Protein 3KPB (pdb70)

Foldseek 3Di:
DFQLVLFDDFAAEEEFFDFLVVVVVSCVVVVHFKHFYAHPVQATFFIGGVVQSVVCVVVVHTTNNVRGHGPADAAERGHDPVVVVVVCVVVVHFKHFYAYPVRHGGHMDGVVSVVVVVD/DFQLVLDDDFAAEEAFADWLVVVVCSCVVVVHQKHFHADPVQAGQFIGGVVQSVVCVVVVPTTNNVRTHRPAAAAERGDDVVVVVVSCVVVVHFKHFYAYPRRHGGYMAGVVNVVVVPD/DFQLVLFDDWAAAEEFFDFLVVVVCSCVVVVHFKHFYAHPVQATQFIGGVVQSVVCVVVVNTTNNVRTHRPAAAAERGHHPVVVVVVCVVVVHFKHFYAYPRNHGGHMAGNVSCVVVPD/DFQLVLDDDFDAEEAFFDWLVVVVCVCVVVVHFKHFHADPVQAGQFIGGVVQSVVCVVVVNTTNNVRGHRPAAAAERGHHNVVVVVSCVVPVAFKHFYAYPRRHGGGMDGVVSCVVPPD

InterPro domains:
  IPR000644 CBS domain [PF00571] (390-445)
  IPR000644 CBS domain [PF00571] (451-504)
  IPR000644 CBS domain [PS51371] (394-450)
  IPR000644 CBS domain [PS51371] (455-509)
  IPR000644 CBS domain [SM00116] (397-445)
  IPR000644 CBS domain [SM00116] (458-506)
  IPR002708 Homocysteine biosynthesis enzyme, sulfur-incorporation [PF01837] (18-368)
  IPR016426 L-aspartate semialdehyde sulfurtransferase MA1821-like [PIRSF004698] (1-508)
  IPR046342 CBS domain superfamily [G3DSA:3.10.580.10] (388-509)
  IPR046342 CBS domain superfamily [SSF54631] (389-503)
  IPR051257 Diverse Function CBS-Domain-Containing Protein [PTHR43080] (381-448)

Radius of gyration: 25.92 Å; Cα contacts (8 Å, |Δi|>4): 894; chains: 4; bounding box: 70×57×66 Å

Solvent-accessible surface area: 25234 Å² total; per-residue (Å²): 117,68,0,97,101,42,48,102,122,107,57,52,50,9,83,24,112,22,50,8,62,86,0,0,103,34,0,47,164,75,122,31,58,21,0,2,0,8,43,138,121,25,51,9,49,0,20,0,28,4,64,8,0,0,54,0,29,22,93,100,73,162,40,0,73,86,13,14,55,151,130,16,43,22,1,54,37,77,28,50,4,84,107,0,18,112,57,10,88,155,111,124,54,48,4,0,0,0,11,27,121,170,103,116,16,46,1,29,1,28,44,116,26,10,71,153,78,128,97,109,71,0,94,105,41,42,103,154,114,33,62,51,11,88,20,109,36,51,12,66,71,0,0,88,26,0,45,163,76,121,41,55,20,0,1,0,8,34,147,135,27,49,14,48,0,18,0,27,2,63,7,0,0,54,0,34,16,74,100,51,143,44,0,57,76,14,14,53,84,94,32,49,38,0,52,44,71,45,43,4,69,104,0,17,121,49,10,96,152,103,111,55,45,4,0,0,0,18,20,105,143,113,106,17,49,1,43,0,28,44,91,32,25,76,156,64,110,101,106,62,0,107,94,36,52,96,96,36,59,40,49,9,86,23,116,42,44,12,72,82,0,0,76,38,0,42,114,47,98,32,64,23,0,2,0,8,31,136,142,20,98,9,38,0,18,0,30,5,64,10,0,0,57,0,30,13,98,90,59,137,30,0,79,85,20,16,46,146,130,26,51,19,3,61,45,71,31,47,2,85,92,0,28,107,52,14,96,149,102,140,58,52,8,0,0,0,11,20,126,164,100,110,14,44,3,30,1,30,42,108,18,26,57,166,88,116,98,130,57,0,97,93,43,47,115,108,113,22,54,51,10,88,18,118,27,39,15,68,86,0,0,103,40,0,38,158,73,119,43,58,23,0,0,0,8,37,145,125,24,54,16,48,0,19,0,29,3,60,7,0,0,56,0,22,14,88,105,75,159,31,0,66,84,12,12,54,136,136,34,50,34,1,46,46,67,40,62,2,90,70,0,36,108,51,16,96,149,104,106,52,47,4,0,0,0,19,28,110,162,111,133,14,31,0,21,1,30,43,88,31,20,62,175,85,116,92

B-factor: mean 23.01, std 9.62, range [9.34, 69.99]

Organism: Methanocaldococcus jannaschii (strain ATCC 43067 / DSM 2661 / JAL-1 / JCM 10045 / NBRC 100440) (NCBI:txid243232)

Nearest PDB structures (foldseek):
  3kpc-assembly1_A  TM=9.414E-01  e=7.100E-23  Methanocaldococcus jannaschii
  3kpd-assembly2_C  TM=9.381E-01  e=5.891E-21  Methanocaldococcus jannaschii
  7pmz-assembly2_D-3  TM=8.890E-01  e=2.503E-09  Streptomyces coelicolor A3(2)
  7pmz-assembly2_C-2  TM=8.891E-01  e=9.999E-09  Streptomyces coelicolor A3(2)
  8qqq-assembly1_D  TM=8.798E-01  e=4.532E-09  Mycolicibacterium smegmatis MC2 155

CATH classification: 3.10.580.10

Structure (mmCIF, N/CA/C/O backbone):
data_3KPB
#
_entry.id   3KPB
#
_cell.length_a   46.987
_cell.length_b   49.704
_cell.length_c   59.120
_cell.angle_alpha   80.11
_cell.angle_beta   75.85
_cell.angle_gamma   64.04
#
_symmetry.space_group_name_H-M   'P 1'
#
loop_
_entity.id
_entity.type
_entity.pdbx_description
1 polymer 'Uncharacterized protein MJ0100'
2 non-polymer S-ADENOSYLMETHIONINE
3 non-polymer GLYCEROL
4 water water
#
loop_
_atom_site.group_PDB
_atom_site.id
_atom_site.type_symbol
_atom_site.label_atom_id
_atom_site.label_alt_id
_atom_site.label_comp_id
_atom_site.label_asym_id
_atom_site.label_entity_id
_atom_site.label_seq_id
_atom_site.pdbx_PDB_ins_code
_atom_site.Cartn_x
_atom_site.Cartn_y
_atom_site.Cartn_z
_atom_site.occupancy
_atom_site.B_iso_or_equiv
_atom_site.auth_seq_id
_atom_site.auth_comp_id
_atom_site.auth_asym_id
_atom_site.auth_atom_id
_atom_site.pdbx_PDB_model_num
ATOM 1 N N . THR A 1 1 ? 0.254 34.455 -19.611 1.00 44.81 388 THR A N 1
ATOM 2 C CA . THR A 1 1 ? -0.650 33.270 -19.562 1.00 44.73 388 THR A CA 1
ATOM 3 C C . THR A 1 1 ? -1.758 33.507 -18.543 1.00 44.15 388 THR A C 1
ATOM 4 O O . THR A 1 1 ? -1.546 33.324 -17.342 1.00 44.19 388 THR A O 1
ATOM 8 N N . LEU A 1 2 ? -2.933 33.928 -19.003 1.00 43.26 389 LEU A N 1
ATOM 9 C CA . LEU A 1 2 ? -4.080 34.029 -18.104 1.00 42.32 389 LEU A CA 1
ATOM 10 C C . LEU A 1 2 ? -4.779 32.670 -17.989 1.00 41.57 389 LEU A C 1
ATOM 11 O O . LEU A 1 2 ? -4.425 31.721 -18.695 1.00 41.46 389 LEU A O 1
ATOM 16 N N . VAL A 1 3 ? -5.761 32.581 -17.094 1.00 40.62 390 VAL A N 1
ATOM 17 C CA . VAL A 1 3 ? -6.525 31.347 -16.889 1.00 39.67 390 VAL A CA 1
ATOM 18 C C . VAL A 1 3 ? -7.605 31.143 -17.960 1.00 39.90 390 VAL A C 1
ATOM 19 O O . VAL A 1 3 ? -7.665 30.075 -18.576 1.00 39.78 390 VAL A O 1
ATOM 23 N N . LYS A 1 4 ? -8.443 32.164 -18.177 1.00 40.22 391 LYS A N 1
ATOM 24 C CA . LYS A 1 4 ? -9.587 32.088 -19.115 1.00 40.70 391 LYS A CA 1
ATOM 25 C C . LYS A 1 4 ? -9.137 31.631 -20.505 1.00 40.70 391 LYS A C 1
ATOM 26 O O . LYS A 1 4 ? -9.927 31.134 -21.316 1.00 40.76 391 LYS A O 1
ATOM 32 N N . ASP A 1 5 ? -7.836 31.812 -20.727 1.00 40.61 392 ASP A N 1
ATOM 33 C CA . ASP A 1 5 ? -7.096 31.435 -21.926 1.00 40.40 392 ASP A CA 1
ATOM 34 C C . ASP A 1 5 ? -6.892 29.934 -22.081 1.00 39.68 392 ASP A C 1
ATOM 35 O O . ASP A 1 5 ? -7.014 29.385 -23.205 1.00 39.79 392 ASP A O 1
ATOM 40 N N . ILE A 1 6 ? -6.539 29.274 -20.979 1.00 38.46 393 ILE A N 1
ATOM 41 C CA . ILE A 1 6 ? -6.081 27.883 -21.020 1.00 37.04 393 ILE A CA 1
ATOM 42 C C . ILE A 1 6 ? -7.202 26.880 -20.769 1.00 35.88 393 ILE A C 1
ATOM 43 O O . ILE A 1 6 ? -6.985 25.664 -20.810 1.00 35.83 393 ILE A O 1
ATOM 48 N N . LEU A 1 7 ? -8.397 27.401 -20.505 1.00 34.31 394 LEU A N 1
ATOM 49 C CA . LEU A 1 7 ? -9.584 26.575 -20.350 1.00 32.69 394 LEU A CA 1
ATOM 50 C C . LEU A 1 7 ? -9.947 25.937 -21.683 1.00 31.49 394 LEU A C 1
ATOM 51 O O . LEU A 1 7 ? -10.053 26.625 -22.701 1.00 31.38 394 LEU A O 1
ATOM 56 N N . SER A 1 8 ? -10.141 24.622 -21.671 1.00 29.81 395 SER A N 1
ATOM 57 C CA . SER A 1 8 ? -10.275 23.858 -22.905 1.00 28.26 395 SER A CA 1
ATOM 58 C C . SER A 1 8 ? -11.615 23.138 -23.048 1.00 27.28 395 SER A C 1
ATOM 59 O O . SER A 1 8 ? -11.954 22.656 -24.131 1.00 26.78 395 SER A O 1
ATOM 62 N N . LYS A 1 9 ? -12.379 23.075 -21.964 1.00 26.26 396 LYS A N 1
ATOM 63 C CA . LYS A 1 9 ? -13.571 22.236 -21.920 1.00 25.37 396 LYS A CA 1
ATOM 64 C C . LYS A 1 9 ? -14.604 22.838 -20.977 1.00 24.98 396 LYS A C 1
ATOM 65 O O . LYS A 1 9 ? -14.251 23.692 -20.155 1.00 24.80 396 LYS A O 1
ATOM 71 N N . PRO A 1 10 ? -15.879 22.397 -21.081 1.00 24.58 397 PRO A N 1
ATOM 72 C CA . PRO A 1 10 ? -16.926 22.935 -20.213 1.00 23.96 397 PRO A CA 1
ATOM 73 C C . PRO A 1 10 ? -16.702 22.592 -18.742 1.00 22.96 397 PRO A C 1
ATOM 74 O O . PRO A 1 10 ? -16.035 21.599 -18.439 1.00 22.91 397 PRO A O 1
ATOM 78 N N . PRO A 1 11 ? -17.250 23.413 -17.828 1.00 21.91 398 PRO A N 1
ATOM 79 C CA . PRO A 1 11 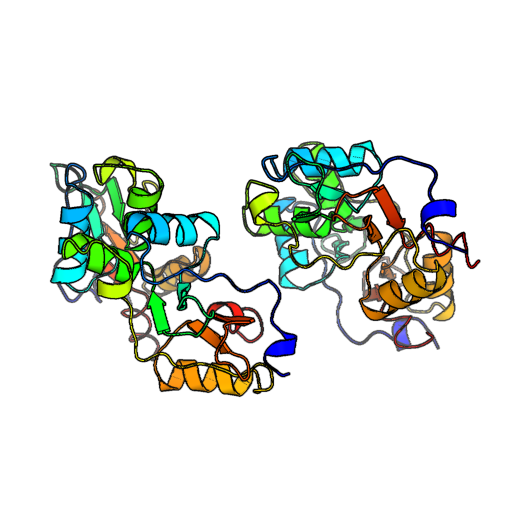? -17.198 23.064 -16.416 1.00 20.80 398 PRO A CA 1
ATOM 80 C C . PRO A 1 11 ? -18.117 21.876 -16.123 1.00 19.54 398 PRO A C 1
ATOM 81 O O . PRO A 1 11 ? -19.131 21.698 -16.800 1.00 19.65 398 PRO A O 1
ATOM 85 N N . ILE A 1 12 ? -17.741 21.052 -15.151 1.00 17.77 399 ILE A N 1
ATOM 86 C CA . ILE A 1 12 ? -18.617 19.992 -14.663 1.00 17.21 399 ILE A CA 1
ATOM 87 C C . ILE A 1 12 ? -18.870 20.290 -13.192 1.00 16.67 399 ILE A C 1
ATOM 88 O O . ILE A 1 12 ? -17.934 20.321 -12.386 1.00 16.85 399 ILE A O 1
ATOM 93 N N . THR A 1 13 ? -20.138 20.526 -12.855 1.00 16.16 400 THR A N 1
ATOM 94 C CA . THR A 1 13 ? -20.536 20.889 -11.495 1.00 15.49 400 THR A CA 1
ATOM 95 C C . THR A 1 13 ? -21.695 20.004 -11.041 1.00 15.87 400 THR A C 1
ATOM 96 O O . THR A 1 13 ? -22.273 19.263 -11.842 1.00 16.43 400 THR A O 1
ATOM 100 N N . ALA A 1 14 ? -22.048 20.110 -9.761 1.00 15.58 401 ALA A N 1
ATOM 101 C CA . ALA A 1 14 ? -23.183 19.385 -9.193 1.00 15.92 401 ALA A CA 1
ATOM 102 C C . ALA A 1 14 ? -23.872 20.248 -8.152 1.00 16.29 401 ALA A C 1
ATOM 103 O O . ALA A 1 14 ? -23.278 21.193 -7.628 1.00 16.01 401 ALA A O 1
ATOM 105 N N . HIS A 1 15 ? -25.125 19.921 -7.855 1.00 17.10 402 HIS A N 1
ATOM 106 C CA . HIS A 1 15 ? -25.847 20.580 -6.773 1.00 17.92 402 HIS A CA 1
ATOM 107 C C . HIS A 1 15 ? -25.562 19.910 -5.425 1.00 17.48 402 HIS A C 1
ATOM 108 O O . HIS A 1 15 ? -25.113 18.762 -5.383 1.00 17.44 402 HIS A O 1
ATOM 115 N N . SER A 1 16 ? -25.810 20.627 -4.329 1.00 17.32 403 SER A N 1
ATOM 116 C CA . SER A 1 16 ? -25.436 20.139 -2.999 1.00 17.35 403 SER A CA 1
ATOM 117 C C . SER A 1 16 ? -26.409 19.123 -2.398 1.00 17.55 403 SER A C 1
ATOM 118 O O . SER A 1 16 ? -26.057 18.409 -1.456 1.00 17.45 403 SER A O 1
ATOM 121 N N . ASN A 1 17 ? -27.622 19.065 -2.942 1.00 18.04 404 ASN A N 1
ATOM 122 C CA . ASN A 1 17 ? -28.671 18.190 -2.412 1.00 18.68 404 ASN A CA 1
ATOM 123 C C . ASN A 1 17 ? -28.508 16.714 -2.783 1.00 18.63 404 ASN A C 1
ATOM 124 O O . ASN A 1 17 ? -29.262 15.866 -2.299 1.00 19.44 404 ASN A O 1
ATOM 129 N N . ILE A 1 18 ? -27.526 16.403 -3.624 1.00 17.66 405 ILE A N 1
ATOM 130 C CA . ILE A 1 18 ? -27.382 15.035 -4.130 1.00 16.87 405 ILE A CA 1
ATOM 131 C C . ILE A 1 18 ? -26.729 14.078 -3.119 1.00 16.02 405 ILE A C 1
ATOM 132 O O . ILE A 1 18 ? -26.015 14.504 -2.210 1.00 16.10 405 ILE A O 1
ATOM 137 N N . SER A 1 19 ? -26.987 12.786 -3.287 1.00 15.00 406 SER A N 1
ATOM 138 C CA . SER A 1 19 ? -26.396 11.758 -2.435 1.00 14.71 406 SER A CA 1
ATOM 139 C C . SER A 1 19 ? -24.894 11.616 -2.663 1.00 14.15 406 SER A C 1
ATOM 140 O O . SER A 1 19 ? -24.359 12.016 -3.710 1.00 14.16 406 SER A O 1
ATOM 143 N N . ILE A 1 20 ? -24.226 11.007 -1.684 1.00 13.72 407 ILE A N 1
ATOM 144 C CA . ILE A 1 20 ? -22.795 10.699 -1.810 1.00 13.82 407 ILE A CA 1
ATOM 145 C C . ILE A 1 20 ? -22.540 9.760 -2.999 1.00 13.64 407 ILE A C 1
ATOM 146 O O . ILE A 1 20 ? -21.609 9.976 -3.781 1.00 13.93 407 ILE A O 1
ATOM 151 N N . MET A 1 21 ? -23.393 8.749 -3.153 1.00 13.45 408 MET A N 1
ATOM 152 C CA . MET A 1 21 ? -23.312 7.835 -4.289 1.00 13.88 408 MET A CA 1
ATOM 153 C C . MET A 1 21 ? -23.455 8.544 -5.647 1.00 13.89 408 MET A C 1
ATOM 154 O O . MET A 1 21 ? -22.702 8.244 -6.577 1.00 14.03 408 MET A O 1
ATOM 159 N N . GLU A 1 22 ? -24.409 9.472 -5.763 1.00 13.97 409 GLU A N 1
ATOM 160 C CA . GLU A 1 22 ? -24.588 10.216 -7.010 1.00 14.55 409 GLU A CA 1
ATOM 161 C C . GLU A 1 22 ? -23.322 11.011 -7.335 1.00 14.06 409 GLU A C 1
ATOM 162 O O . GLU A 1 22 ? -22.850 10.987 -8.471 1.00 14.08 409 GLU A O 1
ATOM 168 N N . ALA A 1 23 ? -22.748 11.672 -6.328 1.00 13.53 410 ALA A N 1
ATOM 169 C CA . ALA A 1 23 ? -21.501 12.425 -6.519 1.00 13.38 410 ALA A CA 1
ATOM 170 C C . ALA A 1 23 ? -20.353 11.530 -6.990 1.00 13.01 410 ALA A C 1
ATOM 171 O O . ALA A 1 23 ? -19.605 11.899 -7.901 1.00 13.07 410 ALA A O 1
ATOM 173 N N . ALA A 1 24 ? -20.225 10.354 -6.376 1.00 12.92 411 ALA A N 1
ATOM 174 C CA . ALA A 1 24 ? -19.192 9.395 -6.755 1.00 12.78 411 ALA A CA 1
ATOM 175 C C . ALA A 1 24 ? -19.369 8.950 -8.203 1.00 12.75 411 ALA A C 1
ATOM 176 O O . ALA A 1 24 ? -18.391 8.835 -8.948 1.00 12.79 411 ALA A O 1
ATOM 178 N N . LYS A 1 25 ? -20.619 8.709 -8.599 1.00 12.94 412 LYS A N 1
ATOM 179 C CA . LYS A 1 25 ? -20.915 8.350 -9.982 1.00 13.13 412 LYS A CA 1
ATOM 180 C C . LYS A 1 25 ? -20.461 9.435 -10.958 1.00 13.05 412 LYS A C 1
ATOM 181 O O . LYS A 1 25 ? -19.958 9.117 -12.038 1.00 13.14 412 LYS A O 1
ATOM 187 N N . ILE A 1 26 ? -20.629 10.702 -10.573 1.00 12.60 413 ILE A N 1
ATOM 188 C CA . ILE A 1 26 ? -20.210 11.833 -11.409 1.00 13.36 413 ILE A CA 1
ATOM 189 C C . ILE A 1 26 ? -18.682 11.846 -11.578 1.00 13.48 413 ILE A C 1
ATOM 190 O O . ILE A 1 26 ? -18.175 12.008 -12.691 1.00 13.71 413 ILE A O 1
ATOM 195 N N . LEU A 1 27 ? -17.951 11.666 -10.478 1.00 13.37 414 LEU A N 1
ATOM 196 C CA . LEU A 1 27 ? -16.490 11.588 -10.551 1.00 13.23 414 LEU A CA 1
ATOM 197 C C . LEU A 1 27 ? -16.020 10.493 -11.512 1.00 13.66 414 LEU A C 1
ATOM 198 O O . LEU A 1 27 ? -15.150 10.731 -12.356 1.00 13.48 414 LEU A O 1
ATOM 203 N N . ILE A 1 28 ? -16.592 9.298 -11.367 1.00 14.28 415 ILE A N 1
ATOM 204 C CA . ILE A 1 28 ? -16.191 8.138 -12.158 1.00 15.15 415 ILE A CA 1
ATOM 205 C C . ILE A 1 28 ? -16.560 8.352 -13.631 1.00 15.29 415 ILE A C 1
ATOM 206 O O . ILE A 1 28 ? -15.743 8.106 -14.519 1.00 15.40 415 ILE A O 1
ATOM 211 N N . LYS A 1 29 ? -17.785 8.819 -13.882 1.00 15.35 416 LYS A N 1
ATOM 212 C CA . LYS A 1 29 ? -18.272 9.042 -15.252 1.00 15.97 416 LYS A CA 1
ATOM 213 C C . LYS A 1 29 ? -17.357 9.966 -16.049 1.00 15.68 416 LYS A C 1
ATOM 214 O O . LYS A 1 29 ? -17.009 9.677 -17.199 1.00 16.21 416 LYS A O 1
ATOM 220 N N . HIS A 1 30 ? -16.973 11.079 -15.440 1.00 15.52 417 HIS A N 1
ATOM 221 C CA . HIS A 1 30 ? -16.181 12.068 -16.148 1.00 15.53 417 HIS A CA 1
ATOM 222 C C . HIS A 1 30 ? -14.680 11.877 -15.972 1.00 15.30 417 HIS A C 1
ATOM 223 O O . HIS A 1 30 ? -13.889 12.603 -16.578 1.00 15.27 417 HIS A O 1
ATOM 230 N N . ASN A 1 31 ? -14.302 10.890 -15.157 1.00 15.15 418 ASN A N 1
ATOM 231 C CA . ASN A 1 31 ? -12.915 10.657 -14.755 1.00 15.35 418 ASN A CA 1
ATOM 232 C C . ASN A 1 31 ? -12.252 11.911 -14.187 1.00 15.20 418 ASN A C 1
ATOM 233 O O . ASN A 1 31 ? -11.171 12.327 -14.618 1.00 15.05 418 ASN A O 1
ATOM 238 N N . ILE A 1 32 ? -12.932 12.523 -13.224 1.00 14.68 419 ILE A N 1
ATOM 239 C CA . ILE A 1 32 ? -12.422 13.735 -12.581 1.00 14.89 419 ILE A CA 1
ATOM 240 C C . ILE A 1 32 ? -12.297 13.540 -11.080 1.00 15.07 419 ILE A C 1
ATOM 241 O O . ILE A 1 32 ? -13.020 12.732 -10.491 1.00 14.64 419 ILE A O 1
ATOM 246 N N . ASN A 1 33 ? -11.384 14.277 -10.456 1.00 15.59 420 ASN A N 1
ATOM 247 C CA . ASN A 1 33 ? -11.294 14.229 -9.003 1.00 16.56 420 ASN A CA 1
ATOM 248 C C . ASN A 1 33 ? -11.669 15.537 -8.319 1.00 16.50 420 ASN A C 1
ATOM 249 O O . ASN A 1 33 ? -11.462 15.689 -7.124 1.00 16.94 420 ASN A O 1
ATOM 254 N N . HIS A 1 34 ? -12.211 16.488 -9.076 1.00 16.40 421 HIS A N 1
ATOM 255 C CA . HIS A 1 34 ? -12.639 17.765 -8.519 1.00 16.31 421 HIS A CA 1
ATOM 256 C C . HIS A 1 34 ? -14.005 18.094 -9.059 1.00 15.60 421 HIS A C 1
ATOM 257 O O . HIS A 1 34 ? -14.202 18.156 -10.274 1.00 16.29 421 HIS A O 1
ATOM 264 N N . LEU A 1 35 ? -14.950 18.297 -8.151 1.00 14.35 422 LEU A N 1
ATOM 265 C CA . LEU A 1 35 ? -16.320 18.586 -8.517 1.00 13.63 422 LEU A CA 1
ATOM 266 C C . LEU A 1 35 ? -16.800 19.817 -7.747 1.00 12.98 422 LEU A C 1
ATOM 267 O O . LEU A 1 35 ? -17.159 19.717 -6.572 1.00 12.45 422 LEU A O 1
ATOM 272 N N . PRO A 1 36 ? -16.765 20.997 -8.392 1.00 12.59 423 PRO A N 1
ATOM 273 C CA . PRO A 1 36 ? -17.328 22.203 -7.779 1.00 12.40 423 PRO A CA 1
ATOM 274 C C . PRO A 1 36 ? -18.823 22.020 -7.544 1.00 12.69 423 PRO A C 1
ATOM 275 O O . PRO A 1 36 ? -19.522 21.460 -8.398 1.00 12.32 423 PRO A O 1
ATOM 279 N N . ILE A 1 37 ? -19.290 22.466 -6.381 1.00 13.18 424 ILE A N 1
ATOM 280 C CA . ILE A 1 37 ? -20.700 22.367 -6.030 1.00 13.87 424 ILE A CA 1
ATOM 281 C C . ILE A 1 37 ? -21.321 23.752 -6.151 1.00 14.56 424 ILE A C 1
ATOM 282 O O . ILE A 1 37 ? -20.771 24.734 -5.644 1.00 14.50 424 ILE A O 1
ATOM 287 N N . VAL A 1 38 ? -22.444 23.830 -6.854 1.00 15.69 425 VAL A N 1
ATOM 288 C CA . VAL A 1 38 ? -23.110 25.106 -7.081 1.00 17.07 425 VAL A CA 1
ATOM 289 C C . VAL A 1 38 ? -24.516 25.066 -6.504 1.00 18.19 425 VAL A C 1
ATOM 290 O O . VAL A 1 38 ? -25.102 23.983 -6.346 1.00 18.16 425 VAL A O 1
ATOM 294 N N . ASP A 1 39 ? -25.046 26.242 -6.171 1.00 19.84 426 ASP A N 1
ATOM 295 C CA . ASP A 1 39 ? -26.424 26.322 -5.713 1.00 21.51 426 ASP A CA 1
ATOM 296 C C . ASP A 1 39 ? -27.389 26.319 -6.896 1.00 22.35 426 ASP A C 1
ATOM 297 O O . ASP A 1 39 ? -26.971 26.199 -8.055 1.00 22.43 426 ASP A O 1
ATOM 302 N N . GLU A 1 40 ? -28.678 26.431 -6.591 1.00 23.68 427 GLU A N 1
ATOM 303 C CA . GLU A 1 40 ? -29.728 26.334 -7.602 1.00 24.69 427 GLU A CA 1
ATOM 304 C C . GLU A 1 40 ? -29.651 27.476 -8.619 1.00 24.90 427 GLU A C 1
ATOM 305 O O . GLU A 1 40 ? -30.327 27.450 -9.653 1.00 25.29 427 GLU A O 1
ATOM 311 N N . HIS A 1 41 ? -28.813 28.471 -8.319 1.00 24.86 428 HIS A N 1
ATOM 312 C CA . HIS A 1 41 ? -28.577 29.574 -9.249 1.00 24.70 428 HIS A CA 1
ATOM 313 C C . HIS A 1 41 ? -27.232 29.500 -9.999 1.00 24.22 428 HIS A C 1
ATOM 314 O O . HIS A 1 41 ? -26.879 30.440 -10.713 1.00 24.38 428 HIS A O 1
ATOM 321 N N . GLY A 1 42 ? -26.498 28.394 -9.857 1.00 23.30 429 GLY A N 1
ATOM 322 C CA . GLY A 1 42 ? -25.233 28.206 -10.589 1.00 22.38 429 GLY A CA 1
ATOM 323 C C . GLY A 1 42 ? -24.027 28.837 -9.912 1.00 21.61 429 GLY A C 1
ATOM 324 O O . GLY A 1 42 ? -22.936 28.900 -10.486 1.00 21.89 429 GLY A O 1
ATOM 325 N N . LYS A 1 43 ? -24.218 29.290 -8.677 1.00 20.64 430 LYS A N 1
ATOM 326 C CA . LYS A 1 43 ? -23.153 29.959 -7.934 1.00 19.70 430 LYS A CA 1
ATOM 327 C C . LYS A 1 43 ? -22.405 29.003 -7.024 1.00 18.45 430 LYS A C 1
ATOM 328 O O . LYS A 1 43 ? -23.017 28.184 -6.333 1.00 18.24 430 LYS A O 1
ATOM 334 N N . LEU A 1 44 ? -21.081 29.146 -6.991 1.00 17.26 431 LEU A N 1
ATOM 335 C CA . LEU A 1 44 ? -20.220 28.252 -6.216 1.00 16.34 431 LEU A CA 1
ATOM 336 C C . LEU A 1 44 ? -20.514 28.283 -4.715 1.00 16.22 431 LEU A C 1
ATOM 337 O O . LEU A 1 44 ? -20.571 29.353 -4.106 1.00 16.62 431 LEU A O 1
ATOM 342 N N . VAL A 1 45 ? -20.692 27.099 -4.129 1.00 15.84 432 VAL A N 1
ATOM 343 C CA . VAL A 1 45 ? -20.897 26.957 -2.682 1.00 15.50 432 VAL A CA 1
ATOM 344 C C . VAL A 1 45 ? -19.949 25.948 -2.020 1.00 15.18 432 VAL A C 1
ATOM 345 O O . VAL A 1 45 ? -19.876 25.877 -0.790 1.00 15.78 432 VAL A O 1
ATOM 349 N N . GLY A 1 46 ? -19.229 25.163 -2.815 1.00 14.41 433 GLY A N 1
ATOM 350 C CA . GLY A 1 46 ? -18.335 24.173 -2.225 1.00 13.94 433 GLY A CA 1
ATOM 351 C C . GLY A 1 46 ? -17.550 23.383 -3.239 1.00 13.62 433 GLY A C 1
ATOM 352 O O . GLY A 1 46 ? -17.662 23.628 -4.436 1.00 13.92 433 GLY A O 1
ATOM 353 N N . ILE A 1 47 ? -16.734 22.451 -2.753 1.00 13.42 434 ILE A N 1
ATOM 354 C CA . ILE A 1 47 ? -16.010 21.528 -3.627 1.00 13.32 434 ILE A CA 1
ATOM 355 C C . ILE A 1 47 ? -15.954 20.113 -3.027 1.00 13.71 434 ILE A C 1
ATOM 356 O O . ILE A 1 47 ? -15.931 19.945 -1.804 1.00 13.59 434 ILE A O 1
ATOM 361 N N . ILE A 1 48 ? -15.975 19.110 -3.905 1.00 13.73 435 ILE A N 1
ATOM 362 C CA . ILE A 1 48 ? -15.879 17.701 -3.527 1.00 14.13 435 ILE A CA 1
ATOM 363 C C . ILE A 1 48 ? -14.721 17.057 -4.287 1.00 13.76 435 ILE A C 1
ATOM 364 O O . ILE A 1 48 ? -14.540 17.326 -5.474 1.00 13.77 435 ILE A O 1
ATOM 369 N N . THR A 1 49 ? -13.940 16.215 -3.613 1.00 13.37 436 THR A N 1
ATOM 370 C CA . THR A 1 49 ? -12.984 15.315 -4.281 1.00 13.24 436 THR A CA 1
ATOM 371 C C . THR A 1 49 ? -13.261 13.892 -3.791 1.00 13.18 436 THR A C 1
ATOM 372 O O . THR A 1 49 ? -14.101 13.701 -2.908 1.00 12.95 436 THR A O 1
ATOM 376 N N . SER A 1 50 ? -12.560 12.891 -4.323 1.00 13.11 437 SER A N 1
ATOM 377 C CA . SER A 1 50 ? -12.751 11.532 -3.796 1.00 13.24 437 SER A CA 1
ATOM 378 C C . SER A 1 50 ? -12.436 11.420 -2.303 1.00 12.86 437 SER A C 1
ATOM 379 O O . SER A 1 50 ? -12.989 10.551 -1.622 1.00 12.63 437 SER A O 1
ATOM 382 N N . TRP A 1 51 ? -11.558 12.286 -1.796 1.00 12.62 438 TRP A N 1
ATOM 383 C CA . TRP A 1 51 ? -11.295 12.312 -0.362 1.00 12.81 438 TRP A CA 1
ATOM 384 C C . TRP A 1 51 ? -12.574 12.592 0.427 1.00 12.86 438 TRP A C 1
ATOM 385 O O . TRP A 1 51 ? -12.837 11.951 1.446 1.00 13.04 438 TRP A O 1
ATOM 396 N N . ASP A 1 52 ? -13.373 13.539 -0.052 1.00 12.81 439 ASP A N 1
ATOM 397 C CA . ASP A 1 52 ? -14.631 13.867 0.614 1.00 13.11 439 ASP A CA 1
ATOM 398 C C . ASP A 1 52 ? -15.674 12.759 0.519 1.00 13.25 439 ASP A C 1
ATOM 399 O O . ASP A 1 52 ? -16.513 12.639 1.405 1.00 13.25 439 ASP A O 1
ATOM 404 N N . ILE A 1 53 ? -15.633 11.959 -0.544 1.00 13.42 440 ILE A N 1
ATOM 405 C CA . ILE A 1 53 ? -16.488 10.766 -0.623 1.00 13.69 440 ILE A CA 1
ATOM 406 C C . ILE A 1 53 ? -16.138 9.809 0.519 1.00 13.89 440 ILE A C 1
ATOM 407 O O . ILE A 1 53 ? -17.019 9.357 1.251 1.00 13.83 440 ILE A O 1
ATOM 412 N N . ALA A 1 54 ? -14.847 9.515 0.677 1.00 14.18 441 ALA A N 1
ATOM 413 C CA . ALA A 1 54 ? -14.375 8.714 1.809 1.00 14.31 441 ALA A CA 1
ATOM 414 C C . ALA A 1 54 ? -14.772 9.328 3.155 1.00 14.56 441 ALA A C 1
ATOM 415 O O . ALA A 1 54 ? -15.228 8.617 4.054 1.00 14.59 441 ALA A O 1
ATOM 417 N N . LYS A 1 55 ? -14.613 10.644 3.288 1.00 14.73 442 LYS A N 1
ATOM 418 C CA . LYS A 1 55 ? -14.934 11.333 4.538 1.00 15.39 442 LYS A CA 1
ATOM 419 C C . LYS A 1 55 ? -16.434 11.217 4.850 1.00 14.97 442 LYS A C 1
ATOM 420 O O . LYS A 1 55 ? -16.816 10.967 5.999 1.00 15.26 442 LYS A O 1
ATOM 426 N N . ALA A 1 56 ? -17.273 11.365 3.819 1.00 14.50 443 ALA A N 1
ATOM 427 C CA . ALA A 1 56 ? -18.732 11.228 3.969 1.00 14.66 443 ALA A CA 1
ATOM 428 C C . ALA A 1 56 ? -19.128 9.847 4.480 1.00 15.13 443 ALA A C 1
ATOM 429 O O . ALA A 1 56 ? -19.949 9.728 5.391 1.00 15.50 443 ALA A O 1
ATOM 431 N N . LEU A 1 57 ? -18.533 8.811 3.895 1.00 15.40 444 LEU A N 1
ATOM 432 C CA . LEU A 1 57 ? -18.725 7.441 4.364 1.00 16.06 444 LEU A CA 1
ATOM 433 C C . LEU A 1 57 ? -18.281 7.263 5.814 1.00 16.76 444 LEU A C 1
ATOM 434 O O . LEU A 1 57 ? -18.988 6.630 6.605 1.00 17.13 444 LEU A O 1
ATOM 439 N N . ALA A 1 58 ? -17.133 7.842 6.169 1.00 17.62 445 ALA A N 1
ATOM 440 C CA . ALA A 1 58 ? -16.588 7.706 7.525 1.00 18.62 445 ALA A CA 1
ATOM 441 C C . ALA A 1 58 ? -17.427 8.429 8.592 1.00 19.39 445 ALA A C 1
ATOM 442 O O . ALA A 1 58 ? -17.516 7.969 9.737 1.00 19.98 445 ALA A O 1
ATOM 444 N N . GLN A 1 59 ? -18.047 9.545 8.197 1.00 19.93 446 GLN A N 1
ATOM 445 C CA . GLN A 1 59 ? -18.864 10.386 9.086 1.00 20.59 446 GLN A CA 1
ATOM 446 C C . GLN A 1 59 ? -20.373 10.106 8.974 1.00 20.82 446 GLN A C 1
ATOM 447 O O . GLN A 1 59 ? -21.186 10.784 9.615 1.00 21.10 446 GLN A O 1
ATOM 453 N N . ASN A 1 60 ? -20.730 9.117 8.155 1.00 21.01 447 ASN A N 1
ATOM 454 C CA . ASN A 1 60 ? -22.125 8.722 7.921 1.00 21.46 447 ASN A CA 1
ATOM 455 C C . ASN A 1 60 ? -23.047 9.835 7.407 1.00 20.94 447 ASN A C 1
ATOM 456 O O . ASN A 1 60 ? -24.214 9.934 7.804 1.00 21.17 447 ASN A O 1
ATOM 461 N N . LYS A 1 61 ? -22.511 10.653 6.501 1.00 19.95 448 LYS A N 1
ATOM 462 C CA . LYS A 1 61 ? -23.275 11.736 5.881 1.00 19.18 448 LYS A CA 1
ATOM 463 C C . LYS A 1 61 ? -24.027 11.229 4.665 1.00 18.67 448 LYS A C 1
ATOM 464 O O . LYS A 1 61 ? -23.503 10.407 3.906 1.00 18.69 448 LYS A O 1
ATOM 470 N N . LYS A 1 62 ? -25.239 11.742 4.462 1.00 17.86 449 LYS A N 1
ATOM 471 C CA . LYS A 1 62 ? -26.077 11.303 3.343 1.00 17.71 449 LYS A CA 1
ATOM 472 C C . LYS A 1 62 ? -26.006 12.175 2.088 1.00 17.13 449 LYS A C 1
ATOM 473 O O . LYS A 1 62 ? -26.168 11.664 0.981 1.00 17.35 449 LYS A O 1
ATOM 479 N N . THR A 1 63 ? -25.794 13.480 2.254 1.00 16.66 450 THR A N 1
ATOM 480 C CA . THR A 1 63 ? -25.779 14.404 1.110 1.00 16.35 450 THR A CA 1
ATOM 481 C C . THR A 1 63 ? -24.462 15.161 1.019 1.00 16.04 450 THR A C 1
ATOM 482 O O . THR A 1 63 ? -23.755 15.338 2.018 1.00 16.30 450 THR A O 1
ATOM 486 N N . ILE A 1 64 ? -24.164 15.624 -0.190 1.00 16.17 451 ILE A N 1
ATOM 487 C CA . ILE A 1 64 ? -22.955 16.381 -0.480 1.00 16.60 451 ILE A CA 1
ATOM 488 C C . ILE A 1 64 ? -22.870 17.637 0.370 1.00 16.80 451 ILE A C 1
ATOM 489 O O . ILE A 1 64 ? -21.792 18.008 0.836 1.00 16.74 451 ILE A O 1
ATOM 494 N N . GLU A 1 65 ? -23.995 18.279 0.621 1.00 17.01 452 GLU A N 1
ATOM 495 C CA . GLU A 1 65 ? -23.876 19.518 1.333 1.00 18.24 452 GLU A CA 1
ATOM 496 C C . GLU A 1 65 ? -23.395 19.358 2.779 1.00 17.88 452 GLU A C 1
ATOM 497 O O . GLU A 1 65 ? -22.841 20.293 3.350 1.00 18.04 452 GLU A O 1
ATOM 503 N N . GLU A 1 66 ? -23.543 18.158 3.333 1.00 17.20 453 GLU A N 1
ATOM 504 C CA . GLU A 1 66 ? -23.057 17.871 4.683 1.00 17.08 453 GLU A CA 1
ATOM 505 C C . GLU A 1 66 ? -21.554 17.631 4.766 1.00 16.59 453 GLU A C 1
ATOM 506 O O . GLU A 1 66 ? -20.993 17.610 5.865 1.00 16.99 453 GLU A O 1
ATOM 512 N N . ILE A 1 67 ? -20.903 17.446 3.621 1.00 15.76 454 ILE A N 1
ATOM 513 C CA . ILE A 1 67 ? -19.487 17.085 3.613 1.00 15.27 454 ILE A CA 1
ATOM 514 C C . ILE A 1 67 ? -18.615 17.997 2.752 1.00 14.89 454 ILE A C 1
ATOM 515 O O . ILE A 1 67 ? -17.394 18.013 2.921 1.00 15.49 454 ILE A O 1
ATOM 520 N N . MET A 1 68 ? -19.221 18.751 1.839 1.00 14.62 455 MET A N 1
ATOM 521 C CA . MET A 1 68 ? -18.419 19.538 0.903 1.00 14.33 455 MET A CA 1
ATOM 522 C C . MET A 1 68 ? -17.524 20.534 1.630 1.00 14.48 455 MET A C 1
ATOM 523 O O . MET A 1 68 ? -17.871 21.031 2.704 1.00 14.88 455 MET A O 1
ATOM 528 N N . THR A 1 69 ? -16.365 20.813 1.045 1.00 14.70 456 THR A N 1
ATOM 529 C CA . THR A 1 69 ? -15.474 21.820 1.598 1.00 15.09 456 THR A CA 1
ATOM 530 C C . THR A 1 69 ? -16.030 23.184 1.203 1.00 15.63 456 THR A C 1
ATOM 531 O O . THR A 1 69 ? -16.206 23.471 0.018 1.00 15.79 456 THR A O 1
ATOM 535 N N . ARG A 1 70 ? -16.308 24.019 2.199 1.00 16.52 457 ARG A N 1
ATOM 536 C CA . ARG A 1 70 ? -17.005 25.279 1.956 1.00 17.41 457 ARG A CA 1
ATOM 537 C C . ARG A 1 70 ? -16.089 26.480 1.724 1.00 17.70 457 ARG A C 1
ATOM 538 O O . ARG A 1 70 ? -16.500 27.447 1.075 1.00 18.43 457 ARG A O 1
ATOM 546 N N . ASN A 1 71 ? -14.860 26.418 2.238 1.00 18.26 458 ASN A N 1
ATOM 547 C CA . ASN A 1 71 ? -13.858 27.443 1.945 1.00 18.82 458 ASN A CA 1
ATOM 548 C C . ASN A 1 71 ? -13.071 27.025 0.714 1.00 18.48 458 ASN A C 1
ATOM 549 O O . ASN A 1 71 ? -12.031 26.364 0.812 1.00 18.74 458 ASN A O 1
ATOM 554 N N . VAL A 1 72 ? -13.589 27.397 -0.450 1.00 18.07 459 VAL A N 1
ATOM 555 C CA . VAL A 1 72 ? -13.004 26.957 -1.703 1.00 17.44 459 VAL A CA 1
ATOM 556 C C . VAL A 1 72 ? -11.913 27.910 -2.156 1.00 17.36 459 VAL A C 1
ATOM 557 O O . VAL A 1 72 ? -12.119 29.126 -2.232 1.00 17.64 459 VAL A O 1
ATOM 561 N N . ILE A 1 73 ? -10.751 27.337 -2.448 1.00 17.11 460 ILE A N 1
ATOM 562 C CA . ILE A 1 73 ? -9.659 28.066 -3.082 1.00 17.16 460 ILE A CA 1
ATOM 563 C C . ILE A 1 73 ? -9.920 28.089 -4.582 1.00 17.30 460 ILE A C 1
ATOM 564 O O . ILE A 1 73 ? -10.006 27.037 -5.223 1.00 17.14 460 ILE A O 1
ATOM 569 N N . THR A 1 74 ? -10.049 29.297 -5.128 1.00 17.57 461 THR A N 1
ATOM 570 C CA . THR A 1 74 ? -10.494 29.492 -6.498 1.00 18.05 461 THR A CA 1
ATOM 571 C C . THR A 1 74 ? -9.499 30.332 -7.273 1.00 18.56 461 THR A C 1
ATOM 572 O O . THR A 1 74 ? -8.588 30.941 -6.696 1.00 18.80 461 THR A O 1
ATOM 576 N N . ALA A 1 75 ? -9.674 30.329 -8.590 1.00 19.48 462 ALA A N 1
ATOM 577 C CA . ALA A 1 75 ? -8.955 31.221 -9.477 1.00 20.52 462 ALA A CA 1
ATOM 578 C C . ALA A 1 75 ? -9.951 32.074 -10.235 1.00 21.41 462 ALA A C 1
ATOM 579 O O . ALA A 1 75 ? -11.099 31.679 -10.451 1.00 20.44 462 ALA A O 1
ATOM 581 N N . HIS A 1 76 ? -9.515 33.261 -10.626 1.00 23.58 463 HIS A N 1
ATOM 582 C CA . HIS A 1 76 ? -10.388 34.136 -11.375 1.00 25.96 463 HIS A CA 1
ATOM 583 C C . HIS A 1 76 ? -10.081 33.940 -12.838 1.00 27.48 463 HIS A C 1
ATOM 584 O O . HIS A 1 76 ? -8.942 33.641 -13.215 1.00 27.57 463 HIS A O 1
ATOM 591 N N . GLU A 1 77 ? -11.111 34.085 -13.663 1.00 29.66 464 GLU A N 1
ATOM 592 C CA . GLU A 1 77 ? -10.932 33.955 -15.096 1.00 31.69 464 GLU A CA 1
ATOM 593 C C . GLU A 1 77 ? -9.811 34.866 -15.611 1.00 32.86 464 GLU A C 1
ATOM 594 O O . GLU A 1 77 ? -9.033 34.456 -16.474 1.00 33.03 464 GLU A O 1
ATOM 600 N N . ASP A 1 78 ? -9.691 36.070 -15.048 1.00 34.24 465 ASP A N 1
ATOM 601 C CA . ASP A 1 78 ? -8.638 37.016 -15.457 1.00 35.47 465 ASP A CA 1
ATOM 602 C C . ASP A 1 78 ? -7.297 36.873 -14.696 1.00 35.79 465 ASP A C 1
ATOM 603 O O . ASP A 1 78 ? -6.382 37.677 -14.896 1.00 36.05 465 ASP A O 1
ATOM 608 N N . GLU A 1 79 ? -7.180 35.855 -13.843 1.00 35.94 466 GLU A N 1
ATOM 609 C CA . GLU A 1 79 ? -5.958 35.618 -13.057 1.00 35.92 466 GLU A CA 1
ATOM 610 C C . GLU A 1 79 ? -4.838 34.971 -13.893 1.00 36.28 466 GLU A C 1
ATOM 611 O O . GLU A 1 79 ? -5.117 34.126 -14.747 1.00 36.34 466 GLU A O 1
ATOM 617 N N . PRO A 1 80 ? -3.573 35.393 -13.672 1.00 36.52 467 PRO A N 1
ATOM 618 C CA . PRO A 1 80 ? -2.402 34.717 -14.271 1.00 36.63 467 PRO A CA 1
ATOM 619 C C . PRO A 1 80 ? -2.138 33.285 -13.757 1.00 36.69 467 PRO A C 1
ATOM 620 O O . PRO A 1 80 ? -2.256 33.021 -12.552 1.00 36.64 467 PRO A O 1
ATOM 624 N N . VAL A 1 81 ? -1.770 32.390 -14.688 1.00 36.72 468 VAL A N 1
ATOM 625 C CA . VAL A 1 81 ? -1.521 30.961 -14.404 1.00 36.72 468 VAL A CA 1
ATOM 626 C C . VAL A 1 81 ? -0.467 30.686 -13.317 1.00 36.74 468 VAL A C 1
ATOM 627 O O . VAL A 1 81 ? -0.642 29.784 -12.492 1.00 36.56 468 VAL A O 1
ATOM 631 N N . ASP A 1 82 ? 0.617 31.460 -13.321 1.00 36.82 469 ASP A N 1
ATOM 632 C CA . ASP A 1 82 ? 1.683 31.298 -12.329 1.00 36.96 469 ASP A CA 1
ATOM 633 C C . ASP A 1 82 ? 1.172 31.460 -10.895 1.00 36.57 469 ASP A C 1
ATOM 634 O O . ASP A 1 82 ? 1.606 30.738 -9.992 1.00 36.58 469 ASP A O 1
ATOM 639 N N . HIS A 1 83 ? 0.261 32.416 -10.700 1.00 36.08 470 HIS A N 1
ATOM 640 C CA . HIS A 1 83 ? -0.332 32.692 -9.389 1.00 35.54 470 HIS A CA 1
ATOM 641 C C . HIS A 1 83 ? -1.147 31.472 -8.922 1.00 34.39 470 HIS A C 1
ATOM 642 O O . HIS A 1 83 ? -1.151 31.133 -7.734 1.00 34.44 470 HIS A O 1
ATOM 649 N N . VAL A 1 84 ? -1.817 30.820 -9.875 1.00 32.94 471 VAL A N 1
ATOM 650 C CA . VAL A 1 84 ? -2.613 29.615 -9.622 1.00 31.42 471 VAL A CA 1
ATOM 651 C C . VAL A 1 84 ? -1.717 28.446 -9.229 1.00 31.05 471 VAL A C 1
ATOM 652 O O . VAL A 1 84 ? -2.003 27.748 -8.254 1.00 30.62 471 VAL A O 1
ATOM 656 N N . ALA A 1 85 ? -0.635 28.245 -9.980 1.00 30.84 472 ALA A N 1
ATOM 657 C CA . ALA A 1 85 ? 0.384 27.259 -9.614 1.00 30.99 472 ALA A CA 1
ATOM 658 C C . ALA A 1 85 ? 0.892 27.466 -8.184 1.00 31.10 472 ALA A C 1
ATOM 659 O O . ALA A 1 85 ? 0.992 26.505 -7.415 1.00 31.03 472 ALA A O 1
ATOM 661 N N . ILE A 1 86 ? 1.196 28.713 -7.826 1.00 31.60 473 ILE A N 1
ATOM 662 C CA . ILE A 1 86 ? 1.673 29.008 -6.471 1.00 32.11 473 ILE A CA 1
ATOM 663 C C . ILE A 1 86 ? 0.607 28.713 -5.407 1.00 32.22 473 ILE A C 1
ATOM 664 O O . ILE A 1 86 ? 0.919 28.133 -4.363 1.00 32.31 473 ILE A O 1
ATOM 669 N N . LYS A 1 87 ? -0.641 29.094 -5.689 1.00 32.48 474 LYS A N 1
ATOM 670 C CA . LYS A 1 87 ? -1.788 28.778 -4.826 1.00 32.65 474 LYS A CA 1
ATOM 671 C C . LYS A 1 87 ? -1.867 27.290 -4.548 1.00 32.76 474 LYS A C 1
ATOM 672 O O . LYS A 1 87 ? -2.117 26.867 -3.416 1.00 32.80 474 LYS A O 1
ATOM 678 N N . MET A 1 88 ? -1.666 26.498 -5.594 1.00 32.95 475 MET A N 1
ATOM 679 C CA . MET A 1 88 ? -1.800 25.062 -5.465 1.00 33.17 475 MET A CA 1
ATOM 680 C C . MET A 1 88 ? -0.657 24.435 -4.660 1.00 33.01 475 MET A C 1
ATOM 681 O O . MET A 1 88 ? -0.903 23.518 -3.877 1.00 32.64 475 MET A O 1
ATOM 686 N N . SER A 1 89 ? 0.570 24.939 -4.816 1.00 33.16 476 SER A N 1
ATOM 687 C CA . SER A 1 89 ? 1.672 24.496 -3.946 1.00 33.47 476 SER A CA 1
ATOM 688 C C . SER A 1 89 ? 1.485 24.947 -2.489 1.00 33.53 476 SER A C 1
ATOM 689 O O . SER A 1 89 ? 1.766 24.184 -1.558 1.00 33.60 476 SER A O 1
ATOM 692 N N . LYS A 1 90 ? 0.997 26.174 -2.304 1.00 33.65 477 LYS A N 1
ATOM 693 C CA . LYS A 1 90 ? 0.816 26.747 -0.968 1.00 33.81 477 LYS A CA 1
ATOM 694 C C . LYS A 1 90 ? -0.216 25.991 -0.131 1.00 33.64 477 LYS A C 1
ATOM 695 O O . LYS A 1 90 ? 0.014 25.729 1.050 1.00 33.72 477 LYS A O 1
ATOM 701 N N . TYR A 1 91 ? -1.344 25.645 -0.745 1.00 33.37 478 TYR A N 1
ATOM 702 C CA . TYR A 1 91 ? -2.423 24.954 -0.043 1.00 33.06 478 TYR A CA 1
ATOM 703 C C . TYR A 1 91 ? -2.380 23.445 -0.229 1.00 32.63 478 TYR A C 1
ATOM 704 O O . TYR A 1 91 ? -3.214 22.721 0.326 1.00 32.69 478 TYR A O 1
ATOM 713 N N . ASN A 1 92 ? -1.397 22.983 -1.002 1.00 31.95 479 ASN A N 1
ATOM 714 C CA . ASN A 1 92 ? -1.229 21.563 -1.320 1.00 31.01 479 ASN A CA 1
ATOM 715 C C . ASN A 1 92 ? -2.524 20.972 -1.891 1.00 29.73 479 ASN A C 1
ATOM 716 O O . ASN A 1 92 ? -3.036 19.950 -1.422 1.00 29.78 479 ASN A O 1
ATOM 721 N N . ILE A 1 93 ? -3.053 21.658 -2.898 1.00 27.76 480 ILE A N 1
ATOM 722 C CA . ILE A 1 93 ? -4.223 21.201 -3.640 1.00 25.75 480 ILE A CA 1
ATOM 723 C C . ILE A 1 93 ? -3.837 20.980 -5.100 1.00 24.68 480 ILE A C 1
ATOM 724 O O . ILE A 1 93 ? -2.792 21.455 -5.553 1.00 24.75 480 ILE A O 1
ATOM 729 N N . SER A 1 94 ? -4.683 20.263 -5.832 1.00 23.48 481 SER A N 1
ATOM 730 C CA . SER A 1 94 ? -4.366 19.873 -7.202 1.00 22.17 481 SER A CA 1
ATOM 731 C C . SER A 1 94 ? -5.427 20.310 -8.212 1.00 21.48 481 SER A C 1
ATOM 732 O O . SER A 1 94 ? -5.326 19.985 -9.394 1.00 21.65 481 SER A O 1
ATOM 735 N N . GLY A 1 95 ? -6.449 21.026 -7.747 1.00 20.24 482 GLY A N 1
ATOM 736 C CA . GLY A 1 95 ? -7.488 21.557 -8.633 1.00 19.20 482 GLY A CA 1
ATOM 737 C C . GLY A 1 95 ? -8.152 22.777 -8.028 1.00 18.86 482 GLY A C 1
ATOM 738 O O . GLY A 1 95 ? -8.454 22.791 -6.835 1.00 18.34 482 GLY A O 1
ATOM 739 N N . VAL A 1 96 ? -8.360 23.812 -8.836 1.00 18.98 483 VAL A N 1
ATOM 740 C CA . VAL A 1 96 ? -9.077 24.999 -8.373 1.00 19.59 483 VAL A CA 1
ATOM 741 C C . VAL A 1 96 ? -10.190 25.340 -9.356 1.00 19.13 483 VAL A C 1
ATOM 742 O O . VAL A 1 96 ? -9.955 25.395 -10.566 1.00 19.75 483 VAL A O 1
ATOM 746 N N . PRO A 1 97 ? -11.415 25.543 -8.845 1.00 18.44 484 PRO A N 1
ATOM 747 C CA . PRO A 1 97 ? -12.486 26.052 -9.691 1.00 17.81 484 PRO A CA 1
ATOM 748 C C . PRO A 1 97 ? -12.147 27.461 -10.160 1.00 17.25 484 PRO A C 1
ATOM 749 O O . PRO A 1 97 ? -11.533 28.238 -9.420 1.00 16.70 484 PRO A O 1
ATOM 753 N N . VAL A 1 98 ? -12.540 27.769 -11.390 1.00 16.60 485 VAL A N 1
ATOM 754 C CA . VAL A 1 98 ? -12.366 29.093 -11.963 1.00 16.39 485 VAL A CA 1
ATOM 755 C C . VAL A 1 98 ? -13.733 29.776 -11.897 1.00 16.28 485 VAL A C 1
ATOM 756 O O . VAL A 1 98 ? -14.736 29.217 -12.362 1.00 16.41 485 VAL A O 1
ATOM 760 N N . VAL A 1 99 ? -13.766 30.959 -11.280 1.00 16.11 486 VAL A N 1
ATOM 761 C CA . VAL A 1 99 ? -15.009 31.704 -11.066 1.00 16.50 486 VAL A CA 1
ATOM 762 C C . VAL A 1 99 ? -14.951 33.072 -11.737 1.00 16.62 486 VAL A C 1
ATOM 763 O O . VAL A 1 99 ? -13.864 33.600 -12.005 1.00 16.79 486 VAL A O 1
ATOM 767 N N . ASP A 1 100 ? -16.123 33.631 -12.025 1.00 16.54 487 ASP A N 1
ATOM 768 C CA . ASP A 1 100 ? -16.205 35.014 -12.481 1.00 16.66 487 ASP A CA 1
ATOM 769 C C . ASP A 1 100 ? -16.616 35.940 -11.324 1.00 16.58 487 ASP A C 1
ATOM 770 O O . ASP A 1 100 ? -16.729 35.500 -10.169 1.00 16.03 487 ASP A O 1
ATOM 775 N N . ASP A 1 101 ? -16.842 37.214 -11.638 1.00 16.69 488 ASP A N 1
ATOM 776 C CA . ASP A 1 101 ? -17.206 38.215 -10.630 1.00 17.07 488 ASP A CA 1
ATOM 777 C C . ASP A 1 101 ? -18.578 37.980 -9.976 1.00 16.74 488 ASP A C 1
ATOM 778 O O . ASP A 1 101 ? -18.874 38.579 -8.942 1.00 16.98 488 ASP A O 1
ATOM 783 N N . TYR A 1 102 ? -19.412 37.127 -10.574 1.00 16.19 489 TYR A N 1
ATOM 784 C CA . TYR A 1 102 ? -20.732 36.811 -10.009 1.00 16.43 489 TYR A CA 1
ATOM 785 C C . TYR A 1 102 ? -20.754 35.453 -9.312 1.00 16.90 489 TYR A C 1
ATOM 786 O O . TYR A 1 102 ? -21.812 34.975 -8.897 1.00 17.14 489 TYR A O 1
ATOM 795 N N . ARG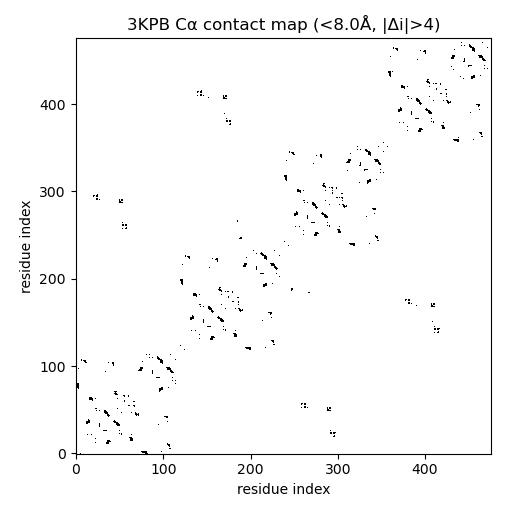 A 1 103 ? -19.570 34.850 -9.183 1.00 17.22 490 ARG A N 1
ATOM 796 C CA . ARG A 1 103 ? -19.381 33.545 -8.524 1.00 18.14 490 ARG A CA 1
ATOM 797 C C . ARG A 1 103 ? -19.899 32.339 -9.323 1.00 17.75 490 ARG A C 1
ATOM 798 O O . ARG A 1 103 ? -20.098 31.252 -8.768 1.00 17.62 490 ARG A O 1
ATOM 806 N N . ARG A 1 104 ? -20.106 32.528 -10.624 1.00 17.50 491 ARG A N 1
ATOM 807 C CA . ARG A 1 104 ? -20.406 31.406 -11.517 1.00 17.67 491 ARG A CA 1
ATOM 808 C C . ARG A 1 104 ? -19.138 30.602 -11.789 1.00 17.55 491 ARG A C 1
ATOM 809 O O . ARG A 1 104 ? -18.046 31.164 -11.873 1.00 17.73 491 ARG A O 1
ATOM 817 N N . VAL A 1 105 ? -19.283 29.291 -11.947 1.00 17.16 492 VAL A N 1
ATOM 818 C CA . VAL A 1 105 ? -18.126 28.443 -12.223 1.00 17.06 492 VAL A CA 1
ATOM 819 C C . VAL A 1 105 ? -17.903 28.367 -13.732 1.00 17.43 492 VAL A C 1
ATOM 820 O O . VAL A 1 105 ? -18.749 27.848 -14.462 1.00 17.99 492 VAL A O 1
ATOM 824 N N . VAL A 1 106 ? -16.771 28.884 -14.204 1.00 17.74 493 VAL A N 1
ATOM 825 C CA . VAL A 1 106 ? -16.525 28.920 -15.648 1.00 18.58 493 VAL A CA 1
ATOM 826 C C . VAL A 1 106 ? -15.646 27.758 -16.119 1.00 18.67 493 VAL A C 1
ATOM 827 O O . VAL A 1 106 ? -15.587 27.456 -17.316 1.00 19.08 493 VAL A O 1
ATOM 831 N N . GLY A 1 107 ? -14.962 27.118 -15.173 1.00 18.61 494 GLY A N 1
ATOM 832 C CA . GLY A 1 107 ? -14.137 25.955 -15.471 1.00 18.73 494 GLY A CA 1
ATOM 833 C C . GLY A 1 107 ? -13.371 25.484 -14.255 1.00 18.66 494 GLY A C 1
ATOM 834 O O . GLY A 1 107 ? -13.667 25.888 -13.126 1.00 18.23 494 GLY A O 1
ATOM 835 N N . ILE A 1 108 ? -12.389 24.621 -14.490 1.00 19.04 495 ILE A N 1
ATOM 836 C CA . ILE A 1 108 ? -11.491 24.166 -13.439 1.00 20.22 495 ILE A CA 1
ATOM 837 C C . ILE A 1 108 ? -10.089 23.975 -14.007 1.00 20.41 495 ILE A C 1
ATOM 838 O O . ILE A 1 108 ? -9.921 23.561 -15.159 1.00 20.41 495 ILE A O 1
ATOM 843 N N . VAL A 1 109 ? -9.095 24.313 -13.191 1.00 20.95 496 VAL A N 1
ATOM 844 C CA . VAL A 1 109 ? -7.689 24.145 -13.535 1.00 21.69 496 VAL A CA 1
ATOM 845 C C . VAL A 1 109 ? -7.040 23.131 -12.592 1.00 21.84 496 VAL A C 1
ATOM 846 O O . VAL A 1 109 ? -7.143 23.253 -11.372 1.00 21.32 496 VAL A O 1
ATOM 850 N N . THR A 1 110 ? -6.372 22.135 -13.165 1.00 22.48 497 THR A N 1
ATOM 851 C CA . THR A 1 110 ? -5.675 21.133 -12.370 1.00 23.58 497 THR A CA 1
ATOM 852 C C . THR A 1 110 ? -4.155 21.292 -12.452 1.00 25.03 497 THR A C 1
ATOM 853 O O . THR A 1 110 ? -3.638 22.009 -13.316 1.00 25.05 497 THR A O 1
ATOM 857 N N . SER A 1 111 ? -3.462 20.611 -11.540 1.00 26.98 498 SER A N 1
ATOM 858 C CA . SER A 1 111 ? -2.000 20.581 -11.482 1.00 29.06 498 SER A CA 1
ATOM 859 C C . SER A 1 111 ? -1.405 19.750 -12.616 1.00 30.31 498 SER A C 1
ATOM 860 O O . SER A 1 111 ? -0.189 19.761 -12.821 1.00 30.69 498 SER A O 1
ATOM 863 N N . GLU A 1 112 ? -2.260 19.016 -13.328 1.00 31.71 499 GLU A N 1
ATOM 864 C CA . GLU A 1 112 ? -1.848 18.321 -14.544 1.00 32.99 499 GLU A CA 1
ATOM 865 C C . GLU A 1 112 ? -1.996 19.271 -15.723 1.00 33.41 499 GLU A C 1
ATOM 866 O O . GLU A 1 112 ? -1.156 19.280 -16.625 1.00 33.48 499 GLU A O 1
ATOM 872 N N . ASP A 1 113 ? -3.064 20.073 -15.703 1.00 34.12 500 ASP A N 1
ATOM 873 C CA . ASP A 1 113 ? -3.269 21.125 -16.700 1.00 35.19 500 ASP A CA 1
ATOM 874 C C . ASP A 1 113 ? -2.062 22.071 -16.688 1.00 36.93 500 ASP A C 1
ATOM 875 O O . ASP A 1 113 ? -1.568 22.476 -17.746 1.00 36.83 500 ASP A O 1
ATOM 880 N N . ILE A 1 114 ? -1.587 22.388 -15.480 1.00 39.64 501 ILE A N 1
ATOM 881 C CA . ILE A 1 114 ? -0.397 23.225 -15.251 1.00 42.63 501 ILE A CA 1
ATOM 882 C C . ILE A 1 114 ? 0.916 22.510 -15.621 1.00 45.36 501 ILE A C 1
ATOM 883 O O . ILE A 1 114 ? 1.777 23.099 -16.285 1.00 45.31 501 ILE A O 1
ATOM 888 N N . SER A 1 115 ? 1.058 21.255 -15.179 1.00 48.12 502 SER A N 1
ATOM 889 C CA A SER A 1 115 ? 2.214 20.413 -15.511 0.50 49.97 502 SER A CA 1
ATOM 890 C CA B SER A 1 115 ? 2.237 20.447 -15.505 0.50 49.96 502 SER A CA 1
ATOM 891 C C . SER A 1 115 ? 2.559 20.486 -16.996 1.00 51.34 502 SER A C 1
ATOM 892 O O . SER A 1 115 ? 3.729 20.419 -17.380 1.00 51.39 502 SER A O 1
ATOM 897 N N . ARG A 1 116 ? 1.524 20.606 -17.826 1.00 53.91 503 ARG A N 1
ATOM 898 C CA . ARG A 1 116 ? 1.700 20.727 -19.267 1.00 57.21 503 ARG A CA 1
ATOM 899 C C . ARG A 1 116 ? 2.332 22.056 -19.641 1.00 58.90 503 ARG A C 1
ATOM 900 O O . ARG A 1 116 ? 3.289 22.099 -20.417 1.00 59.20 503 ARG A O 1
ATOM 908 N N . LEU A 1 117 ? 1.791 23.134 -19.076 1.00 61.05 504 LEU A N 1
ATOM 909 C CA . LEU A 1 117 ? 2.228 24.495 -19.398 1.00 62.97 504 LEU A CA 1
ATOM 910 C C . LEU A 1 117 ? 3.650 24.837 -18.926 1.00 64.17 504 LEU A C 1
ATOM 911 O O . LEU A 1 117 ? 4.215 25.849 -19.349 1.00 64.35 504 LEU A O 1
ATOM 916 N N . PHE A 1 118 ? 4.223 23.998 -18.063 1.00 65.53 505 PHE A N 1
ATOM 917 C CA . PHE A 1 118 ? 5.616 24.167 -17.632 1.00 66.70 505 PHE A CA 1
ATOM 918 C C . PHE A 1 118 ? 6.577 23.167 -18.304 1.00 67.06 505 PHE A C 1
ATOM 919 O O . PHE A 1 118 ? 7.789 23.400 -18.348 1.00 67.18 505 PHE A O 1
ATOM 927 N N . GLY A 1 119 ? 6.028 22.072 -18.830 1.00 67.34 506 GLY A N 1
ATOM 928 C CA . GLY A 1 119 ? 6.818 21.049 -19.519 1.00 67.50 506 GLY A CA 1
ATOM 929 C C . GLY A 1 119 ? 6.085 20.426 -20.693 1.00 67.59 506 GLY A C 1
ATOM 930 O O . GLY A 1 119 ? 5.955 19.204 -20.779 1.00 67.61 506 GLY A O 1
ATOM 931 N N . THR B 1 1 ? 21.830 -3.946 39.044 1.00 26.14 388 THR C N 1
ATOM 932 C CA . THR B 1 1 ? 20.539 -3.571 39.701 1.00 26.05 388 THR C CA 1
ATOM 933 C C . THR B 1 1 ? 19.371 -3.556 38.702 1.00 25.29 388 THR C C 1
ATOM 934 O O . THR B 1 1 ? 19.537 -3.166 37.541 1.00 25.28 388 THR C O 1
ATOM 938 N N . LEU B 1 2 ? 18.207 -4.015 39.158 1.00 24.18 389 LEU C N 1
ATOM 939 C CA . LEU B 1 2 ? 17.021 -4.147 38.311 1.00 23.32 389 LEU C CA 1
ATOM 940 C C . LEU B 1 2 ? 16.288 -2.821 38.188 1.00 22.65 389 LEU C C 1
ATOM 941 O O . LEU B 1 2 ? 16.223 -2.050 39.152 1.00 21.72 3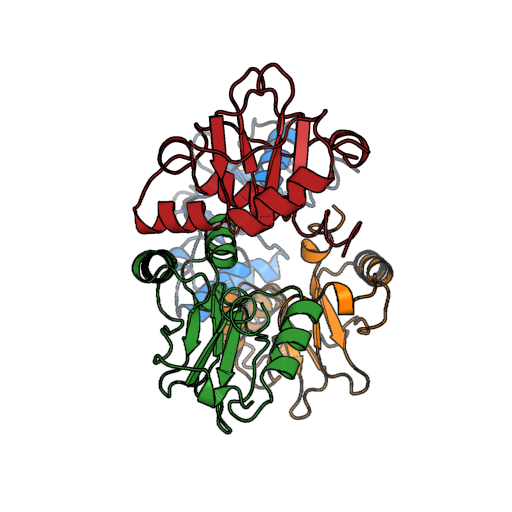89 LEU C O 1
ATOM 946 N N . VAL B 1 3 ? 15.726 -2.564 37.008 1.00 22.49 390 VAL C N 1
ATOM 947 C CA . VAL B 1 3 ? 15.001 -1.312 36.748 1.00 22.76 390 VAL C CA 1
ATOM 948 C C . VAL B 1 3 ? 13.935 -0.997 37.803 1.00 22.68 390 VAL C C 1
ATOM 949 O O . VAL B 1 3 ? 13.823 0.148 38.255 1.00 22.69 390 VAL C O 1
ATOM 953 N N . LYS B 1 4 ? 13.155 -2.002 38.190 1.00 22.76 391 LYS C N 1
ATOM 954 C CA . LYS B 1 4 ? 12.038 -1.771 39.108 1.00 22.79 391 LYS C CA 1
ATOM 955 C C . LYS B 1 4 ? 12.490 -1.210 40.461 1.00 22.48 391 LYS C C 1
ATOM 956 O O . LYS B 1 4 ? 11.747 -0.466 41.108 1.00 22.52 391 LYS C O 1
ATOM 962 N N . ASP B 1 5 ? 13.709 -1.548 40.873 1.00 21.81 392 ASP C N 1
ATOM 963 C CA . ASP B 1 5 ? 14.216 -1.107 42.172 1.00 21.61 392 ASP C CA 1
ATOM 964 C C . ASP B 1 5 ? 14.628 0.360 42.200 1.00 21.78 392 ASP C C 1
ATOM 965 O O . ASP B 1 5 ? 14.677 0.966 43.270 1.00 21.34 392 ASP C O 1
ATOM 970 N N . ILE B 1 6 ? 14.934 0.934 41.040 1.00 22.42 393 ILE C N 1
ATOM 971 C CA . ILE B 1 6 ? 15.365 2.334 41.006 1.00 23.53 393 ILE C CA 1
ATOM 972 C C . ILE B 1 6 ? 14.225 3.310 40.701 1.00 25.06 393 ILE C C 1
ATOM 973 O O . ILE B 1 6 ? 14.430 4.523 40.651 1.00 25.27 393 ILE C O 1
ATOM 978 N N . LEU B 1 7 ? 13.029 2.763 40.504 1.00 27.10 394 LEU C N 1
ATOM 979 C CA . LEU B 1 7 ? 11.806 3.549 40.361 1.00 29.34 394 LEU C CA 1
ATOM 980 C C . LEU B 1 7 ? 11.283 3.962 41.737 1.00 30.95 394 LEU C C 1
ATOM 981 O O . LEU B 1 7 ? 11.376 3.170 42.692 1.00 31.42 394 LEU C O 1
ATOM 986 N N . SER B 1 8 ? 10.718 5.164 41.856 1.00 32.82 395 SER C N 1
ATOM 987 C CA . SER B 1 8 ? 10.190 5.635 43.152 1.00 34.31 395 SER C CA 1
ATOM 988 C C . SER B 1 8 ? 8.744 6.149 43.096 1.00 34.76 395 SER C C 1
ATOM 989 O O . SER B 1 8 ? 8.090 6.333 44.130 1.00 35.07 395 SER C O 1
ATOM 992 N N . LYS B 1 9 ? 8.266 6.351 41.870 1.00 34.86 396 LYS C N 1
ATOM 993 C CA . LYS B 1 9 ? 7.070 7.126 41.568 1.00 34.66 396 LYS C CA 1
ATOM 994 C C . LYS B 1 9 ? 6.219 6.331 40.596 1.00 33.77 396 LYS C C 1
ATOM 995 O O . LYS B 1 9 ? 6.766 5.701 39.677 1.00 33.93 396 LYS C O 1
ATOM 1001 N N . PRO B 1 10 ? 4.880 6.352 40.774 1.00 32.58 397 PRO C N 1
ATOM 1002 C CA . PRO B 1 10 ? 4.026 5.887 39.682 1.00 31.20 397 PRO C CA 1
ATOM 1003 C C . PRO B 1 10 ? 4.244 6.753 38.442 1.00 29.38 397 PRO C C 1
ATOM 1004 O O . PRO B 1 10 ? 4.550 7.946 38.569 1.00 29.00 397 PRO C O 1
ATOM 1008 N N . PRO B 1 11 ? 4.115 6.156 37.248 1.00 27.77 398 PRO C N 1
ATOM 1009 C CA . PRO B 1 11 ? 4.297 6.959 36.054 1.00 26.23 398 PRO C CA 1
ATOM 1010 C C . PRO B 1 11 ? 3.104 7.873 35.813 1.00 24.25 398 PRO C C 1
ATOM 1011 O O . PRO B 1 11 ? 1.975 7.561 36.207 1.00 24.40 398 PRO C O 1
ATOM 1015 N N . ILE B 1 12 ? 3.383 9.017 35.209 1.00 21.99 399 ILE C N 1
ATOM 1016 C CA . ILE B 1 12 ? 2.350 9.917 34.747 1.00 19.69 399 ILE C CA 1
ATOM 1017 C C . ILE B 1 12 ? 2.040 9.489 33.321 1.00 18.21 399 ILE C C 1
ATOM 1018 O O . ILE B 1 12 ? 2.940 9.406 32.480 1.00 17.49 399 ILE C O 1
ATOM 1023 N N . THR B 1 13 ? 0.768 9.185 33.067 1.00 16.80 400 THR C N 1
ATOM 1024 C CA . THR B 1 13 ? 0.335 8.693 31.760 1.00 15.69 400 THR C CA 1
ATOM 1025 C C . THR B 1 13 ? -0.918 9.433 31.296 1.00 15.36 400 THR C C 1
ATOM 1026 O O . THR B 1 13 ? -1.534 10.191 32.058 1.00 15.61 400 THR C O 1
ATOM 1030 N N . ALA B 1 14 ? -1.283 9.213 30.038 1.00 14.89 401 ALA C N 1
ATOM 1031 C CA . ALA B 1 14 ? -2.513 9.770 29.486 1.00 14.94 401 ALA C CA 1
ATOM 1032 C C . ALA B 1 14 ? -3.151 8.815 28.488 1.00 15.06 401 ALA C C 1
ATOM 1033 O O . ALA B 1 14 ? -2.488 7.916 27.971 1.00 14.83 401 ALA C O 1
ATOM 1035 N N . HIS B 1 15 ? -4.441 9.011 28.221 1.00 15.53 402 HIS C N 1
ATOM 1036 C CA . HIS B 1 15 ? -5.121 8.294 27.141 1.00 16.03 402 HIS C CA 1
ATOM 1037 C C . HIS B 1 15 ? -4.964 9.048 25.818 1.00 16.13 402 HIS C C 1
ATOM 1038 O O . HIS B 1 15 ? -4.599 10.225 25.813 1.00 16.06 402 HIS C O 1
ATOM 1045 N N . SER B 1 16 ? -5.246 8.379 24.702 1.00 16.26 403 SER C N 1
ATOM 1046 C CA . SER B 1 16 ? -4.943 8.942 23.384 1.00 16.64 403 SER C CA 1
ATOM 1047 C C . SER B 1 16 ? -5.986 9.922 22.850 1.00 16.83 403 SER C C 1
ATOM 1048 O O . SER B 1 16 ? -5.740 10.628 21.864 1.00 16.78 403 SER C O 1
ATOM 1051 N N . ASN B 1 17 ? -7.141 9.946 23.503 1.00 17.29 404 ASN C N 1
ATOM 1052 C CA . ASN B 1 17 ? -8.295 10.738 23.080 1.00 18.00 404 ASN C CA 1
ATOM 1053 C C . ASN B 1 17 ? -8.190 12.235 23.384 1.00 18.36 404 ASN C C 1
ATOM 1054 O O . ASN B 1 17 ? -9.048 13.020 22.969 1.00 19.20 404 ASN C O 1
ATOM 1059 N N . ILE B 1 18 ? -7.150 12.630 24.111 1.00 18.14 405 ILE C N 1
ATOM 1060 C CA . ILE B 1 18 ? -7.045 14.002 24.603 1.00 17.99 405 ILE C CA 1
ATOM 1061 C C . ILE B 1 18 ? -6.442 14.926 23.542 1.00 17.60 405 ILE C C 1
ATOM 1062 O O . ILE B 1 18 ? -5.761 14.467 22.620 1.00 17.56 405 ILE C O 1
ATOM 1067 N N . SER B 1 19 ? -6.708 16.223 23.671 1.00 17.37 406 SER C N 1
ATOM 1068 C CA . SER B 1 19 ? -6.209 17.215 22.726 1.00 17.04 406 SER C CA 1
ATOM 1069 C C . SER B 1 19 ? -4.710 17.437 22.883 1.00 16.90 406 SER C C 1
ATOM 1070 O O . SER B 1 19 ? -4.123 17.096 23.920 1.00 16.42 406 SER C O 1
ATOM 1073 N N . ILE B 1 20 ? -4.105 18.038 21.860 1.00 16.95 407 ILE C N 1
ATOM 1074 C CA . ILE B 1 20 ? -2.692 18.418 21.896 1.00 17.18 407 ILE C CA 1
ATOM 1075 C C . ILE B 1 20 ? -2.418 19.402 23.031 1.00 17.05 407 ILE C C 1
ATOM 1076 O O . ILE B 1 20 ? -1.396 19.299 23.714 1.00 16.28 407 ILE C O 1
ATOM 1081 N N . MET B 1 21 ? -3.319 20.366 23.224 1.00 17.34 408 MET C N 1
ATOM 1082 C CA . MET B 1 21 ? -3.154 21.336 24.309 1.00 17.83 408 MET C CA 1
ATOM 1083 C C . MET B 1 21 ? -3.173 20.679 25.685 1.00 17.39 408 MET C C 1
ATOM 1084 O O . MET B 1 21 ? -2.348 21.015 26.547 1.00 17.25 408 MET C O 1
ATOM 1089 N N . GLU B 1 22 ? -4.092 19.732 25.884 1.00 16.69 409 GLU C N 1
ATOM 1090 C CA . GLU B 1 22 ? -4.141 19.009 27.149 1.00 16.38 409 GLU C CA 1
ATOM 1091 C C . GLU B 1 22 ? -2.840 18.248 27.401 1.00 15.39 409 GLU C C 1
ATOM 1092 O O . GLU B 1 22 ? -2.305 18.293 28.507 1.00 15.28 409 GLU C O 1
ATOM 1098 N N . ALA B 1 23 ? -2.315 17.582 26.375 1.00 14.45 410 ALA C N 1
ATOM 1099 C CA . ALA B 1 23 ? -1.029 16.887 26.490 1.00 13.56 410 ALA C CA 1
ATOM 1100 C C . ALA B 1 23 ? 0.109 17.840 26.862 1.00 13.21 410 ALA C C 1
ATOM 1101 O O . ALA B 1 23 ? 0.918 17.546 27.747 1.00 12.89 410 ALA C O 1
ATOM 1103 N N . ALA B 1 24 ? 0.162 18.986 26.187 1.00 13.33 411 ALA C N 1
ATOM 1104 C CA . ALA B 1 24 ? 1.163 20.003 26.493 1.00 13.30 411 ALA C CA 1
ATOM 1105 C C . ALA B 1 24 ? 1.053 20.472 27.947 1.00 13.17 411 ALA C C 1
ATOM 1106 O O . ALA B 1 24 ? 2.072 20.652 28.620 1.00 13.31 411 ALA C O 1
ATOM 1108 N N . LYS B 1 25 ? -0.177 20.655 28.431 1.00 13.59 412 LYS C N 1
ATOM 1109 C CA . LYS B 1 25 ? -0.381 21.063 29.822 1.00 13.88 412 LYS C CA 1
ATOM 1110 C C . LYS B 1 25 ? 0.168 20.043 30.808 1.00 13.86 412 LYS C C 1
ATOM 1111 O O . LYS B 1 25 ? 0.723 20.425 31.840 1.00 14.24 412 LYS C O 1
ATOM 1117 N N . ILE B 1 26 ? 0.003 18.756 30.497 1.00 13.61 413 ILE C N 1
ATOM 1118 C CA . ILE B 1 26 ? 0.547 17.688 31.338 1.00 13.14 413 ILE C CA 1
ATOM 1119 C C . ILE B 1 26 ? 2.080 17.759 31.411 1.00 13.03 413 ILE C C 1
ATOM 1120 O O . ILE B 1 26 ? 2.655 17.670 32.498 1.00 13.06 413 ILE C O 1
ATOM 1125 N N . LEU B 1 27 ? 2.735 17.935 30.264 1.00 12.98 414 LEU C N 1
ATOM 1126 C CA . LEU B 1 27 ? 4.192 18.050 30.233 1.00 12.93 414 LEU C CA 1
ATOM 1127 C C . LEU B 1 27 ? 4.674 19.202 31.109 1.00 13.34 414 LEU C C 1
ATOM 1128 O O . LEU B 1 27 ? 5.569 19.032 31.931 1.00 13.40 414 LEU C O 1
ATOM 1133 N N . ILE B 1 28 ? 4.062 20.371 30.946 1.00 14.00 415 ILE C N 1
ATOM 1134 C CA . ILE B 1 28 ? 4.494 21.556 31.692 1.00 14.66 415 ILE C CA 1
ATOM 1135 C C . ILE B 1 28 ? 4.198 21.448 33.200 1.00 14.72 415 ILE C C 1
ATOM 1136 O O . ILE B 1 28 ? 5.043 21.807 34.043 1.00 15.19 415 ILE C O 1
ATOM 1141 N N . LYS B 1 29 ? 3.016 20.917 33.521 1.00 14.57 416 LYS C N 1
ATOM 1142 C CA . LYS B 1 29 ? 2.564 20.765 34.909 1.00 15.42 416 LYS C CA 1
ATOM 1143 C C . LYS B 1 29 ? 3.537 19.907 35.716 1.00 15.59 416 LYS C C 1
ATOM 1144 O O . LYS B 1 29 ? 3.882 20.242 36.850 1.00 15.90 416 LYS C O 1
ATOM 1150 N N . HIS B 1 30 ? 4.003 18.819 35.112 1.00 15.77 417 HIS C N 1
ATOM 1151 C CA . HIS B 1 30 ? 4.863 17.860 35.803 1.00 15.71 417 HIS C CA 1
ATOM 1152 C C . HIS B 1 30 ? 6.360 17.978 35.488 1.00 15.95 417 HIS C C 1
ATOM 1153 O O . HIS B 1 30 ? 7.169 17.199 36.013 1.00 16.02 417 HIS C O 1
ATOM 1160 N N . ASN B 1 31 ? 6.715 18.957 34.653 1.00 15.88 418 ASN C N 1
ATOM 1161 C CA . ASN B 1 31 ? 8.091 19.156 34.208 1.00 16.50 418 ASN C CA 1
ATOM 1162 C C . ASN B 1 31 ? 8.673 17.861 33.632 1.00 15.85 418 ASN C C 1
ATOM 1163 O O . ASN B 1 31 ? 9.765 17.429 34.005 1.00 16.20 418 ASN C O 1
ATOM 1168 N N . ILE B 1 32 ? 7.910 17.226 32.745 1.00 15.08 419 ILE C N 1
ATOM 1169 C CA . ILE B 1 32 ? 8.333 15.975 32.105 1.00 14.41 419 ILE C CA 1
ATOM 1170 C C . ILE B 1 32 ? 8.297 16.162 30.600 1.00 14.47 419 ILE C C 1
ATOM 1171 O O . ILE B 1 32 ? 7.473 16.927 30.095 1.00 14.73 419 ILE C O 1
ATOM 1176 N N . ASN B 1 33 ? 9.189 15.478 29.890 1.00 14.23 420 ASN C N 1
ATOM 1177 C CA . ASN B 1 33 ? 9.202 15.534 28.436 1.00 14.27 420 ASN C CA 1
ATOM 1178 C C . ASN B 1 33 ? 8.805 14.201 27.821 1.00 14.33 420 ASN C C 1
ATOM 1179 O O . ASN B 1 33 ? 8.918 14.020 26.613 1.00 14.57 420 ASN C O 1
ATOM 1184 N N . HIS B 1 34 ? 8.365 13.263 28.657 1.00 14.28 421 HIS C N 1
ATOM 1185 C CA . HIS B 1 34 ? 7.951 11.939 28.186 1.00 14.53 421 HIS C CA 1
ATOM 1186 C C . HIS B 1 34 ? 6.626 11.559 28.813 1.00 13.97 421 HIS C C 1
ATOM 1187 O O . HIS B 1 34 ? 6.511 11.493 30.039 1.00 14.72 421 HIS C O 1
ATOM 1194 N N . LEU B 1 35 ? 5.632 11.312 27.967 1.00 12.98 422 LEU C N 1
ATOM 1195 C CA . LEU B 1 35 ? 4.304 10.957 28.427 1.00 12.20 422 LEU C CA 1
ATOM 1196 C C . LEU B 1 35 ? 3.868 9.678 27.729 1.00 11.78 422 LEU C C 1
ATOM 1197 O O . LEU B 1 35 ? 3.447 9.710 26.562 1.00 11.53 422 LEU C O 1
ATOM 1202 N N . PRO B 1 36 ? 3.986 8.537 28.433 1.00 11.54 423 PRO C N 1
ATOM 1203 C CA . PRO B 1 36 ? 3.456 7.285 27.904 1.00 11.38 423 PRO C CA 1
ATOM 1204 C C . PRO B 1 36 ? 1.944 7.389 27.724 1.00 11.29 423 PRO C C 1
ATOM 1205 O O . PRO B 1 36 ? 1.245 7.909 28.606 1.00 11.28 423 PRO C O 1
ATOM 1209 N N . ILE B 1 37 ? 1.462 6.914 26.579 1.00 11.38 424 ILE C N 1
ATOM 1210 C CA . ILE B 1 37 ? 0.037 6.888 26.284 1.00 12.24 424 ILE C CA 1
ATOM 1211 C C . ILE B 1 37 ? -0.459 5.462 26.491 1.00 12.66 424 ILE C C 1
ATOM 1212 O O . ILE B 1 37 ? 0.172 4.512 26.023 1.00 12.42 424 ILE C O 1
ATOM 1217 N N . VAL B 1 38 ? -1.580 5.315 27.198 1.00 12.98 425 VAL C N 1
ATOM 1218 C CA . VAL B 1 38 ? -2.076 3.993 27.601 1.00 13.75 425 VAL C CA 1
ATOM 1219 C C . VAL B 1 38 ? -3.541 3.792 27.237 1.00 14.44 425 VAL C C 1
ATOM 1220 O O . VAL B 1 38 ? -4.285 4.764 27.081 1.00 14.24 425 VAL C O 1
ATOM 1224 N N . ASP B 1 39 ? -3.951 2.532 27.101 1.00 15.12 426 ASP C N 1
ATOM 1225 C CA . ASP B 1 39 ? -5.358 2.223 26.843 1.00 16.57 426 ASP C CA 1
ATOM 1226 C C . ASP B 1 39 ? -6.165 2.213 28.150 1.00 17.91 426 ASP C C 1
ATOM 1227 O O . ASP B 1 39 ? -5.642 2.588 29.197 1.00 17.77 426 ASP C O 1
ATOM 1232 N N . GLU B 1 40 ? -7.425 1.785 28.100 1.00 20.05 427 GLU C N 1
ATOM 1233 C CA . GLU B 1 40 ? -8.274 1.770 29.307 1.00 22.02 427 GLU C CA 1
ATOM 1234 C C . GLU B 1 40 ? -7.832 0.796 30.402 1.00 22.17 427 GLU C C 1
ATOM 1235 O O . GLU B 1 40 ? -8.285 0.893 31.545 1.00 22.73 427 GLU C O 1
ATOM 1241 N N . HIS B 1 41 ? -6.955 -0.141 30.050 1.00 21.94 428 HIS C N 1
ATOM 1242 C CA . HIS B 1 41 ? -6.429 -1.112 31.007 1.00 21.44 428 HIS C CA 1
ATOM 1243 C C . HIS B 1 41 ? -5.009 -0.781 31.441 1.00 20.26 428 HIS C C 1
ATOM 1244 O O . HIS B 1 41 ? -4.349 -1.591 32.091 1.00 20.35 428 HIS C O 1
ATOM 1251 N N . GLY B 1 42 ? -4.543 0.411 31.079 1.00 18.49 429 GLY C N 1
ATOM 1252 C CA . GLY B 1 42 ? -3.218 0.872 31.478 1.00 17.05 429 GLY C CA 1
ATOM 1253 C C . GLY B 1 42 ? -2.077 0.333 30.631 1.00 15.69 429 GLY C C 1
ATOM 1254 O O . GLY B 1 42 ? -0.908 0.454 31.010 1.00 16.12 429 GLY C O 1
ATOM 1255 N N . LYS B 1 43 ? -2.412 -0.259 29.487 1.00 14.60 430 LYS C N 1
ATOM 1256 C CA . LYS B 1 43 ? -1.412 -0.846 28.592 1.00 13.60 430 LYS C CA 1
ATOM 1257 C C . LYS B 1 43 ? -0.856 0.172 27.596 1.00 13.01 430 LYS C C 1
ATOM 1258 O O . LYS B 1 43 ? -1.608 0.942 27.006 1.00 13.14 430 LYS C O 1
ATOM 1264 N N . LEU B 1 44 ? 0.459 0.148 27.403 1.00 12.46 431 LEU C N 1
ATOM 1265 C CA . LEU B 1 44 ? 1.143 1.103 26.538 1.00 11.63 431 LEU C CA 1
ATOM 1266 C C . LEU B 1 44 ? 0.708 1.001 25.086 1.00 11.87 431 LEU C C 1
ATOM 1267 O O . LEU B 1 44 ? 0.760 -0.081 24.495 1.00 11.53 431 LEU C O 1
ATOM 1272 N N . VAL B 1 45 ? 0.312 2.138 24.514 1.00 11.30 432 VAL C N 1
ATOM 1273 C CA . VAL B 1 45 ? -0.040 2.219 23.092 1.00 11.71 432 VAL C CA 1
ATOM 1274 C C . VAL B 1 45 ? 0.776 3.255 22.308 1.00 11.22 432 VAL C C 1
ATOM 1275 O O . VAL B 1 45 ? 0.751 3.262 21.074 1.00 11.77 432 VAL C O 1
ATOM 1279 N N . GLY B 1 46 ? 1.515 4.112 23.010 1.00 10.45 433 GLY C N 1
ATOM 1280 C CA . GLY B 1 46 ? 2.268 5.173 22.340 1.00 9.95 433 GLY C CA 1
ATOM 1281 C C . GLY B 1 46 ? 3.072 6.015 23.306 1.00 9.76 433 GLY C C 1
ATOM 1282 O O . GLY B 1 46 ? 3.034 5.790 24.520 1.00 9.80 433 GLY C O 1
ATOM 1283 N N . ILE B 1 47 ? 3.807 6.983 22.759 1.00 9.34 434 ILE C N 1
ATOM 1284 C CA . ILE B 1 47 ? 4.542 7.955 23.578 1.00 9.87 434 ILE C CA 1
ATOM 1285 C C . ILE B 1 47 ? 4.496 9.345 22.933 1.00 10.35 434 ILE C C 1
ATOM 1286 O O . ILE B 1 47 ? 4.468 9.474 21.703 1.00 10.42 434 ILE C O 1
ATOM 1291 N N . ILE B 1 48 ? 4.452 10.362 23.793 1.00 11.02 435 ILE C N 1
ATOM 1292 C CA . ILE B 1 48 ? 4.474 11.767 23.410 1.00 12.04 435 ILE C CA 1
ATOM 1293 C C . ILE B 1 48 ? 5.653 12.450 24.104 1.00 11.82 435 ILE C C 1
ATOM 1294 O O . ILE B 1 48 ? 5.907 12.223 25.294 1.00 12.22 435 ILE C O 1
ATOM 1299 N N . THR B 1 49 ? 6.383 13.258 23.338 1.00 11.24 436 THR C N 1
ATOM 1300 C CA . THR B 1 49 ? 7.326 14.234 23.889 1.00 11.42 436 THR C CA 1
ATOM 1301 C C . THR B 1 49 ? 6.950 15.626 23.353 1.00 11.20 436 THR C C 1
ATOM 1302 O O . THR B 1 49 ? 6.055 15.751 22.505 1.00 11.59 436 THR C O 1
ATOM 1306 N N . SER B 1 50 ? 7.636 16.671 23.818 1.00 11.82 437 SER C N 1
ATOM 1307 C CA . SER B 1 50 ? 7.363 18.016 23.298 1.00 12.21 437 SER C CA 1
ATOM 1308 C C . SER B 1 50 ? 7.620 18.113 21.794 1.00 12.33 437 SER C C 1
ATOM 1309 O O . SER B 1 50 ? 6.994 18.936 21.121 1.00 12.57 437 SER C O 1
ATOM 1312 N N . TRP B 1 51 ? 8.516 17.266 21.273 1.00 12.92 438 TRP C N 1
ATOM 1313 C CA . TRP B 1 51 ? 8.730 17.168 19.827 1.00 13.45 438 TRP C CA 1
ATOM 1314 C C . TRP B 1 51 ? 7.421 16.858 19.121 1.00 13.30 438 TRP C C 1
ATOM 1315 O O . TRP B 1 51 ? 7.065 17.510 18.136 1.00 13.44 438 TRP C O 1
ATOM 1326 N N . ASP B 1 52 ? 6.674 15.901 19.660 1.00 12.97 439 ASP C N 1
ATOM 1327 C CA . ASP B 1 52 ? 5.402 15.515 19.054 1.00 12.94 439 ASP C CA 1
ATOM 1328 C C . ASP B 1 52 ? 4.327 16.591 19.150 1.00 12.80 439 ASP C C 1
ATOM 1329 O O . ASP B 1 52 ? 3.465 16.693 18.271 1.00 12.90 439 ASP C O 1
ATOM 1334 N N . ILE B 1 53 ? 4.365 17.373 20.227 1.00 13.02 440 ILE C N 1
ATOM 1335 C CA . ILE B 1 53 ? 3.500 18.544 20.355 1.00 14.15 440 ILE C CA 1
ATOM 1336 C C . ILE B 1 53 ? 3.795 19.548 19.233 1.00 14.31 440 ILE C C 1
ATOM 1337 O O . ILE B 1 53 ? 2.870 20.046 18.585 1.00 14.18 440 ILE C O 1
ATOM 1342 N N . ALA B 1 54 ? 5.078 19.832 19.006 1.00 14.72 441 ALA C N 1
ATOM 1343 C CA . ALA B 1 54 ? 5.499 20.707 17.906 1.00 15.22 441 ALA C CA 1
ATOM 1344 C C . ALA B 1 54 ? 5.030 20.168 16.549 1.00 15.62 441 ALA C C 1
ATOM 1345 O O . ALA B 1 54 ? 4.490 20.911 15.719 1.00 16.11 441 ALA C O 1
ATOM 1347 N N . LYS B 1 55 ? 5.218 18.865 16.354 1.00 16.08 442 LYS C N 1
ATOM 1348 C CA . LYS B 1 55 ? 4.851 18.188 15.114 1.00 16.99 442 LYS C CA 1
ATOM 1349 C C . LYS B 1 55 ? 3.342 18.254 14.874 1.00 17.10 442 LYS C C 1
ATOM 1350 O O . LYS B 1 55 ? 2.898 18.489 13.746 1.00 16.97 442 LYS C O 1
ATOM 1356 N N . ALA B 1 56 ? 2.561 18.063 15.937 1.00 17.25 443 ALA C N 1
ATOM 1357 C CA . ALA B 1 56 ? 1.106 18.162 15.853 1.00 18.28 443 ALA C CA 1
ATOM 1358 C C . ALA B 1 56 ? 0.664 19.562 15.445 1.00 19.22 443 ALA C C 1
ATOM 1359 O O . ALA B 1 56 ? -0.225 19.712 14.609 1.00 19.55 443 ALA C O 1
ATOM 1361 N N . LEU B 1 57 ? 1.284 20.584 16.032 1.00 20.30 444 LEU C N 1
ATOM 1362 C CA . LEU B 1 57 ? 0.930 21.962 15.712 1.00 21.79 444 LEU C CA 1
ATOM 1363 C C . LEU B 1 57 ? 1.261 22.271 14.254 1.00 22.48 444 LEU C C 1
ATOM 1364 O O . LEU B 1 57 ? 0.450 22.875 13.546 1.00 23.09 444 LEU C O 1
ATOM 1369 N N . ALA B 1 58 ? 2.437 21.822 13.811 1.00 23.36 445 ALA C N 1
ATOM 1370 C CA . ALA B 1 58 ? 2.902 22.023 12.435 1.00 24.12 445 ALA C CA 1
ATOM 1371 C C . ALA B 1 58 ? 1.989 21.361 11.399 1.00 24.67 445 ALA C C 1
ATOM 1372 O O . ALA B 1 58 ? 1.764 21.916 10.321 1.00 24.97 445 ALA C O 1
ATOM 1374 N N . GLN B 1 59 ? 1.463 20.186 11.744 1.00 25.10 446 GLN C N 1
ATOM 1375 C CA . GLN B 1 59 ? 0.697 19.341 10.814 1.00 25.74 446 GLN C CA 1
ATOM 1376 C C . GLN B 1 59 ? -0.801 19.363 11.099 1.00 25.74 446 GLN C C 1
ATOM 1377 O O . GLN B 1 59 ? -1.560 18.520 10.601 1.00 25.92 446 GLN C O 1
ATOM 1383 N N . ASN B 1 60 ? -1.199 20.370 11.876 1.00 25.91 447 ASN C N 1
ATOM 1384 C CA . ASN B 1 60 ? -2.544 20.554 12.454 1.00 26.00 447 ASN C CA 1
ATOM 1385 C C . ASN B 1 60 ? -3.365 19.305 12.757 1.00 25.23 447 ASN C C 1
ATOM 1386 O O . ASN B 1 60 ? -4.477 19.084 12.260 1.00 25.33 447 ASN C O 1
ATOM 1391 N N . LYS B 1 61 ? -2.750 18.496 13.610 1.00 23.99 448 LYS C N 1
ATOM 1392 C CA . LYS B 1 61 ? -3.359 17.332 14.206 1.00 23.15 448 LYS C CA 1
ATOM 1393 C C . LYS B 1 61 ? -4.001 17.816 15.488 1.00 22.58 448 LYS C C 1
ATOM 1394 O O . LYS B 1 61 ? -3.491 18.733 16.137 1.00 22.92 448 LYS C O 1
ATOM 1400 N N . LYS B 1 62 ? -5.105 17.187 15.868 1.00 21.91 449 LYS C N 1
ATOM 1401 C CA . LYS B 1 62 ? -5.893 17.670 16.995 1.00 21.47 449 LYS C CA 1
ATOM 1402 C C . LYS B 1 62 ? -5.827 16.813 18.249 1.00 20.49 449 LYS C C 1
ATOM 1403 O O . LYS B 1 62 ? -6.004 17.328 19.355 1.00 20.55 449 LYS C O 1
ATOM 1409 N N . THR B 1 63 ? -5.563 15.518 18.085 1.00 19.19 450 THR C N 1
ATOM 1410 C CA . THR B 1 63 ? -5.524 14.613 19.230 1.00 18.17 450 THR C CA 1
ATOM 1411 C C . THR B 1 63 ? -4.197 13.868 19.331 1.00 17.14 450 THR C C 1
ATOM 1412 O O . THR B 1 63 ? -3.477 13.709 18.338 1.00 16.54 450 THR C O 1
ATOM 1416 N N . ILE B 1 64 ? -3.888 13.419 20.546 1.00 16.82 451 ILE C N 1
ATOM 1417 C CA . ILE B 1 64 ? -2.690 12.623 20.822 1.00 16.77 451 ILE C CA 1
ATOM 1418 C C . ILE B 1 64 ? -2.610 11.372 19.943 1.00 16.40 451 ILE C C 1
ATOM 1419 O O . ILE B 1 64 ? -1.539 11.040 19.424 1.00 15.94 451 ILE C O 1
ATOM 1424 N N . GLU B 1 65 ? -3.744 10.701 19.762 1.00 16.36 452 GLU C N 1
ATOM 1425 C CA . GLU B 1 65 ? -3.814 9.519 18.912 1.00 16.77 452 GLU C CA 1
ATOM 1426 C C . GLU B 1 65 ? -3.208 9.755 17.521 1.00 16.45 452 GLU C C 1
ATOM 1427 O O . GLU B 1 65 ? -2.528 8.881 16.971 1.00 16.37 452 GLU C O 1
ATOM 1433 N N . GLU B 1 66 ? -3.449 10.943 16.972 1.00 16.11 453 GLU C N 1
ATOM 1434 C CA . GLU B 1 66 ? -3.013 11.296 15.622 1.00 16.15 453 GLU C CA 1
ATOM 1435 C C . GLU B 1 66 ? -1.508 11.505 15.466 1.00 15.56 453 GLU C C 1
ATOM 1436 O O . GLU B 1 66 ? -0.991 11.431 14.349 1.00 15.80 453 GLU C O 1
ATOM 1442 N N . ILE B 1 67 ? -0.813 11.782 16.571 1.00 14.78 454 ILE C N 1
ATOM 1443 C CA . ILE B 1 67 ? 0.602 12.164 16.512 1.00 14.17 454 ILE C CA 1
ATOM 1444 C C . ILE B 1 67 ? 1.546 11.298 17.358 1.00 13.54 454 ILE C C 1
ATOM 1445 O O . ILE B 1 67 ? 2.759 11.338 17.150 1.00 13.31 454 ILE C O 1
ATOM 1450 N N . MET B 1 68 ? 1.006 10.512 18.291 1.00 12.64 455 MET C N 1
ATOM 1451 C CA . MET B 1 68 ? 1.862 9.706 19.173 1.00 11.99 455 MET C CA 1
ATOM 1452 C C . MET B 1 68 ? 2.745 8.723 18.391 1.00 11.89 455 MET C C 1
ATOM 1453 O O . MET B 1 68 ? 2.334 8.186 17.356 1.00 12.34 455 MET C O 1
ATOM 1458 N N . THR B 1 69 ? 3.960 8.509 18.889 1.00 11.65 456 THR C N 1
ATOM 1459 C CA . THR B 1 69 ? 4.851 7.495 18.336 1.00 11.30 456 THR C CA 1
ATOM 1460 C C . THR B 1 69 ? 4.365 6.128 18.790 1.00 11.28 456 THR C C 1
ATOM 1461 O O . THR B 1 69 ? 4.292 5.869 19.987 1.00 11.17 456 THR C O 1
ATOM 1465 N N . ARG B 1 70 ? 4.007 5.272 17.836 1.00 11.66 457 ARG C N 1
ATOM 1466 C CA . ARG B 1 70 ? 3.400 3.980 18.160 1.00 12.03 457 ARG C CA 1
ATOM 1467 C C . ARG B 1 70 ? 4.430 2.871 18.372 1.00 12.13 457 ARG C C 1
ATOM 1468 O O . ARG B 1 70 ? 4.158 1.890 19.075 1.00 12.99 457 ARG C O 1
ATOM 1476 N N . ASN B 1 71 ? 5.605 3.026 17.766 1.00 12.10 458 ASN C N 1
ATOM 1477 C CA . ASN B 1 71 ? 6.700 2.087 17.970 1.00 12.09 458 ASN C CA 1
ATOM 1478 C C . ASN B 1 71 ? 7.579 2.582 19.110 1.00 12.02 458 ASN C C 1
ATOM 1479 O O . ASN B 1 71 ? 8.494 3.382 18.895 1.00 12.53 458 ASN C O 1
ATOM 1484 N N . VAL B 1 72 ? 7.283 2.113 20.322 1.00 12.08 459 VAL C N 1
ATOM 1485 C CA . VAL B 1 72 ? 7.909 2.652 21.533 1.00 12.36 459 VAL C CA 1
ATOM 1486 C C . VAL B 1 72 ? 9.006 1.727 22.021 1.00 13.36 459 VAL C C 1
ATOM 1487 O O . VAL B 1 72 ? 8.782 0.520 22.186 1.00 13.87 459 VAL C O 1
ATOM 1491 N N . ILE B 1 73 ? 10.184 2.315 22.231 1.00 14.51 460 ILE C N 1
ATOM 1492 C CA . ILE B 1 73 ? 11.333 1.653 22.829 1.00 15.89 460 ILE C CA 1
ATOM 1493 C C . ILE B 1 73 ? 11.096 1.634 24.339 1.00 16.35 460 ILE C C 1
ATOM 1494 O O . ILE B 1 73 ? 10.962 2.693 24.963 1.00 16.29 460 ILE C O 1
ATOM 1499 N N . THR B 1 74 ? 11.037 0.426 24.909 1.00 16.93 461 THR C N 1
ATOM 1500 C CA . THR B 1 74 ? 10.654 0.223 26.313 1.00 17.89 461 THR C CA 1
ATOM 1501 C C . THR B 1 74 ? 11.693 -0.597 27.061 1.00 18.64 461 THR C C 1
ATOM 1502 O O . THR B 1 74 ? 12.567 -1.211 26.450 1.00 19.23 461 THR C O 1
ATOM 1506 N N . ALA B 1 75 ? 11.594 -0.593 28.387 1.00 19.33 462 ALA C N 1
ATOM 1507 C CA . ALA B 1 75 ? 12.365 -1.503 29.221 1.00 19.75 462 ALA C CA 1
ATOM 1508 C C . ALA B 1 75 ? 11.408 -2.348 30.045 1.00 20.04 462 ALA C C 1
ATOM 1509 O O . ALA B 1 75 ? 10.341 -1.881 30.437 1.00 19.75 462 ALA C O 1
ATOM 1511 N N . HIS B 1 76 ? 11.787 -3.592 30.306 1.00 20.72 463 HIS C N 1
ATOM 1512 C CA . HIS B 1 76 ? 11.015 -4.443 31.200 1.00 21.34 463 HIS C CA 1
ATOM 1513 C C . HIS B 1 76 ? 11.457 -4.207 32.646 1.00 21.78 463 HIS C C 1
ATOM 1514 O O . HIS B 1 76 ? 12.634 -3.943 32.897 1.00 21.77 463 HIS C O 1
ATOM 1521 N N . GLU B 1 77 ? 10.523 -4.314 33.590 1.00 22.18 464 GLU C N 1
ATOM 1522 C CA . GLU B 1 77 ? 10.812 -4.009 34.999 1.00 23.08 464 GLU C CA 1
ATOM 1523 C C . GLU B 1 77 ? 11.924 -4.870 35.619 1.00 23.33 464 GLU C C 1
ATOM 1524 O O . GLU B 1 77 ? 12.570 -4.451 36.581 1.00 23.04 464 GLU C O 1
ATOM 1530 N N . ASP B 1 78 ? 12.158 -6.054 35.052 1.00 24.08 465 ASP C N 1
ATOM 1531 C CA . ASP B 1 78 ? 13.205 -6.963 35.539 1.00 24.99 465 ASP C CA 1
ATOM 1532 C C . ASP B 1 78 ? 14.568 -6.794 34.857 1.00 25.32 465 ASP C C 1
ATOM 1533 O O . ASP B 1 78 ? 15.528 -7.485 35.213 1.00 25.52 465 ASP C O 1
ATOM 1538 N N . GLU B 1 79 ? 14.650 -5.891 33.884 1.00 25.55 466 GLU C N 1
ATOM 1539 C CA . GLU B 1 79 ? 15.888 -5.664 33.143 1.00 25.76 466 GLU C CA 1
ATOM 1540 C C . GLU B 1 79 ? 16.951 -4.964 33.981 1.00 25.55 466 GLU C C 1
ATOM 1541 O O . GLU B 1 79 ? 16.625 -4.077 34.775 1.00 24.76 466 GLU C O 1
ATOM 1547 N N . PRO B 1 80 ? 18.232 -5.348 33.808 1.00 25.71 467 PRO C N 1
ATOM 1548 C CA . PRO B 1 80 ? 19.271 -4.576 34.489 1.00 26.15 467 PRO C CA 1
ATOM 1549 C C . PRO B 1 80 ? 19.272 -3.133 33.994 1.00 26.69 467 PRO C C 1
ATOM 1550 O O . PRO B 1 80 ? 19.034 -2.892 32.808 1.00 26.39 467 PRO C O 1
ATOM 1554 N N . VAL B 1 81 ? 19.524 -2.179 34.882 1.00 27.66 468 VAL C N 1
ATOM 1555 C CA . VAL B 1 81 ? 19.435 -0.781 34.476 1.00 28.74 468 VAL C CA 1
ATOM 1556 C C . VAL B 1 81 ? 20.542 -0.362 33.477 1.00 29.52 468 VAL C C 1
ATOM 1557 O O . VAL B 1 81 ? 20.315 0.544 32.672 1.00 29.41 468 VAL C O 1
ATOM 1561 N N . ASP B 1 82 ? 21.709 -1.021 33.494 1.00 30.62 469 ASP C N 1
ATOM 1562 C CA . ASP B 1 82 ? 22.749 -0.705 32.492 1.00 31.65 469 ASP C CA 1
ATOM 1563 C C . ASP B 1 82 ? 22.258 -1.048 31.100 1.00 31.83 469 ASP C C 1
ATOM 1564 O O . ASP B 1 82 ? 22.579 -0.352 30.135 1.00 31.87 469 ASP C O 1
ATOM 1569 N N . HIS B 1 83 ? 21.497 -2.136 30.997 1.00 31.99 470 HIS C N 1
ATOM 1570 C CA . HIS B 1 83 ? 20.957 -2.552 29.712 1.00 32.15 470 HIS C CA 1
ATOM 1571 C C . HIS B 1 83 ? 20.072 -1.415 29.140 1.00 31.59 470 HIS C C 1
ATOM 1572 O O . HIS B 1 83 ? 20.101 -1.153 27.930 1.00 31.82 470 HIS C O 1
ATOM 1579 N N . VAL B 1 84 ? 19.343 -0.717 30.018 1.00 30.80 471 VAL C N 1
ATOM 1580 C CA . VAL B 1 84 ? 18.515 0.449 29.653 1.00 29.82 471 VAL C CA 1
ATOM 1581 C C . VAL B 1 84 ? 19.362 1.651 29.212 1.00 29.35 471 VAL C C 1
ATOM 1582 O O . VAL B 1 84 ? 19.022 2.336 28.243 1.00 28.69 471 VAL C O 1
ATOM 1586 N N . ALA B 1 85 ? 20.462 1.896 29.922 1.00 28.78 472 ALA C N 1
ATOM 1587 C CA . ALA B 1 85 ? 21.418 2.932 29.528 1.00 28.96 472 ALA C CA 1
ATOM 1588 C C . ALA B 1 85 ? 21.930 2.700 28.102 1.00 29.25 472 ALA C C 1
ATOM 1589 O O . ALA B 1 85 ? 22.009 3.639 27.304 1.00 29.01 472 ALA C O 1
ATOM 1591 N N . ILE B 1 86 ? 22.253 1.447 27.782 1.00 30.10 473 ILE C N 1
ATOM 1592 C CA . ILE B 1 86 ? 22.716 1.078 26.440 1.00 31.02 473 ILE C CA 1
ATOM 1593 C C . ILE B 1 86 ? 21.634 1.309 25.384 1.00 31.33 473 ILE C C 1
ATOM 1594 O O . ILE B 1 86 ? 21.899 1.892 24.327 1.00 31.38 473 ILE C O 1
ATOM 1599 N N . LYS B 1 87 ? 20.420 0.858 25.690 1.00 31.63 474 LYS C N 1
ATOM 1600 C CA . LYS B 1 87 ? 19.272 1.024 24.805 1.00 31.87 474 LYS C CA 1
ATOM 1601 C C . LYS B 1 87 ? 19.022 2.498 24.452 1.00 31.59 474 LYS C C 1
ATOM 1602 O O . LYS B 1 87 ? 18.699 2.813 23.302 1.00 31.70 474 LYS C O 1
ATOM 1608 N N . MET B 1 88 ? 19.200 3.391 25.429 1.00 31.13 475 MET C N 1
ATOM 1609 C CA . MET B 1 88 ? 18.986 4.828 25.205 1.00 30.71 475 MET C CA 1
ATOM 1610 C C . MET B 1 88 ? 20.070 5.486 24.333 1.00 30.57 475 MET C C 1
ATOM 1611 O O . MET B 1 88 ? 19.762 6.336 23.491 1.00 30.36 475 MET C O 1
ATOM 1616 N N . SER B 1 89 ? 21.327 5.094 24.535 1.00 30.50 476 SER C N 1
ATOM 1617 C CA . SER B 1 89 ? 22.430 5.592 23.709 1.00 30.59 476 SER C CA 1
ATOM 1618 C C . SER B 1 89 ? 22.307 5.109 22.266 1.00 30.54 476 SER C C 1
ATOM 1619 O O . SER B 1 89 ? 22.581 5.860 21.325 1.00 30.68 476 SER C O 1
ATOM 1622 N N . LYS B 1 90 ? 21.891 3.851 22.111 1.00 30.45 477 LYS C N 1
ATOM 1623 C CA . LYS B 1 90 ? 21.705 3.225 20.801 1.00 30.45 477 LYS C CA 1
ATOM 1624 C C . LYS B 1 90 ? 20.688 3.973 19.945 1.00 30.21 477 LYS C C 1
ATOM 1625 O O . LYS B 1 90 ? 20.937 4.238 18.766 1.00 30.29 477 LYS C O 1
ATOM 1631 N N . TYR B 1 91 ? 19.549 4.309 20.540 1.00 29.82 478 TYR C N 1
ATOM 1632 C CA . TYR B 1 91 ? 18.470 4.938 19.795 1.00 29.49 478 TYR C CA 1
ATOM 1633 C C . TYR B 1 91 ? 18.438 6.460 19.930 1.00 29.16 478 TYR C C 1
ATOM 1634 O O . TYR B 1 91 ? 17.523 7.102 19.408 1.00 29.14 478 TYR C O 1
ATOM 1643 N N . ASN B 1 92 ? 19.431 7.037 20.608 1.00 28.83 479 ASN C N 1
ATOM 1644 C CA . ASN B 1 92 ? 19.460 8.482 20.866 1.00 28.67 479 ASN C CA 1
ATOM 1645 C C . ASN B 1 92 ? 18.126 8.993 21.421 1.00 28.02 479 ASN C C 1
ATOM 1646 O O . ASN B 1 92 ? 17.507 9.918 20.880 1.00 28.18 479 ASN C O 1
ATOM 1651 N N . ILE B 1 93 ? 17.682 8.352 22.496 1.00 26.93 480 ILE C N 1
ATOM 1652 C CA . ILE B 1 93 ? 16.465 8.757 23.186 1.00 25.82 480 ILE C CA 1
ATOM 1653 C C . ILE B 1 93 ? 16.789 9.114 24.635 1.00 24.92 480 ILE C C 1
ATOM 1654 O O . ILE B 1 93 ? 17.865 8.776 25.141 1.00 24.95 480 ILE C O 1
ATOM 1659 N N . SER B 1 94 ? 15.863 9.807 25.291 1.00 23.41 481 SER C N 1
ATOM 1660 C CA . SER B 1 94 ? 16.107 10.340 26.627 1.00 22.28 481 SER C CA 1
ATOM 1661 C C . SER B 1 94 ? 15.062 9.892 27.644 1.00 21.29 481 SER C C 1
ATOM 1662 O O . SER B 1 94 ? 15.070 10.355 28.781 1.00 21.10 481 SER C O 1
ATOM 1665 N N . GLY B 1 95 ? 14.164 8.999 27.231 1.00 20.54 482 GLY C N 1
ATOM 1666 C CA . GLY B 1 95 ? 13.117 8.470 28.113 1.00 19.62 482 GLY C CA 1
ATOM 1667 C C . GLY B 1 95 ? 12.587 7.139 27.607 1.00 19.13 482 GLY C C 1
ATOM 1668 O O . GLY B 1 95 ? 12.290 7.006 26.423 1.00 19.12 482 GLY C O 1
ATOM 1669 N N . VAL B 1 96 ? 12.472 6.157 28.505 1.00 18.52 483 VAL C N 1
ATOM 1670 C CA . VAL B 1 96 ? 12.041 4.797 28.165 1.00 18.31 483 VAL C CA 1
ATOM 1671 C C . VAL B 1 96 ? 10.951 4.342 29.155 1.00 17.89 483 VAL C C 1
ATOM 1672 O O . VAL B 1 96 ? 11.245 4.192 30.352 1.00 18.08 483 VAL C O 1
ATOM 1676 N N . PRO B 1 97 ? 9.694 4.137 28.674 1.00 17.21 484 PRO C N 1
ATOM 1677 C CA . PRO B 1 97 ? 8.665 3.593 29.570 1.00 16.92 484 PRO C CA 1
ATOM 1678 C C . PRO B 1 97 ? 9.054 2.210 30.067 1.00 16.54 484 PRO C C 1
ATOM 1679 O O . PRO B 1 97 ? 9.643 1.421 29.321 1.00 16.58 484 PRO C O 1
ATOM 1683 N N . VAL B 1 98 ? 8.739 1.938 31.326 1.00 16.23 485 VAL C N 1
ATOM 1684 C CA . VAL B 1 98 ? 8.976 0.631 31.911 1.00 16.44 485 VAL C CA 1
ATOM 1685 C C . VAL B 1 98 ? 7.658 -0.131 31.965 1.00 16.43 485 VAL C C 1
ATOM 1686 O O . VAL B 1 98 ? 6.646 0.389 32.449 1.00 16.63 485 VAL C O 1
ATOM 1690 N N . VAL B 1 99 ? 7.681 -1.357 31.453 1.00 16.64 486 VAL C N 1
ATOM 1691 C CA . VAL B 1 99 ? 6.493 -2.202 31.394 1.00 17.52 486 VAL C CA 1
ATOM 1692 C C . VAL B 1 99 ? 6.686 -3.492 32.181 1.00 18.46 486 VAL C C 1
ATOM 1693 O O . VAL B 1 99 ? 7.818 -3.932 32.411 1.00 18.65 486 VA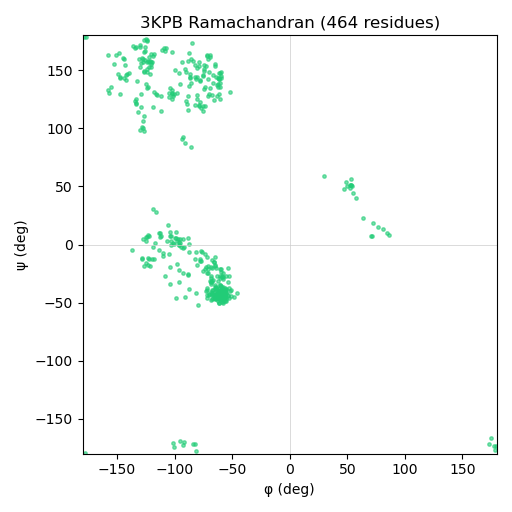L C O 1
ATOM 1697 N N . ASP B 1 100 ? 5.569 -4.090 32.589 1.00 19.57 487 ASP C N 1
ATOM 1698 C CA . ASP B 1 100 ? 5.583 -5.444 33.141 1.00 20.84 487 ASP C CA 1
ATOM 1699 C C . ASP B 1 100 ? 5.356 -6.494 32.044 1.00 21.22 487 ASP C C 1
ATOM 1700 O O . ASP B 1 100 ? 5.379 -6.158 30.858 1.00 21.43 487 ASP C O 1
ATOM 1705 N N . ASP B 1 101 ? 5.139 -7.752 32.436 1.00 21.66 488 ASP C N 1
ATOM 1706 C CA . ASP B 1 101 ? 4.939 -8.854 31.478 1.00 21.84 488 ASP C CA 1
ATOM 1707 C C . ASP B 1 101 ? 3.733 -8.659 30.552 1.00 21.22 488 ASP C C 1
ATOM 1708 O O . ASP B 1 101 ? 3.669 -9.272 29.484 1.00 21.18 488 ASP C O 1
ATOM 1713 N N . TYR B 1 102 ? 2.788 -7.811 30.956 1.00 20.36 489 TYR C N 1
ATOM 1714 C CA . TYR B 1 102 ? 1.533 -7.633 30.206 1.00 19.62 489 TYR C CA 1
ATOM 1715 C C . TYR B 1 102 ? 1.300 -6.224 29.683 1.00 18.97 489 TYR C C 1
ATOM 1716 O O . TYR B 1 102 ? 0.157 -5.770 29.532 1.00 18.79 489 TYR C O 1
ATOM 1725 N N . ARG B 1 103 ? 2.408 -5.548 29.393 1.00 18.49 490 ARG C N 1
ATOM 1726 C CA . ARG B 1 103 ? 2.389 -4.242 28.746 1.00 18.15 490 ARG C CA 1
ATOM 1727 C C . ARG B 1 103 ? 1.871 -3.092 29.632 1.00 18.14 490 ARG C C 1
ATOM 1728 O O . ARG B 1 103 ? 1.691 -1.986 29.131 1.00 17.47 490 ARG C O 1
ATOM 1736 N N . ARG B 1 104 ? 1.627 -3.317 30.925 1.00 18.23 491 ARG C N 1
ATOM 1737 C CA . ARG B 1 104 ? 1.219 -2.191 31.786 1.00 18.87 491 ARG C CA 1
ATOM 1738 C C . ARG B 1 104 ? 2.413 -1.293 32.056 1.00 18.33 491 ARG C C 1
ATOM 1739 O O . ARG B 1 104 ? 3.510 -1.771 32.351 1.00 17.89 491 ARG C O 1
ATOM 1747 N N . VAL B 1 105 ? 2.195 0.012 31.955 1.00 17.97 492 VAL C N 1
ATOM 1748 C CA . VAL B 1 105 ? 3.244 0.968 32.266 1.00 18.00 492 VAL C CA 1
ATOM 1749 C C . VAL B 1 105 ? 3.396 1.105 33.781 1.00 18.56 492 VAL C C 1
ATOM 1750 O O . VAL B 1 105 ? 2.462 1.520 34.478 1.00 19.01 492 VAL C O 1
ATOM 1754 N N . VAL B 1 106 ? 4.579 0.741 34.279 1.00 19.04 493 VAL C N 1
ATOM 1755 C CA . VAL B 1 106 ? 4.869 0.794 35.726 1.00 19.48 493 VAL C CA 1
ATOM 1756 C C . VAL B 1 106 ? 5.873 1.881 36.138 1.00 19.54 493 VAL C C 1
ATOM 1757 O O . VAL B 1 106 ? 6.081 2.131 37.328 1.00 19.96 493 VAL C O 1
ATOM 1761 N N . GLY B 1 107 ? 6.472 2.539 35.152 1.00 19.32 494 GLY C N 1
ATOM 1762 C CA . GLY B 1 107 ? 7.389 3.638 35.416 1.00 18.94 494 GLY C CA 1
ATOM 1763 C C . GLY B 1 107 ? 7.986 4.189 34.144 1.00 18.62 494 GLY C C 1
ATOM 1764 O O . GLY B 1 107 ? 7.577 3.816 33.040 1.00 18.14 494 GLY C O 1
ATOM 1765 N N . ILE B 1 108 ? 8.942 5.096 34.309 1.00 18.54 495 ILE C N 1
ATOM 1766 C CA . ILE B 1 108 ? 9.724 5.619 33.202 1.00 18.75 495 ILE C CA 1
ATOM 1767 C C . ILE B 1 108 ? 11.130 5.936 33.705 1.00 18.48 495 ILE C C 1
ATOM 1768 O O . ILE B 1 108 ? 11.300 6.363 34.849 1.00 18.71 495 ILE C O 1
ATOM 1773 N N . VAL B 1 109 ? 12.132 5.694 32.864 1.00 18.12 496 VAL C N 1
ATOM 1774 C CA . VAL B 1 109 ? 13.516 6.026 33.188 1.00 18.39 496 VAL C CA 1
ATOM 1775 C C . VAL B 1 109 ? 13.978 7.075 32.188 1.00 18.71 496 VAL C C 1
ATOM 1776 O O . VAL B 1 109 ? 13.815 6.885 30.983 1.00 18.92 496 VAL C O 1
ATOM 1780 N N . THR B 1 110 ? 14.551 8.172 32.678 1.00 19.27 497 THR C N 1
ATOM 1781 C CA . THR B 1 110 ? 15.024 9.245 31.799 1.00 19.92 497 THR C CA 1
ATOM 1782 C C . THR B 1 110 ? 16.546 9.296 31.721 1.00 20.56 497 THR C C 1
ATOM 1783 O O . THR B 1 110 ? 17.237 8.643 32.507 1.00 20.25 497 THR C O 1
ATOM 1787 N N . SER B 1 111 ? 17.058 10.093 30.783 1.00 21.36 498 SER C N 1
ATOM 1788 C CA . SER B 1 111 ? 18.490 10.358 30.680 1.00 22.25 498 SER C CA 1
ATOM 1789 C C . SER B 1 111 ? 19.018 11.027 31.955 1.00 22.75 498 SER C C 1
ATOM 1790 O O . SER B 1 111 ? 20.154 10.764 32.358 1.00 22.74 498 SER C O 1
ATOM 1793 N N . GLU B 1 112 ? 18.197 11.878 32.582 1.00 23.27 499 GLU C N 1
ATOM 1794 C CA . GLU B 1 112 ? 18.540 12.490 33.876 1.00 24.14 499 GLU C CA 1
ATOM 1795 C C . GLU B 1 112 ? 18.728 11.437 34.975 1.00 23.79 499 GLU C C 1
ATOM 1796 O O . GLU B 1 112 ? 19.661 11.537 35.779 1.00 23.93 499 GLU C O 1
ATOM 1802 N N . ASP B 1 113 ? 17.843 10.435 34.996 1.00 23.25 500 ASP C N 1
ATOM 1803 C CA . ASP B 1 113 ? 17.940 9.299 35.924 1.00 22.84 500 ASP C CA 1
ATOM 1804 C C . ASP B 1 113 ? 19.242 8.525 35.699 1.00 22.79 500 ASP C C 1
ATOM 1805 O O . ASP B 1 113 ? 19.959 8.203 36.649 1.00 22.63 500 ASP C O 1
ATOM 1810 N N . ILE B 1 114 ? 19.547 8.254 34.433 1.00 22.82 501 ILE C N 1
ATOM 1811 C CA . ILE B 1 114 ? 20.764 7.536 34.050 1.00 23.19 501 ILE C CA 1
ATOM 1812 C C . ILE B 1 114 ? 22.044 8.311 34.419 1.00 23.70 501 ILE C C 1
ATOM 1813 O O . ILE B 1 114 ? 23.018 7.703 34.872 1.00 23.47 501 ILE C O 1
ATOM 1818 N N . SER B 1 115 ? 22.033 9.635 34.249 1.00 24.34 502 SER C N 1
ATOM 1819 C CA A SER B 1 115 ? 23.153 10.491 34.653 0.50 24.77 502 SER C CA 1
ATOM 1820 C CA B SER B 1 115 ? 23.179 10.453 34.644 0.50 24.73 502 SER C CA 1
ATOM 1821 C C . SER B 1 115 ? 23.448 10.356 36.150 1.00 25.03 502 SER C C 1
ATOM 1822 O O . SER B 1 115 ? 24.605 10.224 36.563 1.00 25.07 502 SER C O 1
ATOM 1827 N N . ARG B 1 116 ? 22.382 10.406 36.953 1.00 25.39 503 ARG C N 1
ATOM 1828 C CA . ARG B 1 116 ? 22.434 10.216 38.407 1.00 26.04 503 ARG C CA 1
ATOM 1829 C C . ARG B 1 116 ? 23.032 8.862 38.767 1.00 26.26 503 ARG C C 1
ATOM 1830 O O . ARG B 1 116 ? 23.939 8.759 39.604 1.00 26.26 503 ARG C O 1
ATOM 1838 N N . LEU B 1 117 ? 22.492 7.823 38.138 1.00 26.58 504 LEU C N 1
ATOM 1839 C CA . LEU B 1 117 ? 22.823 6.448 38.493 1.00 27.01 504 LEU C CA 1
ATOM 1840 C C . LEU B 1 117 ? 24.233 6.034 38.074 1.00 28.17 504 LEU C C 1
ATOM 1841 O O . LEU B 1 117 ? 24.815 5.130 38.675 1.00 28.08 504 LEU C O 1
ATOM 1846 N N . PHE B 1 118 ? 24.786 6.695 37.059 1.00 29.66 505 PHE C N 1
ATOM 1847 C CA . PHE B 1 118 ? 26.096 6.303 36.530 1.00 31.39 505 PHE C CA 1
ATOM 1848 C C . PHE B 1 118 ? 27.162 7.388 36.697 1.00 32.29 505 PHE C C 1
ATOM 1849 O O . PHE B 1 118 ? 28.317 7.207 36.299 1.00 32.63 505 PHE C O 1
ATOM 1857 N N . GLY B 1 119 ? 26.767 8.504 37.307 1.00 33.14 506 GLY C N 1
ATOM 1858 C CA . GLY B 1 119 ? 27.671 9.628 37.555 1.00 33.80 506 GLY C CA 1
ATOM 1859 C C . GLY B 1 119 ? 27.768 9.927 39.039 1.00 34.18 506 GLY C C 1
ATOM 1860 O O . GLY B 1 119 ? 27.844 11.091 39.445 1.00 34.43 506 GLY C O 1
ATOM 1861 N N . THR C 1 1 ? 21.065 4.884 1.446 1.00 19.78 388 THR B N 1
ATOM 1862 C CA . THR C 1 1 ? 19.831 4.896 2.273 1.00 19.50 388 THR B CA 1
ATOM 1863 C C . THR C 1 1 ? 18.884 3.829 1.751 1.00 19.17 388 THR B C 1
ATOM 1864 O O . THR C 1 1 ? 18.392 3.908 0.621 1.00 19.02 388 THR B O 1
ATOM 1868 N N . LEU C 1 2 ? 18.665 2.819 2.581 1.00 18.69 389 LEU B N 1
ATOM 1869 C CA . LEU C 1 2 ? 17.730 1.754 2.277 1.00 18.69 389 LEU B CA 1
ATOM 1870 C C . LEU C 1 2 ? 16.340 2.152 2.768 1.00 18.41 389 LEU B C 1
ATOM 1871 O O . LEU C 1 2 ? 16.203 2.998 3.655 1.00 17.83 389 LEU B O 1
ATOM 1876 N N . VAL C 1 3 ? 15.312 1.543 2.190 1.00 18.62 390 VAL B N 1
ATOM 1877 C CA . VAL C 1 3 ? 13.931 1.797 2.604 1.00 19.61 390 VAL B CA 1
ATOM 1878 C C . VAL C 1 3 ? 13.736 1.717 4.127 1.00 20.34 390 VAL B C 1
ATOM 1879 O O . VAL C 1 3 ? 13.092 2.590 4.722 1.00 20.18 390 VAL B O 1
ATOM 1883 N N . LYS C 1 4 ? 14.305 0.682 4.747 1.00 21.53 391 LYS B N 1
ATOM 1884 C CA . LYS C 1 4 ? 14.173 0.463 6.194 1.00 23.11 391 LYS B CA 1
ATOM 1885 C C . LYS C 1 4 ? 14.682 1.650 7.017 1.00 23.50 391 LYS B C 1
ATOM 1886 O O . LYS C 1 4 ? 14.251 1.849 8.154 1.00 23.97 391 LYS B O 1
ATOM 1892 N N . ASP C 1 5 ? 15.584 2.438 6.434 1.00 23.71 392 ASP B N 1
ATOM 1893 C CA . ASP C 1 5 ? 16.153 3.604 7.115 1.00 23.90 392 ASP B CA 1
ATOM 1894 C C . ASP C 1 5 ? 15.230 4.828 7.143 1.00 23.43 392 ASP B C 1
ATOM 1895 O O . ASP C 1 5 ? 15.490 5.776 7.892 1.00 23.64 392 ASP B O 1
ATOM 1900 N N . ILE C 1 6 ? 14.175 4.829 6.326 1.00 22.64 393 ILE B N 1
ATOM 1901 C CA . ILE C 1 6 ? 13.265 5.984 6.275 1.00 21.97 393 ILE B CA 1
ATOM 1902 C C . ILE C 1 6 ? 11.852 5.710 6.780 1.00 22.32 393 ILE B C 1
ATOM 1903 O O . ILE C 1 6 ? 11.036 6.631 6.854 1.00 22.41 393 ILE B O 1
ATOM 1908 N N . LEU C 1 7 ? 11.551 4.460 7.113 1.00 22.71 394 LEU B N 1
ATOM 1909 C CA . LEU C 1 7 ? 10.235 4.148 7.663 1.00 23.25 394 LEU B CA 1
ATOM 1910 C C . LEU C 1 7 ? 10.129 4.736 9.074 1.00 23.83 394 LEU B C 1
ATOM 1911 O O . LEU C 1 7 ? 11.033 4.547 9.892 1.00 24.29 394 LEU B O 1
ATOM 1916 N N . SER C 1 8 ? 9.046 5.474 9.340 1.00 24.07 395 SER B N 1
ATOM 1917 C CA . SER C 1 8 ? 8.905 6.247 10.587 1.00 24.03 395 SER B CA 1
ATOM 1918 C C . SER C 1 8 ? 7.644 5.918 11.387 1.00 23.34 395 SER B C 1
ATOM 1919 O O . SER C 1 8 ? 7.341 6.576 12.389 1.00 23.79 395 SER B O 1
ATOM 1922 N N . LYS C 1 9 ? 6.912 4.904 10.943 1.00 21.80 396 LYS B N 1
ATOM 1923 C CA . LYS C 1 9 ? 5.693 4.486 11.621 1.00 20.01 396 LYS B CA 1
ATOM 1924 C C . LYS C 1 9 ? 5.389 3.043 11.264 1.00 17.93 396 LYS B C 1
ATOM 1925 O O . LYS C 1 9 ? 5.926 2.523 10.285 1.00 17.94 396 LYS B O 1
ATOM 1931 N N . PRO C 1 10 ? 4.520 2.389 12.048 1.00 15.46 397 PRO B N 1
ATOM 1932 C CA . PRO C 1 10 ? 4.130 1.034 11.705 1.00 14.25 397 PRO B CA 1
ATOM 1933 C C . PRO C 1 10 ? 3.270 0.933 10.445 1.00 13.44 397 PRO B C 1
ATOM 1934 O O . PRO C 1 10 ? 2.697 1.932 9.992 1.00 13.62 397 PRO B O 1
ATOM 1938 N N . PRO C 1 11 ? 3.177 -0.283 9.881 1.00 12.82 398 PRO B N 1
ATOM 1939 C CA . PRO C 1 11 ? 2.308 -0.505 8.727 1.00 12.62 398 PRO B CA 1
ATOM 1940 C C . PRO C 1 11 ? 0.839 -0.298 9.110 1.00 12.57 398 PRO B C 1
ATOM 1941 O O . PRO C 1 11 ? 0.491 -0.428 10.283 1.00 12.86 398 PRO B O 1
ATOM 1945 N N . ILE C 1 12 ? 0.004 0.069 8.140 1.00 12.56 399 ILE B N 1
ATOM 1946 C CA . ILE C 1 12 ? -1.441 0.141 8.338 1.00 12.80 399 ILE B CA 1
ATOM 1947 C C . ILE C 1 12 ? -2.048 -0.655 7.198 1.00 12.53 399 ILE B C 1
ATOM 1948 O O . ILE C 1 12 ? -1.865 -0.303 6.032 1.00 13.38 399 ILE B O 1
ATOM 1953 N N . THR C 1 13 ? -2.765 -1.727 7.529 1.00 12.17 400 THR B N 1
ATOM 1954 C CA . THR C 1 13 ? -3.362 -2.591 6.507 1.00 12.69 400 THR B CA 1
ATOM 1955 C C . THR C 1 13 ? -4.794 -2.939 6.891 1.00 12.81 400 THR B C 1
ATOM 1956 O O . THR C 1 13 ? -5.241 -2.636 8.000 1.00 13.24 400 THR B O 1
ATOM 1960 N N . ALA C 1 14 ? -5.513 -3.553 5.956 1.00 12.86 401 ALA B N 1
ATOM 1961 C CA . ALA C 1 14 ? -6.876 -4.016 6.196 1.00 12.99 401 ALA B CA 1
ATOM 1962 C C . ALA C 1 14 ? -7.091 -5.340 5.475 1.00 13.52 401 ALA B C 1
ATOM 1963 O O . ALA C 1 14 ? -6.423 -5.635 4.476 1.00 12.70 401 ALA B O 1
ATOM 1965 N N . HIS C 1 15 ? -8.025 -6.138 5.979 1.00 14.06 402 HIS B N 1
ATOM 1966 C CA . HIS C 1 15 ? -8.373 -7.389 5.312 1.00 15.76 402 HIS B CA 1
ATOM 1967 C C . HIS C 1 15 ? -9.351 -7.157 4.170 1.00 15.84 402 HIS B C 1
ATOM 1968 O O . HIS C 1 15 ? -10.121 -6.192 4.185 1.00 15.96 402 HIS B O 1
ATOM 1975 N N . SER C 1 16 ? -9.332 -8.057 3.191 1.00 16.60 403 SER B N 1
ATOM 1976 C CA . SER C 1 16 ? -10.114 -7.861 1.970 1.00 17.45 403 SER B CA 1
ATOM 1977 C C . SER C 1 16 ? -11.627 -7.949 2.156 1.00 17.87 403 SER B C 1
ATOM 1978 O O . SER C 1 16 ? -12.377 -7.456 1.314 1.00 18.01 403 SER B O 1
ATOM 1981 N N . ASN C 1 17 ? -12.072 -8.565 3.248 1.00 18.29 404 ASN B N 1
ATOM 1982 C CA . ASN C 1 17 ? -13.507 -8.725 3.488 1.00 19.21 404 ASN B CA 1
ATOM 1983 C C . ASN C 1 17 ? -14.212 -7.574 4.219 1.00 19.17 404 ASN B C 1
ATOM 1984 O O . ASN C 1 17 ? -15.428 -7.639 4.439 1.00 19.67 404 ASN B O 1
ATOM 1989 N N . ILE C 1 18 ? -13.475 -6.517 4.569 1.00 18.69 405 ILE B N 1
ATOM 1990 C CA . ILE C 1 18 ? -14.102 -5.373 5.244 1.00 18.25 405 ILE B CA 1
ATOM 1991 C C . ILE C 1 18 ? -14.930 -4.533 4.273 1.00 17.37 405 ILE B C 1
ATOM 1992 O O . ILE C 1 18 ? -14.685 -4.541 3.063 1.00 17.30 405 ILE B O 1
ATOM 1997 N N . SER C 1 19 ? -15.929 -3.839 4.813 1.00 16.39 406 SER B N 1
ATOM 1998 C CA . SER C 1 19 ? -16.851 -3.045 4.010 1.00 15.69 406 SER B CA 1
ATOM 1999 C C . SER C 1 19 ? -16.157 -1.807 3.452 1.00 15.16 406 SER B C 1
ATOM 2000 O O . SER C 1 19 ? -15.121 -1.388 3.976 1.00 14.63 406 SER B O 1
ATOM 2003 N N . ILE C 1 20 ? -16.725 -1.228 2.394 1.00 14.92 407 ILE B N 1
ATOM 2004 C CA . ILE C 1 20 ? -16.210 0.028 1.837 1.00 14.98 407 ILE B CA 1
ATOM 2005 C C . ILE C 1 20 ? -16.167 1.123 2.911 1.00 15.36 407 ILE B C 1
ATOM 2006 O O . ILE C 1 20 ? -15.181 1.861 3.007 1.00 15.42 407 ILE B O 1
ATOM 2011 N N . MET C 1 21 ? -17.229 1.213 3.714 1.00 15.63 408 MET B N 1
ATOM 2012 C CA . MET C 1 21 ? -17.300 2.191 4.799 1.00 16.28 408 MET B CA 1
ATOM 2013 C C . MET C 1 21 ? -16.193 1.988 5.827 1.00 15.92 408 MET B C 1
ATOM 2014 O O . MET C 1 21 ? -15.581 2.959 6.281 1.00 15.74 408 MET B O 1
ATOM 2019 N N . GLU C 1 22 ? -15.939 0.734 6.196 1.00 15.72 409 GLU B N 1
ATOM 2020 C CA . GLU C 1 22 ? -14.888 0.455 7.167 1.00 15.93 409 GLU B CA 1
ATOM 2021 C C . GLU C 1 22 ? -13.496 0.815 6.640 1.00 14.90 409 GLU B C 1
ATOM 2022 O O . GLU C 1 22 ? -12.669 1.336 7.393 1.00 14.97 409 GLU B O 1
ATOM 2028 N N . ALA C 1 23 ? -13.248 0.569 5.354 1.00 14.00 410 ALA B N 1
ATOM 2029 C CA . ALA C 1 23 ? -11.984 0.971 4.732 1.00 13.10 410 ALA B CA 1
ATOM 2030 C C . ALA C 1 23 ? -11.855 2.487 4.710 1.00 13.35 410 ALA B C 1
ATOM 2031 O O . ALA C 1 23 ? -10.796 3.033 5.030 1.00 13.36 410 ALA B O 1
ATOM 2033 N N . ALA C 1 24 ? -12.943 3.164 4.353 1.00 13.49 411 ALA B N 1
ATOM 2034 C CA . ALA C 1 24 ? -12.956 4.619 4.349 1.00 13.62 411 ALA B CA 1
ATOM 2035 C C . ALA C 1 24 ? -12.627 5.192 5.733 1.00 14.04 411 ALA B C 1
ATOM 2036 O O . ALA C 1 24 ? -11.874 6.163 5.836 1.00 14.19 411 ALA B O 1
ATOM 2038 N N . LYS C 1 25 ? -13.169 4.584 6.790 1.00 14.40 412 LYS B N 1
ATOM 2039 C CA . LYS C 1 25 ? -12.864 5.016 8.163 1.00 14.86 412 LYS B CA 1
ATOM 2040 C C . LYS C 1 25 ? -11.368 4.924 8.472 1.00 14.66 412 LYS B C 1
ATOM 2041 O O . LYS C 1 25 ? -10.822 5.796 9.159 1.00 14.65 412 LYS B O 1
ATOM 2047 N N . ILE C 1 26 ? -10.713 3.881 7.957 1.00 14.37 413 ILE B N 1
ATOM 2048 C CA . ILE C 1 26 ? -9.269 3.712 8.160 1.00 14.44 413 ILE B CA 1
ATOM 2049 C C . ILE C 1 26 ? -8.484 4.826 7.476 1.00 14.34 413 ILE B C 1
ATOM 2050 O O . ILE C 1 26 ? -7.569 5.391 8.084 1.00 14.30 413 ILE B O 1
ATOM 2055 N N . LEU C 1 27 ? -8.851 5.163 6.238 1.00 14.19 414 LEU B N 1
ATOM 2056 C CA . LEU C 1 27 ? -8.171 6.249 5.528 1.00 14.20 414 LEU B CA 1
ATOM 2057 C C . LEU C 1 27 ? -8.272 7.555 6.293 1.00 14.45 414 LEU B C 1
ATOM 2058 O O . LEU C 1 27 ? -7.274 8.256 6.462 1.00 14.00 414 LEU B O 1
ATOM 2063 N N . ILE C 1 28 ? -9.480 7.875 6.754 1.00 14.85 415 ILE B N 1
ATOM 2064 C CA . ILE C 1 28 ? -9.732 9.161 7.395 1.00 15.94 415 ILE B CA 1
ATOM 2065 C C . ILE C 1 28 ? -9.053 9.233 8.758 1.00 16.25 415 ILE B C 1
ATOM 2066 O O . ILE C 1 28 ? -8.426 10.247 9.089 1.00 16.59 415 ILE B O 1
ATOM 2071 N N . LYS C 1 29 ? -9.158 8.150 9.528 1.00 16.54 416 LYS B N 1
ATOM 2072 C CA . LYS C 1 29 ? -8.592 8.099 10.873 1.00 17.40 416 LYS B CA 1
ATOM 2073 C C . LYS C 1 29 ? -7.091 8.357 10.862 1.00 17.03 416 LYS B C 1
ATOM 2074 O O . LYS C 1 29 ? -6.572 9.068 11.725 1.00 17.39 416 LYS B O 1
ATOM 2080 N N . HIS C 1 30 ? -6.404 7.784 9.877 1.00 16.42 417 HIS B N 1
ATOM 2081 C CA . HIS C 1 30 ? -4.949 7.852 9.820 1.00 16.04 417 HIS B CA 1
ATOM 2082 C C . HIS C 1 30 ? -4.424 8.895 8.849 1.00 15.93 417 HIS B C 1
ATOM 2083 O O . HIS C 1 30 ? -3.206 9.069 8.732 1.00 15.93 417 HIS B O 1
ATOM 2090 N N . ASN C 1 31 ? -5.339 9.609 8.188 1.00 15.46 418 ASN B N 1
ATOM 2091 C CA . ASN C 1 31 ? -4.976 10.628 7.199 1.00 15.41 418 ASN B CA 1
ATOM 2092 C C . ASN C 1 31 ? -4.043 10.055 6.130 1.00 14.96 418 ASN B C 1
ATOM 2093 O O . ASN C 1 31 ? -2.989 10.619 5.829 1.00 15.36 418 ASN B O 1
ATOM 2098 N N . ILE C 1 32 ? -4.440 8.920 5.566 1.00 13.96 419 ILE B N 1
ATOM 2099 C CA . ILE C 1 32 ? -3.650 8.244 4.540 1.00 13.73 419 ILE B CA 1
ATOM 2100 C C . ILE C 1 32 ? -4.489 8.044 3.288 1.00 13.65 419 ILE B C 1
ATOM 2101 O O . ILE C 1 32 ? -5.718 7.931 3.373 1.00 14.26 419 ILE B O 1
ATOM 2106 N N . ASN C 1 33 ? -3.832 8.011 2.131 1.00 14.07 420 ASN B N 1
ATOM 2107 C CA . ASN C 1 33 ? -4.541 7.755 0.883 1.00 14.36 420 ASN B CA 1
ATOM 2108 C C . ASN C 1 33 ? -4.178 6.430 0.238 1.00 14.00 420 ASN B C 1
ATOM 2109 O O . ASN C 1 33 ? -4.586 6.168 -0.891 1.00 14.02 420 ASN B O 1
ATOM 2114 N N . HIS C 1 34 ? -3.387 5.611 0.927 1.00 13.43 421 HIS B N 1
ATOM 2115 C CA . HIS C 1 34 ? -3.028 4.288 0.420 1.00 13.70 421 HIS B CA 1
ATOM 2116 C C . HIS C 1 34 ? -3.194 3.269 1.529 1.00 13.57 421 HIS B C 1
ATOM 2117 O O . HIS C 1 34 ? -2.604 3.404 2.606 1.00 14.60 421 HIS B O 1
ATOM 2124 N N . LEU C 1 35 ? -3.986 2.239 1.246 1.00 12.44 422 LEU B N 1
ATOM 2125 C CA . LEU C 1 35 ? -4.276 1.189 2.211 1.00 11.97 422 LEU B CA 1
ATOM 2126 C C . LEU C 1 35 ? -4.002 -0.184 1.584 1.00 11.63 422 LEU B C 1
ATOM 2127 O O . LEU C 1 35 ? -4.804 -0.680 0.784 1.00 11.86 422 LEU B O 1
ATOM 2132 N N . PRO C 1 36 ? -2.845 -0.787 1.921 1.00 11.12 423 PRO B N 1
ATOM 2133 C CA . PRO C 1 36 ? -2.554 -2.140 1.466 1.00 11.05 423 PRO B CA 1
ATOM 2134 C C . PRO C 1 36 ? -3.573 -3.102 2.052 1.00 11.07 423 PRO B C 1
ATOM 2135 O O . PRO C 1 36 ? -3.951 -2.973 3.224 1.00 11.42 423 PRO B O 1
ATOM 2139 N N . ILE C 1 37 ? -4.041 -4.018 1.210 1.00 10.85 424 ILE B N 1
ATOM 2140 C CA . ILE C 1 37 ? -4.987 -5.048 1.611 1.00 11.69 424 ILE B CA 1
ATOM 2141 C C . ILE C 1 37 ? -4.256 -6.378 1.750 1.00 12.33 424 ILE B C 1
ATOM 2142 O O . ILE C 1 37 ? -3.441 -6.739 0.899 1.00 12.34 424 ILE B O 1
ATOM 2147 N N . VAL C 1 38 ? -4.543 -7.091 2.836 1.00 13.57 425 VAL B N 1
ATOM 2148 C CA . VAL C 1 38 ? -3.859 -8.342 3.153 1.00 14.95 425 VAL B CA 1
ATOM 2149 C C . VAL C 1 38 ? -4.854 -9.476 3.425 1.00 15.91 425 VAL B C 1
ATOM 2150 O O . VAL C 1 38 ? -6.031 -9.227 3.700 1.00 16.36 425 VAL B O 1
ATOM 2154 N N . ASP C 1 39 ? -4.384 -10.719 3.328 1.00 16.92 426 ASP B N 1
ATOM 2155 C CA . ASP C 1 39 ? -5.222 -11.870 3.673 1.00 17.85 426 ASP B CA 1
ATOM 2156 C C . ASP C 1 39 ? -5.025 -12.270 5.146 1.00 18.39 426 ASP B C 1
ATOM 2157 O O . ASP C 1 39 ? -4.348 -11.558 5.890 1.00 18.16 426 ASP B O 1
ATOM 2162 N N . GLU C 1 40 ? -5.601 -13.395 5.571 1.00 19.26 427 GLU B N 1
ATOM 2163 C CA . GLU C 1 40 ? -5.537 -13.807 6.989 1.00 20.30 427 GLU B CA 1
ATOM 2164 C C . GLU C 1 40 ? -4.115 -14.103 7.484 1.00 20.00 427 GLU B C 1
ATOM 2165 O O . GLU C 1 40 ? -3.846 -14.090 8.689 1.00 19.84 427 GLU B O 1
ATOM 2171 N N . HIS C 1 41 ? -3.218 -14.362 6.539 1.00 19.67 428 HIS B N 1
ATOM 2172 C CA . HIS C 1 41 ? -1.813 -14.579 6.833 1.00 19.82 428 HIS B CA 1
ATOM 2173 C C . HIS C 1 41 ? -1.022 -13.281 6.852 1.00 19.43 428 HIS B C 1
ATOM 2174 O O . HIS C 1 41 ? 0.157 -13.275 7.204 1.00 19.65 428 HIS B O 1
ATOM 2181 N N . GLY C 1 42 ? -1.665 -12.183 6.474 1.00 19.01 429 GLY B N 1
ATOM 2182 C CA . GLY C 1 42 ? -0.976 -10.901 6.393 1.00 18.49 429 GLY B CA 1
ATOM 2183 C C . GLY C 1 42 ? -0.287 -10.695 5.053 1.00 18.16 429 GLY B C 1
ATOM 2184 O O . GLY C 1 42 ? 0.448 -9.725 4.891 1.00 18.65 429 GLY B O 1
ATOM 2185 N N . LYS C 1 43 ? -0.529 -11.590 4.092 1.00 17.61 430 LYS B N 1
ATOM 2186 C CA . LYS C 1 43 ? 0.087 -11.497 2.762 1.00 16.86 430 LYS B CA 1
ATOM 2187 C C . LYS C 1 43 ? -0.567 -10.391 1.964 1.00 15.71 430 LYS B C 1
ATOM 2188 O O . LYS C 1 43 ? -1.793 -10.301 1.931 1.00 15.91 430 LYS B O 1
ATOM 2194 N N . LEU C 1 44 ? 0.240 -9.557 1.313 1.00 14.49 431 LEU B N 1
ATOM 2195 C CA . LEU C 1 44 ? -0.301 -8.516 0.442 1.00 14.24 431 LEU B CA 1
ATOM 2196 C C . LEU C 1 44 ? -1.117 -9.099 -0.716 1.00 14.58 431 LEU B C 1
ATOM 2197 O O . LEU C 1 44 ? -0.618 -9.934 -1.487 1.00 15.21 431 LEU B O 1
ATOM 2202 N N . VAL C 1 45 ? -2.363 -8.645 -0.844 1.00 14.73 432 VAL B N 1
ATOM 2203 C CA . VAL C 1 45 ? -3.222 -9.083 -1.949 1.00 14.99 432 VAL B CA 1
ATOM 2204 C C . VAL C 1 45 ? -3.752 -7.956 -2.830 1.00 14.76 432 VAL B C 1
ATOM 2205 O O . VAL C 1 45 ? -4.285 -8.214 -3.908 1.00 14.96 432 VAL B O 1
ATOM 2209 N N . GLY C 1 46 ? -3.609 -6.714 -2.381 1.00 14.23 433 GLY B N 1
ATOM 2210 C CA . GLY C 1 46 ? -4.085 -5.582 -3.164 1.00 13.79 433 GLY B CA 1
ATOM 2211 C C . GLY C 1 46 ? -3.855 -4.261 -2.472 1.00 13.59 433 GLY B C 1
ATOM 2212 O O . GLY C 1 46 ? -3.224 -4.210 -1.414 1.00 13.49 433 GLY B O 1
ATOM 2213 N N . ILE C 1 47 ? -4.387 -3.197 -3.067 1.00 13.33 434 ILE B N 1
ATOM 2214 C CA . ILE C 1 47 ? -4.274 -1.854 -2.510 1.00 13.72 434 ILE B CA 1
ATOM 2215 C C . ILE C 1 47 ? -5.502 -1.013 -2.869 1.00 14.01 434 ILE B C 1
ATOM 2216 O O . ILE C 1 47 ? -6.103 -1.207 -3.931 1.00 14.11 434 ILE B O 1
ATOM 2221 N N . ILE C 1 48 ? -5.885 -0.114 -1.966 1.00 14.18 435 ILE B N 1
ATOM 2222 C CA . ILE C 1 48 ? -6.907 0.884 -2.281 1.00 15.34 435 ILE B CA 1
ATOM 2223 C C . ILE C 1 48 ? -6.498 2.312 -1.925 1.00 15.08 435 ILE B C 1
ATOM 2224 O O . ILE C 1 48 ? -5.656 2.551 -1.048 1.00 15.33 435 ILE B O 1
ATOM 2229 N N . THR C 1 49 ? -7.083 3.254 -2.656 1.00 15.03 436 THR B N 1
ATOM 2230 C CA . THR C 1 49 ? -6.951 4.672 -2.364 1.00 14.97 436 THR B CA 1
ATOM 2231 C C . THR C 1 49 ? -8.356 5.244 -2.217 1.00 14.56 436 THR B C 1
ATOM 2232 O O . THR C 1 49 ? -9.340 4.522 -2.424 1.00 14.31 436 THR B O 1
ATOM 2236 N N . SER C 1 50 ? -8.476 6.529 -1.882 1.00 14.41 437 SER B N 1
ATOM 2237 C CA . SER C 1 50 ? -9.815 7.129 -1.786 1.00 14.37 437 SER B CA 1
ATOM 2238 C C . SER C 1 50 ? -10.533 7.120 -3.141 1.00 14.21 437 SER B C 1
ATOM 2239 O O . SER C 1 50 ? -11.769 7.102 -3.192 1.00 14.10 437 SER B O 1
ATOM 2242 N N . TRP C 1 51 ? -9.767 7.128 -4.235 1.00 13.91 438 TRP B N 1
ATOM 2243 C CA . TRP C 1 51 ? -10.365 6.998 -5.563 1.00 14.08 438 TRP B CA 1
ATOM 2244 C C . TRP C 1 51 ? -11.128 5.680 -5.671 1.00 13.87 438 TRP B C 1
ATOM 2245 O O . TRP C 1 51 ? -12.250 5.640 -6.182 1.00 13.78 438 TRP B O 1
ATOM 2256 N N . ASP C 1 52 ? -10.521 4.603 -5.178 1.00 13.49 439 ASP B N 1
ATOM 2257 C CA . ASP C 1 52 ? -11.180 3.297 -5.189 1.00 13.63 439 ASP B CA 1
ATOM 2258 C C . ASP C 1 52 ? -12.419 3.258 -4.307 1.00 13.44 439 ASP B C 1
ATOM 2259 O O . ASP C 1 52 ? -13.389 2.571 -4.639 1.00 13.68 439 ASP B O 1
ATOM 2264 N N . ILE C 1 53 ? -12.387 3.980 -3.187 1.00 13.24 440 ILE B N 1
A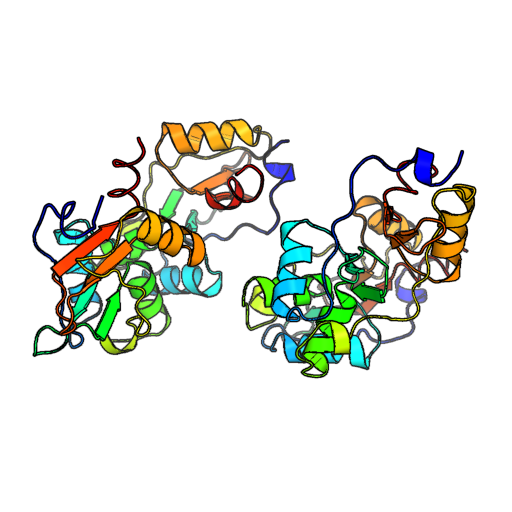TOM 2265 C CA . ILE C 1 53 ? -13.571 4.113 -2.337 1.00 13.32 440 ILE B CA 1
ATOM 2266 C C . ILE C 1 53 ? -14.723 4.730 -3.139 1.00 13.28 440 ILE B C 1
ATOM 2267 O O . ILE C 1 53 ? -15.858 4.227 -3.105 1.00 13.68 440 ILE B O 1
ATOM 2272 N N . ALA C 1 54 ? -14.425 5.811 -3.863 1.00 13.41 441 ALA B N 1
ATOM 2273 C CA . ALA C 1 54 ? -15.414 6.442 -4.738 1.00 13.99 441 ALA B CA 1
ATOM 2274 C C . ALA C 1 54 ? -15.914 5.486 -5.828 1.00 14.23 441 ALA B C 1
ATOM 2275 O O . ALA C 1 54 ? -17.125 5.396 -6.060 1.00 14.51 441 ALA B O 1
ATOM 2277 N N . LYS C 1 55 ? -14.990 4.783 -6.490 1.00 14.53 442 LYS B N 1
ATOM 2278 C CA . LYS C 1 55 ? -15.348 3.802 -7.520 1.00 15.18 442 LYS B CA 1
ATOM 2279 C C . LYS C 1 55 ? -16.291 2.742 -6.955 1.00 15.05 442 LYS B C 1
ATOM 2280 O O . LYS C 1 55 ? -17.300 2.405 -7.580 1.00 15.26 442 LYS B O 1
ATOM 2286 N N . ALA C 1 56 ? -15.961 2.230 -5.769 1.00 14.76 443 ALA B N 1
ATOM 2287 C CA . ALA C 1 56 ? -16.756 1.184 -5.130 1.00 14.98 443 ALA B CA 1
ATOM 2288 C C . ALA C 1 56 ? -18.174 1.639 -4.803 1.00 15.19 443 ALA B C 1
ATOM 2289 O O . ALA C 1 56 ? -19.136 0.898 -5.029 1.00 15.39 443 ALA B O 1
ATOM 2291 N N . LEU C 1 57 ? -18.301 2.848 -4.258 1.00 15.22 444 LEU B N 1
ATOM 2292 C CA . LEU C 1 57 ? -19.612 3.388 -3.909 1.00 15.56 444 LEU B CA 1
ATOM 2293 C C . LEU C 1 57 ? -20.454 3.591 -5.162 1.00 16.14 444 LEU B C 1
ATOM 2294 O O . LEU C 1 57 ? -21.625 3.207 -5.188 1.00 16.35 444 LEU B O 1
ATOM 2299 N N . ALA C 1 58 ? -19.855 4.181 -6.197 1.00 16.68 445 ALA B N 1
ATOM 2300 C CA . ALA C 1 58 ? -20.540 4.392 -7.476 1.00 17.20 445 ALA B CA 1
ATOM 2301 C C . ALA C 1 58 ? -21.083 3.083 -8.041 1.00 17.77 445 ALA B C 1
ATOM 2302 O O . ALA C 1 58 ? -22.196 3.041 -8.577 1.00 17.81 445 ALA B O 1
ATOM 2304 N N . GLN C 1 59 ? -20.303 2.016 -7.891 1.00 18.15 446 GLN B N 1
ATOM 2305 C CA . GLN C 1 59 ? -20.679 0.706 -8.419 1.00 18.99 446 GLN B CA 1
ATOM 2306 C C . GLN C 1 59 ? -21.430 -0.186 -7.416 1.00 18.98 446 GLN B C 1
ATOM 2307 O O . GLN C 1 59 ? -21.735 -1.340 -7.730 1.00 19.19 446 GLN B O 1
ATOM 2313 N N . ASN C 1 60 ? -21.744 0.354 -6.235 1.00 18.95 447 ASN B N 1
ATOM 2314 C CA . ASN C 1 60 ? -22.469 -0.384 -5.188 1.00 19.14 447 ASN B CA 1
ATOM 2315 C C . ASN C 1 60 ? -21.762 -1.700 -4.843 1.00 19.50 447 ASN B C 1
ATOM 2316 O O . ASN C 1 60 ? -22.384 -2.766 -4.737 1.00 19.89 447 ASN B O 1
ATOM 2321 N N . LYS C 1 61 ? -20.436 -1.624 -4.713 1.00 19.65 448 LYS B N 1
ATOM 2322 C CA . LYS C 1 61 ? -19.661 -2.732 -4.169 1.00 19.97 448 LYS B CA 1
ATOM 2323 C C . LYS C 1 61 ? -19.869 -2.788 -2.664 1.00 19.78 448 LYS B C 1
ATOM 2324 O O . LYS C 1 61 ? -20.099 -1.761 -2.011 1.00 20.31 448 LYS B O 1
ATOM 2330 N N . LYS C 1 62 ? -19.763 -3.993 -2.115 1.00 19.46 449 LYS B N 1
ATOM 2331 C CA . LYS C 1 62 ? -19.972 -4.211 -0.685 1.00 19.52 449 LYS B CA 1
ATOM 2332 C C . LYS C 1 62 ? -18.670 -4.283 0.110 1.00 18.72 449 LYS B C 1
ATOM 2333 O O . LYS C 1 62 ? -18.564 -3.679 1.181 1.00 19.06 449 LYS B O 1
ATOM 2339 N N . THR C 1 63 ? -17.698 -5.034 -0.401 1.00 18.03 450 THR B N 1
ATOM 2340 C CA . THR C 1 63 ? -16.422 -5.176 0.283 1.00 17.08 450 THR B CA 1
ATOM 2341 C C . THR C 1 63 ? -15.236 -4.750 -0.571 1.00 16.31 450 THR B C 1
ATOM 2342 O O . THR C 1 63 ? -15.321 -4.675 -1.800 1.00 15.79 450 THR B O 1
ATOM 2346 N N . ILE C 1 64 ? -14.126 -4.500 0.116 1.00 16.36 451 ILE B N 1
ATOM 2347 C CA . ILE C 1 64 ? -12.878 -4.044 -0.488 1.00 17.11 451 ILE B CA 1
ATOM 2348 C C . ILE C 1 64 ? -12.341 -4.963 -1.581 1.00 17.07 451 ILE B C 1
ATOM 2349 O O . ILE C 1 64 ? -11.811 -4.486 -2.593 1.00 16.83 451 ILE B O 1
ATOM 2354 N N . GLU C 1 65 ? -12.497 -6.269 -1.379 1.00 17.73 452 GLU B N 1
ATOM 2355 C CA . GLU C 1 65 ? -12.037 -7.259 -2.339 1.00 18.38 452 GLU B CA 1
ATOM 2356 C C . GLU C 1 65 ? -12.587 -7.011 -3.746 1.00 17.88 452 GLU B C 1
ATOM 2357 O O . GLU C 1 65 ? -11.916 -7.302 -4.742 1.00 17.78 452 GLU B O 1
ATOM 2363 N N . GLU C 1 66 ? -13.801 -6.464 -3.810 1.00 17.40 453 GLU B N 1
ATOM 2364 C CA . GLU C 1 66 ? -14.494 -6.210 -5.075 1.00 17.50 453 GLU B CA 1
ATOM 2365 C C . GLU C 1 66 ? -13.914 -5.051 -5.887 1.00 17.17 453 GLU B C 1
ATOM 2366 O O . GLU C 1 66 ? -14.158 -4.959 -7.093 1.00 17.55 453 GLU B O 1
ATOM 2372 N N . ILE C 1 67 ? -13.152 -4.172 -5.234 1.00 16.30 454 ILE B N 1
ATOM 2373 C CA . ILE C 1 67 ? -12.621 -2.977 -5.903 1.00 15.90 454 ILE B CA 1
ATOM 2374 C C . ILE C 1 67 ? -11.093 -2.868 -5.899 1.00 15.61 454 ILE B C 1
ATOM 2375 O O . ILE C 1 67 ? -10.523 -2.133 -6.709 1.00 15.62 454 ILE B O 1
ATOM 2380 N N . MET C 1 68 ? -10.428 -3.605 -5.014 1.00 15.42 455 MET B N 1
ATOM 2381 C CA . MET C 1 68 ? -8.995 -3.402 -4.833 1.00 15.67 455 MET B CA 1
ATOM 2382 C C . MET C 1 68 ? -8.199 -3.681 -6.106 1.00 15.75 455 MET B C 1
ATOM 2383 O O . MET C 1 68 ? -8.561 -4.536 -6.922 1.00 15.95 455 MET B O 1
ATOM 2388 N N . THR C 1 69 ? -7.117 -2.926 -6.254 1.00 16.06 456 THR B N 1
ATOM 2389 C CA . THR C 1 69 ? -6.140 -3.113 -7.312 1.00 16.79 456 THR B CA 1
ATOM 2390 C C . THR C 1 69 ? -5.221 -4.251 -6.898 1.00 16.64 456 THR B C 1
ATOM 2391 O O . THR C 1 69 ? -4.632 -4.200 -5.822 1.00 16.74 456 THR B O 1
ATOM 2395 N N . ARG C 1 70 ? -5.098 -5.270 -7.749 1.00 16.86 457 ARG B N 1
ATOM 2396 C CA . ARG C 1 70 ? -4.309 -6.475 -7.431 1.00 16.88 457 ARG B CA 1
ATOM 2397 C C . ARG C 1 70 ? -2.875 -6.437 -7.991 1.00 16.78 457 ARG B C 1
ATOM 2398 O O . ARG C 1 70 ? -1.978 -7.137 -7.494 1.00 17.10 457 ARG B O 1
ATOM 2406 N N . ASN C 1 71 ? -2.683 -5.611 -9.022 1.00 17.21 458 ASN B N 1
ATOM 2407 C CA . ASN C 1 71 ? -1.379 -5.416 -9.657 1.00 17.19 458 ASN B CA 1
ATOM 2408 C C . ASN C 1 71 ? -0.605 -4.346 -8.902 1.00 16.52 458 ASN B C 1
ATOM 2409 O O . ASN C 1 71 ? -0.621 -3.174 -9.282 1.00 16.97 458 ASN B O 1
ATOM 2414 N N . VAL C 1 72 ? 0.068 -4.760 -7.829 1.00 15.76 459 VAL B N 1
ATOM 2415 C CA . VAL C 1 72 ? 0.708 -3.827 -6.896 1.00 14.84 459 VAL B CA 1
ATOM 2416 C C . VAL C 1 72 ? 2.241 -3.892 -6.933 1.00 14.26 459 VAL B C 1
ATOM 2417 O O . VAL C 1 72 ? 2.837 -4.913 -6.596 1.00 14.14 459 VAL B O 1
ATOM 2421 N N . ILE C 1 73 ? 2.860 -2.793 -7.363 1.00 14.17 460 ILE B N 1
ATOM 2422 C CA . ILE C 1 73 ? 4.310 -2.606 -7.275 1.00 14.30 460 ILE B CA 1
ATOM 2423 C C . ILE C 1 73 ? 4.716 -2.443 -5.808 1.00 14.16 460 ILE B C 1
ATOM 2424 O O . ILE C 1 73 ? 4.065 -1.711 -5.055 1.00 14.43 460 ILE B O 1
ATOM 2429 N N . THR C 1 74 ? 5.785 -3.131 -5.410 1.00 14.51 461 THR B N 1
ATOM 2430 C CA . THR C 1 74 ? 6.253 -3.120 -4.021 1.00 14.98 461 THR B CA 1
ATOM 2431 C C . THR C 1 74 ? 7.747 -2.834 -3.909 1.00 15.36 461 THR B C 1
ATOM 2432 O O . THR C 1 74 ? 8.466 -2.822 -4.917 1.00 15.50 461 THR B O 1
ATOM 2436 N N . ALA C 1 75 ? 8.203 -2.602 -2.679 1.00 16.15 462 ALA B N 1
ATOM 2437 C CA . ALA C 1 75 ? 9.627 -2.488 -2.392 1.00 17.27 462 ALA B CA 1
ATOM 2438 C C . ALA C 1 75 ? 10.005 -3.427 -1.260 1.00 18.36 462 ALA B C 1
ATOM 2439 O O . ALA C 1 75 ? 9.158 -3.851 -0.474 1.00 18.39 462 ALA B O 1
ATOM 2441 N N . HIS C 1 76 ? 11.279 -3.778 -1.196 1.00 19.79 463 HIS B N 1
ATOM 2442 C CA . HIS C 1 76 ? 11.769 -4.581 -0.094 1.00 21.21 463 HIS B CA 1
ATOM 2443 C C . HIS C 1 76 ? 12.456 -3.650 0.909 1.00 21.53 463 HIS B C 1
ATOM 2444 O O . HIS C 1 76 ? 12.980 -2.599 0.529 1.00 21.49 463 HIS B O 1
ATOM 2451 N N . GLU C 1 77 ? 12.429 -4.018 2.189 1.00 22.03 464 GLU B N 1
ATOM 2452 C CA . GLU C 1 77 ? 13.064 -3.214 3.245 1.00 22.69 464 GLU B CA 1
ATOM 2453 C C . GLU C 1 77 ? 14.534 -2.865 2.966 1.00 22.21 464 GLU B C 1
ATOM 2454 O O . GLU C 1 77 ? 15.031 -1.835 3.429 1.00 22.04 464 GLU B O 1
ATOM 2460 N N . ASP C 1 78 ? 15.213 -3.711 2.193 1.00 21.97 465 ASP B N 1
ATOM 2461 C CA . ASP C 1 78 ? 16.639 -3.529 1.911 1.00 21.92 465 ASP B CA 1
ATOM 2462 C C . ASP C 1 78 ? 16.930 -2.878 0.552 1.00 21.04 465 ASP B C 1
ATOM 2463 O O . ASP C 1 78 ? 18.089 -2.779 0.147 1.00 21.22 465 ASP B O 1
ATOM 2468 N N . GLU C 1 79 ? 15.886 -2.450 -0.150 1.00 19.95 466 GLU B N 1
ATOM 2469 C CA . GLU C 1 79 ? 16.017 -1.780 -1.443 1.00 18.99 466 GLU B CA 1
ATOM 2470 C C . GLU C 1 79 ? 16.442 -0.320 -1.213 1.00 17.96 466 GLU B C 1
ATOM 2471 O O . GLU C 1 79 ? 15.984 0.300 -0.254 1.00 17.61 466 GLU B O 1
ATOM 2477 N N . PRO C 1 80 ? 17.328 0.235 -2.069 1.00 17.10 467 PRO B N 1
ATOM 2478 C CA . PRO C 1 80 ? 17.630 1.665 -1.924 1.00 16.56 467 PRO B CA 1
ATOM 2479 C C . PRO C 1 80 ? 16.393 2.532 -2.116 1.00 16.06 467 PRO B C 1
ATOM 2480 O O . PRO C 1 80 ? 15.570 2.247 -2.992 1.00 15.84 467 PRO B O 1
ATOM 2484 N N . VAL C 1 81 ? 16.260 3.563 -1.280 1.00 15.63 468 VAL B N 1
ATOM 2485 C CA . VAL C 1 81 ? 15.172 4.537 -1.417 1.00 15.90 468 VAL B CA 1
ATOM 2486 C C . VAL C 1 81 ? 15.090 5.095 -2.836 1.00 15.61 468 VAL B C 1
ATOM 2487 O O . VAL C 1 81 ? 13.994 5.261 -3.373 1.00 15.42 468 VAL B O 1
ATOM 2491 N N . ASP C 1 82 ? 16.230 5.366 -3.461 1.00 15.51 469 ASP B N 1
ATOM 2492 C CA . ASP C 1 82 ? 16.192 5.913 -4.814 1.00 16.06 469 ASP B CA 1
ATOM 2493 C C . ASP C 1 82 ? 15.538 4.981 -5.822 1.00 16.15 469 ASP B C 1
ATOM 2494 O O . ASP C 1 82 ? 14.928 5.442 -6.785 1.00 16.36 469 ASP B O 1
ATOM 2499 N N . HIS C 1 83 ? 15.674 3.675 -5.597 1.00 16.57 470 HIS B N 1
ATOM 2500 C CA . HIS C 1 83 ? 15.094 2.671 -6.486 1.00 17.35 470 HIS B CA 1
ATOM 2501 C C . HIS C 1 83 ? 13.565 2.677 -6.371 1.00 17.35 470 HIS B C 1
ATOM 2502 O O . HIS C 1 83 ? 12.858 2.404 -7.347 1.00 17.58 470 HIS B O 1
ATOM 2509 N N . VAL C 1 84 ? 13.070 3.007 -5.178 1.00 17.17 471 VAL B N 1
ATOM 2510 C CA . VAL C 1 84 ? 11.635 3.187 -4.938 1.00 17.05 471 VAL B CA 1
ATOM 2511 C C . VAL C 1 84 ? 11.104 4.414 -5.681 1.00 16.85 471 VAL B C 1
ATOM 2512 O O . VAL C 1 84 ? 10.038 4.360 -6.303 1.00 16.54 471 VAL B O 1
ATOM 2516 N N . ALA C 1 85 ? 11.865 5.505 -5.649 1.00 16.71 472 ALA B N 1
ATOM 2517 C CA . ALA C 1 85 ? 11.500 6.712 -6.387 1.00 16.50 472 ALA B CA 1
ATOM 2518 C C . ALA C 1 85 ? 11.440 6.449 -7.893 1.00 16.23 472 ALA B C 1
ATOM 2519 O O . ALA C 1 85 ? 10.545 6.954 -8.582 1.00 16.24 472 ALA B O 1
ATOM 2521 N N . ILE C 1 86 ? 12.399 5.664 -8.388 1.00 16.06 473 ILE B N 1
ATOM 2522 C CA . ILE C 1 86 ? 12.468 5.268 -9.793 1.00 16.59 473 ILE B CA 1
ATOM 2523 C C . ILE C 1 86 ? 11.232 4.461 -10.197 1.00 16.49 473 ILE B C 1
ATOM 2524 O O . ILE C 1 86 ? 10.647 4.705 -11.257 1.00 16.92 473 ILE B O 1
ATOM 2529 N N . LYS C 1 87 ? 10.822 3.530 -9.335 1.00 16.38 474 LYS B N 1
ATOM 2530 C CA . LYS C 1 87 ? 9.600 2.750 -9.554 1.00 16.55 474 LYS B CA 1
ATOM 2531 C C . LYS C 1 87 ? 8.359 3.639 -9.642 1.00 16.98 474 LYS B C 1
ATOM 2532 O O . LYS C 1 87 ? 7.483 3.409 -10.486 1.00 17.19 474 LYS B O 1
ATOM 2538 N N . MET C 1 88 ? 8.272 4.635 -8.760 1.00 17.35 475 MET B N 1
ATOM 2539 C CA . MET C 1 88 ? 7.122 5.535 -8.734 1.00 18.05 475 MET B CA 1
ATOM 2540 C C . MET C 1 88 ? 6.966 6.277 -10.059 1.00 18.19 475 MET B C 1
ATOM 2541 O O . MET C 1 88 ? 5.850 6.426 -10.562 1.00 18.49 475 MET B O 1
ATOM 2546 N N . SER C 1 89 ? 8.083 6.743 -10.618 1.00 18.40 476 SER B N 1
ATOM 2547 C CA . SER C 1 89 ? 8.056 7.427 -11.914 1.00 18.91 476 SER B CA 1
ATOM 2548 C C . SER C 1 89 ? 7.745 6.463 -13.050 1.00 18.85 476 SER B C 1
ATOM 2549 O O . SER C 1 89 ? 6.964 6.785 -13.951 1.00 19.18 476 SER B O 1
ATOM 2552 N N . LYS C 1 90 ? 8.370 5.287 -12.992 1.00 18.61 477 LYS B N 1
ATOM 2553 C CA . LYS C 1 90 ? 8.276 4.272 -14.041 1.00 18.54 477 LYS B CA 1
ATOM 2554 C C . LYS C 1 90 ? 6.845 3.768 -14.223 1.00 18.46 477 LYS B C 1
ATOM 2555 O O . LYS C 1 90 ? 6.379 3.611 -15.358 1.00 18.44 477 LYS B O 1
ATOM 2561 N N . TYR C 1 91 ? 6.157 3.533 -13.107 1.00 18.40 478 TYR B N 1
ATOM 2562 C CA . TYR C 1 91 ? 4.811 2.967 -13.129 1.00 18.33 478 TYR B CA 1
ATOM 2563 C C . TYR C 1 91 ? 3.731 4.014 -12.881 1.00 18.81 478 TYR B C 1
ATOM 2564 O O . TYR C 1 91 ? 2.544 3.683 -12.837 1.00 19.11 478 TYR B O 1
ATOM 2573 N N . ASN C 1 92 ? 4.148 5.272 -12.740 1.00 19.32 479 ASN B N 1
ATOM 2574 C CA . ASN C 1 92 ? 3.229 6.381 -12.479 1.00 20.02 479 ASN B CA 1
ATOM 2575 C C . ASN C 1 92 ? 2.323 6.123 -11.261 1.00 19.88 479 ASN B C 1
ATOM 2576 O O . ASN C 1 92 ? 1.091 6.157 -11.359 1.00 20.27 479 ASN B O 1
ATOM 2581 N N . ILE C 1 93 ? 2.958 5.853 -10.121 1.00 19.26 480 ILE B N 1
ATOM 2582 C CA . ILE C 1 93 ? 2.265 5.551 -8.862 1.00 18.93 480 ILE B CA 1
ATOM 2583 C C . ILE C 1 93 ? 2.766 6.444 -7.719 1.00 18.51 480 ILE B C 1
ATOM 2584 O O . ILE C 1 93 ? 3.863 7.013 -7.798 1.00 18.57 480 ILE B O 1
ATOM 2589 N N . SER C 1 94 ? 1.960 6.560 -6.665 1.00 18.07 481 SER B N 1
ATOM 2590 C CA . SER C 1 94 ? 2.255 7.470 -5.555 1.00 17.95 481 SER B CA 1
ATOM 2591 C C . SER C 1 94 ? 2.429 6.787 -4.191 1.00 17.28 481 SER B C 1
ATOM 2592 O O . SER C 1 94 ? 2.709 7.452 -3.188 1.00 17.44 481 SER B O 1
ATOM 2595 N N . GLY C 1 95 ? 2.256 5.468 -4.153 1.00 16.75 482 GLY B N 1
ATOM 2596 C CA . GLY C 1 95 ? 2.406 4.712 -2.909 1.00 15.92 482 GLY B CA 1
ATOM 2597 C C . GLY C 1 95 ? 2.936 3.327 -3.199 1.00 15.52 482 GLY B C 1
ATOM 2598 O O . GLY C 1 95 ? 2.405 2.635 -4.064 1.00 15.89 482 GLY B O 1
ATOM 2599 N N . VAL C 1 96 ? 3.988 2.924 -2.487 1.00 14.63 483 VAL B N 1
ATOM 2600 C CA . VAL C 1 96 ? 4.624 1.626 -2.710 1.00 13.94 483 VAL B CA 1
ATOM 2601 C C . VAL C 1 96 ? 4.715 0.880 -1.371 1.00 13.54 483 VAL B C 1
ATOM 2602 O O . VAL C 1 96 ? 5.518 1.261 -0.511 1.00 14.16 483 VAL B O 1
ATOM 2606 N N . PRO C 1 97 ? 3.871 -0.161 -1.165 1.00 13.01 484 PRO B N 1
ATOM 2607 C CA . PRO C 1 97 ? 4.008 -0.946 0.066 1.00 12.92 484 PRO B CA 1
ATOM 2608 C C . PRO C 1 97 ? 5.388 -1.570 0.157 1.00 12.92 484 PRO B C 1
ATOM 2609 O O . PRO C 1 97 ? 5.960 -1.981 -0.863 1.00 12.90 484 PRO B O 1
ATOM 2613 N N . VAL C 1 98 ? 5.913 -1.628 1.374 1.00 12.47 485 VAL B N 1
ATOM 2614 C CA . VAL C 1 98 ? 7.192 -2.259 1.624 1.00 13.26 485 VAL B CA 1
ATOM 2615 C C . VAL C 1 98 ? 6.885 -3.638 2.194 1.00 13.53 485 VAL B C 1
ATOM 2616 O O . VAL C 1 98 ? 6.093 -3.744 3.137 1.00 13.78 485 VAL B O 1
ATOM 2620 N N . VAL C 1 99 ? 7.490 -4.687 1.629 1.00 13.98 486 VAL B N 1
ATOM 2621 C CA . VAL C 1 99 ? 7.173 -6.065 2.034 1.00 15.00 486 VAL B CA 1
ATOM 2622 C C . VAL C 1 99 ? 8.386 -6.825 2.546 1.00 15.94 486 VAL B C 1
ATOM 2623 O O . VAL C 1 99 ? 9.524 -6.468 2.236 1.00 16.59 486 VAL B O 1
ATOM 2627 N N . ASP C 1 100 ? 8.132 -7.861 3.340 1.00 16.81 487 ASP B N 1
ATOM 2628 C CA . ASP C 1 100 ? 9.205 -8.710 3.825 1.00 18.21 487 ASP B CA 1
ATOM 2629 C C . ASP C 1 100 ? 9.245 -10.003 3.009 1.00 19.21 487 ASP B C 1
ATOM 2630 O O . ASP C 1 100 ? 8.530 -10.141 2.006 1.00 19.62 487 ASP B O 1
ATOM 2635 N N . ASP C 1 101 ? 10.044 -10.962 3.455 1.00 20.48 488 ASP B N 1
ATOM 2636 C CA . ASP C 1 101 ? 10.190 -12.237 2.752 1.00 21.44 488 ASP B CA 1
ATOM 2637 C C . ASP C 1 101 ? 8.926 -13.119 2.691 1.00 21.25 488 ASP B C 1
ATOM 2638 O O . ASP C 1 101 ? 8.849 -14.024 1.854 1.00 21.69 488 ASP B O 1
ATOM 2643 N N . TYR C 1 102 ? 7.941 -12.857 3.549 1.00 20.67 489 TYR B N 1
ATOM 2644 C CA . TYR C 1 102 ? 6.663 -13.572 3.459 1.00 20.04 489 TYR B CA 1
ATOM 2645 C C . TYR C 1 102 ? 5.589 -12.770 2.729 1.00 19.52 489 TYR B C 1
ATOM 2646 O O . TYR C 1 102 ? 4.417 -13.156 2.729 1.00 19.80 489 TYR B O 1
ATOM 2655 N N . ARG C 1 103 ? 6.001 -11.669 2.100 1.00 19.06 490 ARG B N 1
ATOM 2656 C CA . ARG C 1 103 ? 5.088 -10.717 1.445 1.00 18.73 490 ARG B CA 1
ATOM 2657 C C . ARG C 1 103 ? 4.120 -10.018 2.405 1.00 17.42 490 ARG B C 1
ATOM 2658 O O . ARG C 1 103 ? 3.065 -9.537 1.988 1.00 16.89 490 ARG B O 1
ATOM 2666 N N . ARG C 1 104 ? 4.484 -9.959 3.684 1.00 16.16 491 ARG B N 1
ATOM 2667 C CA . ARG C 1 104 ? 3.736 -9.169 4.656 1.00 14.88 491 ARG B CA 1
ATOM 2668 C C . ARG C 1 104 ? 4.130 -7.707 4.482 1.00 13.83 491 ARG B C 1
ATOM 2669 O O . ARG C 1 104 ? 5.235 -7.406 4.014 1.00 13.51 491 ARG B O 1
ATOM 2677 N N . VAL C 1 105 ? 3.230 -6.802 4.853 1.00 12.96 492 VAL B N 1
ATOM 2678 C CA . VAL C 1 105 ? 3.490 -5.368 4.716 1.00 12.46 492 VAL B CA 1
ATOM 2679 C C . VAL C 1 105 ? 4.166 -4.830 5.973 1.00 12.37 492 VAL B C 1
ATOM 2680 O O . VAL C 1 105 ? 3.620 -4.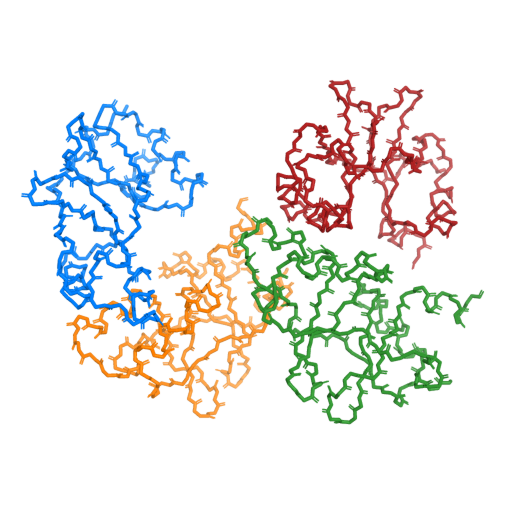942 7.075 1.00 12.45 492 VAL B O 1
ATOM 2684 N N . VAL C 1 106 ? 5.362 -4.267 5.812 1.00 12.34 493 VAL B N 1
ATOM 2685 C CA . VAL C 1 106 ? 6.090 -3.710 6.951 1.00 13.12 493 VAL B CA 1
ATOM 2686 C C . VAL C 1 106 ? 6.071 -2.177 6.984 1.00 12.91 493 VAL B C 1
ATOM 2687 O O . VAL C 1 106 ? 6.503 -1.558 7.966 1.00 13.50 493 VAL B O 1
ATOM 2691 N N . GLY C 1 107 ? 5.563 -1.570 5.916 1.00 12.67 494 GLY B N 1
ATOM 2692 C CA . GLY C 1 107 ? 5.443 -0.117 5.850 1.00 12.48 494 GLY B CA 1
ATOM 2693 C C . GLY C 1 107 ? 4.993 0.311 4.474 1.00 12.35 494 GLY B C 1
ATOM 2694 O O . GLY C 1 107 ? 4.636 -0.533 3.643 1.00 12.41 494 GLY B O 1
ATOM 2695 N N . ILE C 1 108 ? 5.002 1.616 4.223 1.00 12.92 495 ILE B N 1
ATOM 2696 C CA . ILE C 1 108 ? 4.711 2.127 2.885 1.00 13.91 495 ILE B CA 1
ATOM 2697 C C . ILE C 1 108 ? 5.516 3.395 2.653 1.00 14.37 495 ILE B C 1
ATOM 2698 O O . ILE C 1 108 ? 5.728 4.180 3.587 1.00 14.96 495 ILE B O 1
ATOM 2703 N N . VAL C 1 109 ? 5.970 3.578 1.414 1.00 14.81 496 VAL B N 1
ATOM 2704 C CA . VAL C 1 109 ? 6.645 4.803 0.994 1.00 15.66 496 VAL B CA 1
ATOM 2705 C C . VAL C 1 109 ? 5.737 5.523 0.005 1.00 15.69 496 VAL B C 1
ATOM 2706 O O . VAL C 1 109 ? 5.279 4.916 -0.964 1.00 15.61 496 VAL B O 1
ATOM 2710 N N . THR C 1 110 ? 5.467 6.804 0.255 1.00 16.28 497 THR B N 1
ATOM 2711 C CA . THR C 1 110 ? 4.625 7.595 -0.646 1.00 17.48 497 THR B CA 1
ATOM 2712 C C . THR C 1 110 ? 5.420 8.642 -1.423 1.00 18.27 497 THR B C 1
ATOM 2713 O O . THR C 1 110 ? 6.588 8.905 -1.115 1.00 18.09 497 THR B O 1
ATOM 2717 N N . SER C 1 111 ? 4.763 9.240 -2.419 1.00 19.47 498 SER B N 1
ATOM 2718 C CA . SER C 1 111 ? 5.308 10.375 -3.163 1.00 20.99 498 SER B CA 1
ATOM 2719 C C . SER C 1 111 ? 5.691 11.512 -2.223 1.00 21.61 498 SER B C 1
ATOM 2720 O O . SER C 1 111 ? 6.753 12.126 -2.378 1.00 21.78 498 SER B O 1
ATOM 2723 N N . GLU C 1 112 ? 4.835 11.769 -1.233 1.00 22.38 499 GLU B N 1
ATOM 2724 C CA . GLU C 1 112 ? 5.077 12.851 -0.285 1.00 23.20 499 GLU B CA 1
ATOM 2725 C C . GLU C 1 112 ? 6.266 12.565 0.623 1.00 22.93 499 GLU B C 1
ATOM 2726 O O . GLU C 1 112 ? 7.003 13.485 0.986 1.00 23.07 499 GLU B O 1
ATOM 2732 N N . ASP C 1 113 ? 6.456 11.287 0.966 1.00 22.43 500 ASP B N 1
ATOM 2733 C CA . ASP C 1 113 ? 7.619 10.852 1.738 1.00 22.48 500 ASP B CA 1
ATOM 2734 C C . ASP C 1 113 ? 8.878 11.195 0.964 1.00 22.59 500 ASP B C 1
ATOM 2735 O O . ASP C 1 113 ? 9.840 11.720 1.531 1.00 22.75 500 ASP B O 1
ATOM 2740 N N . ILE C 1 114 ? 8.864 10.882 -0.331 1.00 22.95 501 ILE B N 1
ATOM 2741 C CA . ILE C 1 114 ? 9.996 11.149 -1.212 1.00 23.74 501 ILE B CA 1
ATOM 2742 C C . ILE C 1 114 ? 10.261 12.651 -1.361 1.00 24.53 501 ILE B C 1
ATOM 2743 O O . ILE C 1 114 ? 11.414 13.085 -1.259 1.00 24.69 501 ILE B O 1
ATOM 2748 N N . SER C 1 115 ? 9.207 13.435 -1.588 1.00 25.12 502 SER B N 1
ATOM 2749 C CA A SER C 1 115 ? 9.355 14.881 -1.749 0.50 25.57 502 SER B CA 1
ATOM 2750 C CA B SER C 1 115 ? 9.360 14.883 -1.750 0.50 25.53 502 SER B CA 1
ATOM 2751 C C . SER C 1 115 ? 9.859 15.537 -0.463 1.00 25.83 502 SER B C 1
ATOM 2752 O O . SER C 1 115 ? 10.653 16.482 -0.509 1.00 25.74 502 SER B O 1
ATOM 2757 N N . ARG C 1 116 ? 9.399 15.032 0.680 1.00 26.43 503 ARG B N 1
ATOM 2758 C CA . ARG C 1 116 ? 9.843 15.573 1.964 1.00 27.58 503 ARG B CA 1
ATOM 2759 C C . ARG C 1 116 ? 11.344 15.361 2.181 1.00 27.87 503 ARG B C 1
ATOM 2760 O O . ARG C 1 116 ? 12.026 16.232 2.726 1.00 27.94 503 ARG B O 1
ATOM 2768 N N . LEU C 1 117 ? 11.857 14.215 1.742 1.00 28.25 504 LEU B N 1
ATOM 2769 C CA . LEU C 1 117 ? 13.281 13.929 1.886 1.00 28.73 504 LEU B CA 1
ATOM 2770 C C . LEU C 1 117 ? 14.116 14.582 0.792 1.00 28.66 504 LEU B C 1
ATOM 2771 O O . LEU C 1 117 ? 15.192 15.117 1.069 1.00 28.67 504 LEU B O 1
ATOM 2776 N N . PHE C 1 118 ? 13.623 14.535 -0.446 1.00 28.80 505 PHE B N 1
ATOM 2777 C CA . PHE C 1 118 ? 14.453 14.841 -1.617 1.00 29.13 505 PHE B CA 1
ATOM 2778 C C . PHE C 1 118 ? 13.916 15.886 -2.598 1.00 29.58 505 PHE B C 1
ATOM 2779 O O . PHE C 1 118 ? 14.523 16.106 -3.652 1.00 29.60 505 PHE B O 1
ATOM 2787 N N . GLY C 1 119 ? 12.788 16.512 -2.275 1.00 30.06 506 GLY B N 1
ATOM 2788 C CA . GLY C 1 119 ? 12.183 17.504 -3.169 1.00 30.51 506 GLY B CA 1
ATOM 2789 C C . GLY C 1 119 ? 12.980 18.794 -3.210 1.00 30.77 506 GLY B C 1
ATOM 2790 O O . GLY C 1 119 ? 13.567 19.203 -2.203 1.00 31.03 506 GLY B O 1
ATOM 2791 N N . THR D 1 1 ? 42.125 24.301 19.154 1.00 29.45 388 THR D N 1
ATOM 2792 C CA . THR D 1 1 ? 40.764 23.993 18.613 1.00 29.27 388 THR D CA 1
ATOM 2793 C C . THR D 1 1 ? 39.691 24.897 19.215 1.00 28.41 388 THR D C 1
ATOM 2794 O O . THR D 1 1 ? 39.303 24.736 20.377 1.00 28.46 388 THR D O 1
ATOM 2798 N N . LEU D 1 2 ? 39.198 25.834 18.415 1.00 27.16 389 LEU D N 1
ATOM 2799 C CA . LEU D 1 2 ? 38.185 26.771 18.888 1.00 25.61 389 LEU D CA 1
ATOM 2800 C C . LEU D 1 2 ? 36.799 26.369 18.384 1.00 24.50 389 LEU D C 1
ATOM 2801 O O . LEU D 1 2 ? 36.684 25.522 17.496 1.00 24.06 389 LEU D O 1
ATOM 2806 N N . VAL D 1 3 ? 35.750 26.949 18.964 1.00 23.14 390 VAL D N 1
ATOM 2807 C CA . VAL D 1 3 ? 34.379 26.605 18.574 1.00 22.03 390 VAL D CA 1
ATOM 2808 C C . VAL D 1 3 ? 34.172 26.757 17.061 1.00 21.87 390 VAL D C 1
ATOM 2809 O O . VAL D 1 3 ? 33.580 25.887 16.416 1.00 21.12 390 VAL D O 1
ATOM 2813 N N . LYS D 1 4 ? 34.678 27.857 16.503 1.00 22.07 391 LYS D N 1
ATOM 2814 C CA . LYS D 1 4 ? 34.599 28.107 15.060 1.00 22.77 391 LYS D CA 1
ATOM 2815 C C . LYS D 1 4 ? 35.198 26.979 14.203 1.00 22.73 391 LYS D C 1
ATOM 2816 O O . LYS D 1 4 ? 34.774 26.777 13.063 1.00 22.98 391 LYS D O 1
ATOM 2822 N N . ASP D 1 5 ? 36.165 26.245 14.758 1.00 22.68 392 ASP D N 1
ATOM 2823 C CA . ASP D 1 5 ? 36.858 25.179 14.020 1.00 22.56 392 ASP D CA 1
ATOM 2824 C C . ASP D 1 5 ? 35.976 23.959 13.768 1.00 21.96 392 ASP D C 1
ATOM 2825 O O . ASP D 1 5 ? 36.269 23.151 12.877 1.00 22.11 392 ASP D O 1
ATOM 2830 N N . ILE D 1 6 ? 34.894 23.839 14.539 1.00 21.18 393 ILE D N 1
ATOM 2831 C CA . ILE D 1 6 ? 33.927 22.753 14.337 1.00 20.39 393 ILE D CA 1
ATOM 2832 C C . ILE D 1 6 ? 32.615 23.160 13.632 1.00 20.22 393 ILE D C 1
ATOM 2833 O O . ILE D 1 6 ? 31.759 22.304 13.375 1.00 20.05 393 ILE D O 1
ATOM 2838 N N . LEU D 1 7 ? 32.463 24.436 13.280 1.00 19.88 394 LEU D N 1
ATOM 2839 C CA . LEU D 1 7 ? 31.286 24.866 12.514 1.00 19.87 394 LEU D CA 1
ATOM 2840 C C . LEU D 1 7 ? 31.461 24.580 11.018 1.00 20.12 394 LEU D C 1
ATOM 2841 O O . LEU D 1 7 ? 32.567 24.714 10.486 1.00 20.62 394 LEU D O 1
ATOM 2846 N N . SER D 1 8 ? 30.382 24.178 10.345 1.00 20.29 395 SER D N 1
ATOM 2847 C CA . SER D 1 8 ? 30.456 23.825 8.917 1.00 20.50 395 SER D CA 1
ATOM 2848 C C . SER D 1 8 ? 29.295 24.358 8.070 1.00 20.48 395 SER D C 1
ATOM 2849 O O . SER D 1 8 ? 29.286 24.190 6.848 1.00 20.51 395 SER D O 1
ATOM 2852 N N . LYS D 1 9 ? 28.316 24.985 8.710 1.00 20.32 396 LYS D N 1
ATOM 2853 C CA . LYS D 1 9 ? 27.134 25.471 8.000 1.00 20.24 396 LYS D CA 1
ATOM 2854 C C . LYS D 1 9 ? 26.560 26.664 8.741 1.00 19.77 396 LYS D C 1
ATOM 2855 O O . LYS D 1 9 ? 26.782 26.793 9.950 1.00 18.99 396 LYS D O 1
ATOM 2861 N N . PRO D 1 10 ? 25.824 27.544 8.025 1.00 19.64 397 PRO D N 1
ATOM 2862 C CA . PRO D 1 10 ? 25.113 28.613 8.721 1.00 19.33 397 PRO D CA 1
ATOM 2863 C C . PRO D 1 10 ? 24.008 28.011 9.591 1.00 18.95 397 PRO D C 1
ATOM 2864 O O . PRO D 1 10 ? 23.427 26.990 9.214 1.00 19.45 397 PRO D O 1
ATOM 2868 N N . PRO D 1 11 ? 23.721 28.624 10.754 1.00 18.47 398 PRO D N 1
ATOM 2869 C CA . PRO D 1 11 ? 22.613 28.128 11.562 1.00 18.25 398 PRO D CA 1
ATOM 2870 C C . PRO D 1 11 ? 21.272 28.628 11.056 1.00 17.96 398 PRO D C 1
ATOM 2871 O O . PRO D 1 11 ? 21.188 29.708 10.464 1.00 18.02 398 PRO D O 1
ATOM 2875 N N . ILE D 1 12 ? 20.229 27.852 11.304 1.00 17.23 399 ILE D N 1
ATOM 2876 C CA . ILE D 1 12 ? 18.875 28.304 11.055 1.00 16.71 399 ILE D CA 1
ATOM 2877 C C . ILE D 1 12 ? 18.441 29.181 12.224 1.00 16.16 399 ILE D C 1
ATOM 2878 O O . ILE D 1 12 ? 18.587 28.797 13.385 1.00 15.54 399 ILE D O 1
ATOM 2883 N N . THR D 1 13 ? 17.939 30.370 11.912 1.00 15.66 400 THR D N 1
ATOM 2884 C CA . THR D 1 13 ? 17.472 31.310 12.927 1.00 15.58 400 THR D CA 1
ATOM 2885 C C . THR D 1 13 ? 16.129 31.886 12.503 1.00 15.83 400 THR D C 1
ATOM 2886 O O . THR D 1 13 ? 15.701 31.709 11.353 1.00 15.97 400 THR D O 1
ATOM 2890 N N . ALA D 1 14 ? 15.477 32.580 13.438 1.00 15.85 401 ALA D N 1
ATOM 2891 C CA . ALA D 1 14 ? 14.189 33.239 13.191 1.00 16.71 401 ALA D CA 1
ATOM 2892 C C . ALA D 1 14 ? 14.003 34.517 14.019 1.00 17.65 401 ALA D C 1
ATOM 2893 O O . ALA D 1 14 ? 14.732 34.753 14.976 1.00 16.77 401 ALA D O 1
ATOM 2895 N N . HIS D 1 15 ? 13.018 35.334 13.645 1.00 19.41 402 HIS D N 1
ATOM 2896 C CA . HIS D 1 15 ? 12.688 36.563 14.383 1.00 21.47 402 HIS D CA 1
ATOM 2897 C C . HIS D 1 15 ? 11.584 36.334 15.417 1.00 21.94 402 HIS D C 1
ATOM 2898 O O . HIS D 1 15 ? 10.797 35.397 15.284 1.00 22.39 402 HIS D O 1
ATOM 2905 N N . SER D 1 16 ? 11.517 37.189 16.437 1.00 22.73 403 SER D N 1
ATOM 2906 C CA . SER D 1 16 ? 10.626 36.942 17.578 1.00 23.63 403 SER D CA 1
ATOM 2907 C C . SER D 1 16 ? 9.141 37.229 17.336 1.00 24.01 403 SER D C 1
ATOM 2908 O O . SER D 1 16 ? 8.293 36.817 18.134 1.00 24.05 403 SER D O 1
ATOM 2911 N N . ASN D 1 17 ? 8.827 37.928 16.250 1.00 24.73 404 ASN D N 1
ATOM 2912 C CA . ASN D 1 17 ? 7.436 38.287 15.969 1.00 25.41 404 ASN D CA 1
ATOM 2913 C C . ASN D 1 17 ? 6.602 37.176 15.306 1.00 25.28 404 ASN D C 1
ATOM 2914 O O . ASN D 1 17 ? 5.386 37.326 15.152 1.00 25.59 404 ASN D O 1
ATOM 2919 N N . ILE D 1 18 ? 7.243 36.063 14.940 1.00 24.83 405 ILE D N 1
ATOM 2920 C CA . ILE D 1 18 ? 6.541 34.952 14.274 1.00 24.40 405 ILE D CA 1
ATOM 2921 C C . ILE D 1 18 ? 5.638 34.188 15.244 1.00 23.83 405 ILE D C 1
ATOM 2922 O O . ILE D 1 18 ? 5.878 34.194 16.453 1.00 23.61 405 ILE D O 1
ATOM 2927 N N . SER D 1 19 ? 4.588 33.559 14.716 1.00 23.35 406 SER D N 1
ATOM 2928 C CA . SER D 1 19 ? 3.635 32.821 15.550 1.00 22.95 406 SER D CA 1
ATOM 2929 C C . SER D 1 19 ? 4.287 31.553 16.060 1.00 22.76 406 SER D C 1
ATOM 2930 O O . SER D 1 19 ? 5.297 31.111 15.508 1.00 22.47 406 SER D O 1
ATOM 2933 N N . ILE D 1 20 ? 3.717 30.954 17.100 1.00 22.84 407 ILE D N 1
ATOM 2934 C CA . ILE D 1 20 ? 4.276 29.694 17.573 1.00 23.02 407 ILE D CA 1
ATOM 2935 C C . ILE D 1 20 ? 4.094 28.569 16.541 1.00 22.79 407 ILE D C 1
ATOM 2936 O O . ILE D 1 20 ? 4.938 27.680 16.448 1.00 21.75 407 ILE D O 1
ATOM 2941 N N . MET D 1 21 ? 3.023 28.640 15.750 1.00 22.93 408 MET D N 1
ATOM 2942 C CA . MET D 1 21 ? 2.814 27.738 14.614 1.00 23.16 408 MET D CA 1
ATOM 2943 C C . MET D 1 21 ? 3.947 27.796 13.580 1.00 22.54 408 MET D C 1
ATOM 2944 O O . MET D 1 21 ? 4.465 26.757 13.157 1.00 22.63 408 MET D O 1
ATOM 2949 N N . GLU D 1 22 ? 4.314 29.008 13.163 1.00 21.94 409 GLU D N 1
ATOM 2950 C CA . GLU D 1 22 ? 5.399 29.198 12.199 1.00 21.51 409 GLU D CA 1
ATOM 2951 C C . GLU D 1 22 ? 6.719 28.657 12.742 1.00 20.33 409 GLU D C 1
ATOM 2952 O O . GLU D 1 22 ? 7.498 28.055 12.005 1.00 20.32 409 GLU D O 1
ATOM 2958 N N . ALA D 1 23 ? 6.973 28.888 14.029 1.00 19.14 410 ALA D N 1
ATOM 2959 C CA . ALA D 1 23 ? 8.176 28.368 14.675 1.00 18.15 410 ALA D CA 1
ATOM 2960 C C . ALA D 1 23 ? 8.205 26.837 14.714 1.00 17.75 410 ALA D C 1
ATOM 2961 O O . ALA D 1 23 ? 9.244 26.228 14.435 1.00 17.65 410 ALA D O 1
ATOM 2963 N N . ALA D 1 24 ? 7.070 26.223 15.051 1.00 17.38 411 ALA D N 1
ATOM 2964 C CA . ALA D 1 24 ? 6.949 24.763 15.052 1.00 17.44 411 ALA D CA 1
ATOM 2965 C C . ALA D 1 24 ? 7.256 24.188 13.663 1.00 17.32 411 ALA D C 1
ATOM 2966 O O . ALA D 1 24 ? 8.008 23.216 13.534 1.00 17.02 411 ALA D O 1
ATOM 2968 N N . LYS D 1 25 ? 6.712 24.827 12.628 1.00 17.93 412 LYS D N 1
ATOM 2969 C CA . LYS D 1 25 ? 6.969 24.426 11.245 1.00 18.18 412 LYS D CA 1
ATOM 2970 C C . LYS D 1 25 ? 8.456 24.474 10.878 1.00 17.95 412 LYS D C 1
ATOM 2971 O O . LYS D 1 25 ? 8.953 23.589 10.184 1.00 18.38 412 LYS D O 1
ATOM 2977 N N . ILE D 1 26 ? 9.162 25.493 11.364 1.00 17.53 413 ILE D N 1
ATOM 2978 C CA . ILE D 1 26 ? 10.605 25.604 11.139 1.00 17.22 413 ILE D CA 1
ATOM 2979 C C . ILE D 1 26 ? 11.371 24.422 11.765 1.00 16.91 413 ILE D C 1
ATOM 2980 O O . ILE D 1 26 ? 12.202 23.803 11.095 1.00 16.89 413 ILE D O 1
ATOM 2985 N N . LEU D 1 27 ? 11.073 24.103 13.028 1.00 16.87 414 LEU D N 1
ATOM 2986 C CA . LEU D 1 27 ? 11.701 22.968 13.718 1.00 16.75 414 LEU D CA 1
ATOM 2987 C C . LEU D 1 27 ? 11.510 21.669 12.950 1.00 16.98 414 LEU D C 1
ATOM 2988 O O . LEU D 1 27 ? 12.469 20.939 12.715 1.00 16.49 414 LEU D O 1
ATOM 2993 N N . ILE D 1 28 ? 10.277 21.401 12.532 1.00 17.94 415 ILE D N 1
ATOM 2994 C CA . ILE D 1 28 ? 9.972 20.132 11.887 1.00 19.01 415 ILE D CA 1
ATOM 2995 C C . ILE D 1 28 ? 10.537 20.057 10.465 1.00 19.38 415 ILE D C 1
ATOM 2996 O O . ILE D 1 28 ? 11.071 19.017 10.069 1.00 19.73 415 ILE D O 1
ATOM 3001 N N . LYS D 1 29 ? 10.460 21.162 9.722 1.00 19.79 416 LYS D N 1
ATOM 3002 C CA . LYS D 1 29 ? 10.953 21.205 8.338 1.00 20.70 416 LYS D CA 1
ATOM 3003 C C . LYS D 1 29 ? 12.456 20.930 8.251 1.00 20.77 416 LYS D C 1
ATOM 3004 O O . LYS D 1 29 ? 12.922 20.158 7.404 1.00 21.19 416 LYS D O 1
ATOM 3010 N N . HIS D 1 30 ? 13.190 21.550 9.161 1.00 20.57 417 HIS D N 1
ATOM 3011 C CA . HIS D 1 30 ? 14.638 21.474 9.181 1.00 20.38 417 HIS D CA 1
ATOM 3012 C C . HIS D 1 30 ? 15.181 20.417 10.124 1.00 19.88 417 HIS D C 1
ATOM 3013 O O . HIS D 1 30 ? 16.396 20.255 10.255 1.00 19.94 417 HIS D O 1
ATOM 3020 N N . ASN D 1 31 ? 14.271 19.688 10.764 1.00 19.48 418 ASN D N 1
ATOM 3021 C CA . ASN D 1 31 ? 14.634 18.632 11.704 1.00 19.54 418 ASN D CA 1
ATOM 3022 C C . ASN D 1 31 ? 15.660 19.089 12.754 1.00 18.77 418 ASN D C 1
ATOM 3023 O O . ASN D 1 31 ? 16.694 18.445 12.974 1.00 19.11 418 ASN D O 1
ATOM 3028 N N . ILE D 1 32 ? 15.353 20.219 13.388 1.00 17.79 419 ILE D N 1
ATOM 3029 C CA . ILE D 1 32 ? 16.187 20.800 14.440 1.00 17.13 419 ILE D CA 1
ATOM 3030 C C . ILE D 1 32 ? 15.338 21.042 15.681 1.00 16.60 419 ILE D C 1
ATOM 3031 O O . ILE D 1 32 ? 14.134 21.297 15.571 1.00 16.62 419 ILE D O 1
ATOM 3036 N N . ASN D 1 33 ? 15.958 20.954 16.856 1.00 16.25 420 ASN D N 1
ATOM 3037 C CA . ASN D 1 33 ? 15.259 21.260 18.103 1.00 16.01 420 ASN D CA 1
ATOM 3038 C C . ASN D 1 33 ? 15.780 22.507 18.810 1.00 15.45 420 ASN D C 1
ATOM 3039 O O . ASN D 1 33 ? 15.427 22.748 19.962 1.00 15.63 420 ASN D O 1
ATOM 3044 N N . HIS D 1 34 ? 16.634 23.282 18.143 1.00 15.30 421 HIS D N 1
ATOM 3045 C CA . HIS D 1 34 ? 17.142 24.541 18.707 1.00 15.22 421 HIS D CA 1
ATOM 3046 C C . HIS D 1 34 ? 17.062 25.629 17.657 1.00 14.58 421 HIS D C 1
ATOM 3047 O O . HIS D 1 34 ? 17.647 25.502 16.577 1.00 15.19 421 HIS D O 1
ATOM 3054 N N . LEU D 1 35 ? 16.333 26.694 17.967 1.00 13.76 422 LEU D N 1
ATOM 3055 C CA . LEU D 1 35 ? 16.121 27.774 17.020 1.00 13.19 422 LEU D CA 1
ATOM 3056 C C . LEU D 1 35 ? 16.521 29.072 17.709 1.00 12.90 422 LEU D C 1
ATOM 3057 O O . LEU D 1 35 ? 15.744 29.622 18.505 1.00 12.96 422 LEU D O 1
ATOM 3062 N N . PRO D 1 36 ? 17.760 29.540 17.450 1.00 12.35 423 PRO D N 1
ATOM 3063 C CA . PRO D 1 36 ? 18.140 30.860 17.945 1.00 12.35 423 PRO D CA 1
ATOM 3064 C C . PRO D 1 36 ? 17.220 31.930 17.364 1.00 12.35 423 PRO D C 1
ATOM 3065 O O . PRO D 1 36 ? 16.902 31.906 16.163 1.00 12.48 423 PRO D O 1
ATOM 3069 N N . ILE D 1 37 ? 16.784 32.839 18.230 1.00 12.23 424 ILE D N 1
ATOM 3070 C CA . ILE D 1 37 ? 15.945 33.963 17.828 1.00 12.61 424 ILE D CA 1
ATOM 3071 C C . ILE D 1 37 ? 16.824 35.203 17.744 1.00 12.68 424 ILE D C 1
ATOM 3072 O O . ILE D 1 37 ? 17.596 35.485 18.664 1.00 12.87 424 ILE D O 1
ATOM 3077 N N . VAL D 1 38 ? 16.720 35.926 16.632 1.00 12.74 425 VAL D N 1
ATOM 3078 C CA . VAL D 1 38 ? 17.604 37.056 16.378 1.00 13.01 425 VAL D CA 1
ATOM 3079 C C . VAL D 1 38 ? 16.822 38.287 15.955 1.00 13.08 425 VAL D C 1
ATOM 3080 O O . VAL D 1 38 ? 15.675 38.180 15.511 1.00 13.27 425 VAL D O 1
ATOM 3084 N N . ASP D 1 39 ? 17.448 39.456 16.105 1.00 13.05 426 ASP D N 1
ATOM 3085 C CA . ASP D 1 39 ? 16.898 40.692 15.547 1.00 13.22 426 ASP D CA 1
ATOM 3086 C C . ASP D 1 39 ? 17.299 40.863 14.067 1.00 13.29 426 ASP D C 1
ATOM 3087 O O . ASP D 1 39 ? 17.854 39.938 13.454 1.00 13.45 426 ASP D O 1
ATOM 3092 N N . GLU D 1 40 ? 17.009 42.029 13.491 1.00 13.47 427 GLU D N 1
ATOM 3093 C CA . GLU D 1 40 ? 17.273 42.255 12.072 1.00 14.02 427 GLU D CA 1
ATOM 3094 C C . GLU D 1 40 ? 18.761 42.432 11.769 1.00 13.72 427 GLU D C 1
ATOM 3095 O O . GLU D 1 40 ? 19.152 42.487 10.601 1.00 13.51 427 GLU D O 1
ATOM 3101 N N . HIS D 1 41 ? 19.578 42.524 12.818 1.00 13.72 428 HIS D N 1
ATOM 3102 C CA . HIS D 1 41 ? 21.045 42.544 12.677 1.00 13.87 428 HIS D CA 1
ATOM 3103 C C . HIS D 1 41 ? 21.656 41.167 12.855 1.00 13.67 428 HIS D C 1
ATOM 3104 O O . HIS D 1 41 ? 22.882 41.007 12.798 1.00 14.00 428 HIS D O 1
ATOM 3111 N N . GLY D 1 42 ? 20.794 40.176 13.068 1.00 12.94 429 GLY D N 1
ATOM 3112 C CA . GLY D 1 42 ? 21.230 38.810 13.337 1.00 13.02 429 GLY D CA 1
ATOM 3113 C C . GLY D 1 42 ? 21.748 38.595 14.747 1.00 12.61 429 GLY D C 1
ATOM 3114 O O . GLY D 1 42 ? 22.383 37.578 15.023 1.00 12.84 429 GLY D O 1
ATOM 3115 N N . LYS D 1 43 ? 21.466 39.538 15.642 1.00 11.88 430 LYS D N 1
ATOM 3116 C CA . LYS D 1 43 ? 21.940 39.443 17.017 1.00 11.48 430 LYS D CA 1
ATOM 3117 C C . LYS D 1 43 ? 20.984 38.623 17.864 1.00 11.30 430 LYS D C 1
ATOM 3118 O O . LYS D 1 43 ? 19.765 38.759 17.748 1.00 11.51 430 LYS D O 1
ATOM 3124 N N . LEU D 1 44 ? 21.556 37.787 18.728 1.00 11.56 431 LEU D N 1
ATOM 3125 C CA . LEU D 1 44 ? 20.786 36.874 19.571 1.00 11.64 431 LEU D CA 1
ATOM 3126 C C . LEU D 1 44 ? 19.905 37.585 20.597 1.00 12.10 431 LEU D C 1
ATOM 3127 O O . LEU D 1 44 ? 20.397 38.375 21.404 1.00 12.42 431 LEU D O 1
ATOM 3132 N N . VAL D 1 45 ? 18.608 37.287 20.571 1.00 12.41 432 VAL D N 1
ATOM 3133 C CA . VAL D 1 45 ? 17.690 37.808 21.582 1.00 12.73 432 VAL D CA 1
ATOM 3134 C C . VAL D 1 45 ? 17.020 36.715 22.412 1.00 12.59 432 VAL D C 1
ATOM 3135 O O . VAL D 1 45 ? 16.407 37.011 23.439 1.00 13.22 432 VAL D O 1
ATOM 3139 N N . GLY D 1 46 ? 17.124 35.463 21.978 1.00 12.03 433 GLY D N 1
ATOM 3140 C CA . GLY D 1 46 ? 16.515 34.374 22.733 1.00 11.71 433 GLY D CA 1
ATOM 3141 C C . GLY D 1 46 ? 16.702 33.039 22.053 1.00 11.76 433 GLY D C 1
ATOM 3142 O O . GLY D 1 46 ? 17.361 32.951 21.021 1.00 11.74 433 GLY D O 1
ATOM 3143 N N . ILE D 1 47 ? 16.126 31.992 22.636 1.00 12.15 434 ILE D N 1
ATOM 3144 C CA . ILE D 1 47 ? 16.162 30.661 22.025 1.00 12.05 434 ILE D CA 1
ATOM 3145 C C . ILE D 1 47 ? 14.815 29.948 22.187 1.00 12.43 434 ILE D C 1
ATOM 3146 O O . ILE D 1 47 ? 14.107 30.159 23.177 1.00 12.78 434 ILE D O 1
ATOM 3151 N N . ILE D 1 48 ? 14.482 29.122 21.194 1.00 12.81 435 ILE D N 1
ATOM 3152 C CA . ILE D 1 48 ? 13.278 28.284 21.182 1.00 13.04 435 ILE D CA 1
ATOM 3153 C C . ILE D 1 48 ? 13.669 26.822 20.976 1.00 12.78 435 ILE D C 1
ATOM 3154 O O . ILE D 1 48 ? 14.487 26.508 20.108 1.00 13.02 435 ILE D O 1
ATOM 3159 N N . THR D 1 49 ? 13.080 25.935 21.774 1.00 12.59 436 THR D N 1
ATOM 3160 C CA . THR D 1 49 ? 13.127 24.504 21.497 1.00 12.72 436 THR D CA 1
ATOM 3161 C C . THR D 1 49 ? 11.685 24.000 21.433 1.00 12.59 436 THR D C 1
ATOM 3162 O O . THR D 1 49 ? 10.746 24.759 21.688 1.00 12.65 436 THR D O 1
ATOM 3166 N N . SER D 1 50 ? 11.501 22.720 21.110 1.00 12.50 437 SER D N 1
ATOM 3167 C CA . SER D 1 50 ? 10.148 22.142 21.112 1.00 12.93 437 SER D CA 1
ATOM 3168 C C . SER D 1 50 ? 9.455 22.254 22.475 1.00 12.95 437 SER D C 1
ATOM 3169 O O . SER D 1 50 ? 8.223 22.340 22.538 1.00 13.11 437 SER D O 1
ATOM 3172 N N . TRP D 1 51 ? 10.251 22.280 23.547 1.00 13.33 438 TRP D N 1
ATOM 3173 C CA . TRP D 1 51 ? 9.725 22.517 24.886 1.00 13.82 438 TRP D CA 1
ATOM 3174 C C . TRP D 1 51 ? 8.955 23.835 24.972 1.00 14.04 438 TRP D C 1
ATOM 3175 O O . TRP D 1 51 ? 7.866 23.883 25.543 1.00 13.74 438 TRP D O 1
ATOM 3186 N N . ASP D 1 52 ? 9.519 24.897 24.401 1.00 13.81 439 ASP D N 1
ATOM 3187 C CA . ASP D 1 52 ? 8.862 26.206 24.414 1.00 13.74 439 ASP D CA 1
ATOM 3188 C C . ASP D 1 52 ? 7.597 26.240 23.574 1.00 13.77 439 ASP D C 1
ATOM 3189 O O . ASP D 1 52 ? 6.665 26.974 23.892 1.00 13.84 439 ASP D O 1
ATOM 3194 N N . ILE D 1 53 ? 7.560 25.448 22.508 1.00 14.08 440 ILE D N 1
ATOM 3195 C CA . ILE D 1 53 ? 6.347 25.322 21.705 1.00 14.37 440 ILE D CA 1
ATOM 3196 C C . ILE D 1 53 ? 5.236 24.706 22.561 1.00 14.31 440 ILE D C 1
ATOM 3197 O O . ILE D 1 53 ? 4.104 25.198 22.580 1.00 14.71 440 ILE D O 1
ATOM 3202 N N . ALA D 1 54 ? 5.575 23.646 23.290 1.00 14.11 441 ALA D N 1
ATOM 3203 C CA . ALA D 1 54 ? 4.625 23.021 24.210 1.00 14.61 441 ALA D CA 1
ATOM 3204 C C . ALA D 1 54 ? 4.190 23.980 25.315 1.00 14.99 441 ALA D C 1
ATOM 3205 O O . ALA D 1 54 ? 3.014 24.015 25.677 1.00 15.10 441 ALA D O 1
ATOM 3207 N N . LYS D 1 55 ? 5.140 24.750 25.841 1.00 15.43 442 LYS D N 1
ATOM 3208 C CA . LYS D 1 55 ? 4.860 25.713 26.903 1.00 16.31 442 LYS D CA 1
ATOM 3209 C C . LYS D 1 55 ? 3.914 26.806 26.408 1.00 16.57 442 LYS D C 1
ATOM 3210 O O . LYS D 1 55 ? 2.955 27.166 27.096 1.00 16.63 442 LYS D O 1
ATOM 3216 N N . ALA D 1 56 ? 4.169 27.305 25.202 1.00 16.95 443 ALA D N 1
ATOM 3217 C CA . ALA D 1 56 ? 3.293 28.296 24.578 1.00 17.46 443 ALA D CA 1
ATOM 3218 C C . ALA D 1 56 ? 1.873 27.772 24.351 1.00 17.75 443 ALA D C 1
ATOM 3219 O O . ALA D 1 56 ? 0.899 28.488 24.600 1.00 18.02 443 ALA D O 1
ATOM 3221 N N . LEU D 1 57 ? 1.754 26.527 23.896 1.00 17.72 444 LEU D N 1
ATOM 3222 C CA . LEU D 1 57 ? 0.442 25.942 23.653 1.00 18.41 444 LEU D CA 1
ATOM 3223 C C . LEU D 1 57 ? -0.314 25.741 24.968 1.00 18.38 444 LEU D C 1
ATOM 3224 O O . LEU D 1 57 ? -1.498 26.064 25.064 1.00 18.67 444 LEU D O 1
ATOM 3229 N N . ALA D 1 58 ? 0.386 25.239 25.983 1.00 18.30 445 ALA D N 1
ATOM 3230 C CA . ALA D 1 58 ? -0.211 25.022 27.300 1.00 18.70 445 ALA D CA 1
ATOM 3231 C C . ALA D 1 58 ? -0.737 26.320 27.906 1.00 19.42 445 ALA D C 1
ATOM 3232 O O . ALA D 1 58 ? -1.774 26.319 28.572 1.00 19.61 445 ALA D O 1
ATOM 3234 N N . GLN D 1 59 ? -0.027 27.419 27.651 1.00 20.15 446 GLN D N 1
ATOM 3235 C CA . GLN D 1 59 ? -0.349 28.724 28.233 1.00 21.43 446 GLN D CA 1
ATOM 3236 C C . GLN D 1 59 ? -1.136 29.632 27.271 1.00 22.30 446 GLN D C 1
ATOM 3237 O O . GLN D 1 59 ? -1.404 30.795 27.590 1.00 22.83 446 GLN D O 1
ATOM 3243 N N . ASN D 1 60 ? -1.513 29.084 26.112 1.00 23.14 447 ASN D N 1
ATOM 3244 C CA . ASN D 1 60 ? -2.192 29.823 25.026 1.00 23.91 447 ASN D CA 1
ATOM 3245 C C . ASN D 1 60 ? -1.532 31.173 24.685 1.00 24.18 447 ASN D C 1
ATOM 3246 O O . ASN D 1 60 ? -2.205 32.206 24.579 1.00 24.39 447 ASN D O 1
ATOM 3251 N N . LYS D 1 61 ? -0.208 31.148 24.525 1.00 24.27 448 LYS D N 1
ATOM 3252 C CA . LYS D 1 61 ? 0.565 32.318 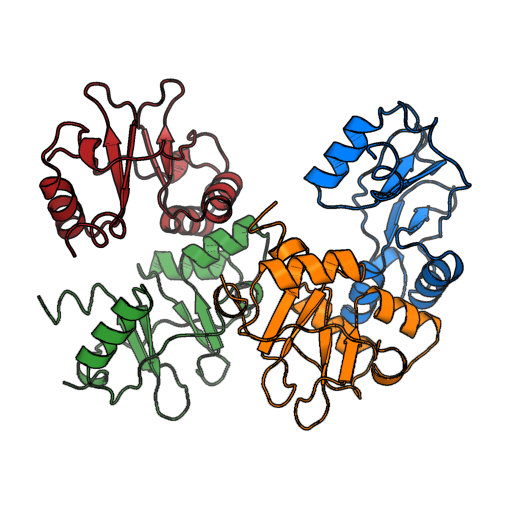24.086 1.00 24.65 448 LYS D CA 1
ATOM 3253 C C . LYS D 1 61 ? 0.668 32.288 22.567 1.00 24.45 448 LYS D C 1
ATOM 3254 O O . LYS D 1 61 ? 0.679 31.212 21.972 1.00 24.76 448 LYS D O 1
ATOM 3260 N N . LYS D 1 62 ? 0.781 33.457 21.941 1.00 24.13 449 LYS D N 1
ATOM 3261 C CA . LYS D 1 62 ? 0.593 33.580 20.490 1.00 23.99 449 LYS D CA 1
ATOM 3262 C C . LYS D 1 62 ? 1.877 33.728 19.656 1.00 23.21 449 LYS D C 1
ATOM 3263 O O . LYS D 1 62 ? 1.947 33.250 18.515 1.00 23.11 449 LYS D O 1
ATOM 3269 N N . THR D 1 63 ? 2.877 34.396 20.231 1.00 22.55 450 THR D N 1
ATOM 3270 C CA . THR D 1 63 ? 4.138 34.683 19.536 1.00 21.80 450 THR D CA 1
ATOM 3271 C C . THR D 1 63 ? 5.396 34.212 20.275 1.00 21.09 450 THR D C 1
ATOM 3272 O O . THR D 1 63 ? 5.395 34.047 21.503 1.00 20.48 450 THR D O 1
ATOM 3276 N N . ILE D 1 64 ? 6.473 34.048 19.502 1.00 20.45 451 ILE D N 1
ATOM 3277 C CA . ILE D 1 64 ? 7.791 33.634 20.006 1.00 20.37 451 ILE D CA 1
ATOM 3278 C C . ILE D 1 64 ? 8.318 34.566 21.101 1.00 20.54 451 ILE D C 1
ATOM 3279 O O . ILE D 1 64 ? 8.838 34.100 22.117 1.00 19.94 451 ILE D O 1
ATOM 3284 N N . GLU D 1 65 ? 8.160 35.874 20.898 1.00 21.26 452 GLU D N 1
ATOM 3285 C CA . GLU D 1 65 ? 8.557 36.891 21.888 1.00 22.29 452 GLU D CA 1
ATOM 3286 C C . GLU D 1 65 ? 8.101 36.532 23.302 1.00 22.06 452 GLU D C 1
ATOM 3287 O O . GLU D 1 65 ? 8.845 36.701 24.271 1.00 22.11 452 GLU D O 1
ATOM 3293 N N . GLU D 1 66 ? 6.869 36.036 23.397 1.00 21.85 453 GLU D N 1
ATOM 3294 C CA . GLU D 1 66 ? 6.204 35.765 24.670 1.00 21.64 453 GLU D CA 1
ATOM 3295 C C . GLU D 1 66 ? 6.735 34.541 25.404 1.00 20.84 453 GLU D C 1
ATOM 3296 O O . GLU D 1 66 ? 6.521 34.400 26.616 1.00 21.15 453 GLU D O 1
ATOM 3302 N N . ILE D 1 67 ? 7.389 33.642 24.673 1.00 19.75 454 ILE D N 1
ATOM 3303 C CA . ILE D 1 67 ? 7.757 32.342 25.227 1.00 18.84 454 ILE D CA 1
ATOM 3304 C C . ILE D 1 67 ? 9.249 32.034 25.169 1.00 17.79 454 ILE D C 1
ATOM 3305 O O . ILE D 1 67 ? 9.725 31.146 25.879 1.00 17.87 454 ILE D O 1
ATOM 3310 N N . MET D 1 68 ? 9.989 32.756 24.332 1.00 17.16 455 MET D N 1
ATOM 3311 C CA . MET D 1 68 ? 11.405 32.448 24.153 1.00 16.30 455 MET D CA 1
ATOM 3312 C C . MET D 1 68 ? 12.207 32.594 25.445 1.00 15.89 455 MET D C 1
ATOM 3313 O O . MET D 1 68 ? 11.930 33.473 26.266 1.00 16.01 455 MET D O 1
ATOM 3318 N N . THR D 1 69 ? 13.183 31.712 25.633 1.00 15.08 456 THR D N 1
ATOM 3319 C CA . THR D 1 69 ? 14.123 31.862 26.738 1.00 15.05 456 THR D CA 1
ATOM 3320 C C . THR D 1 69 ? 15.081 33.002 26.406 1.00 15.09 456 THR D C 1
ATOM 3321 O O . THR D 1 69 ? 15.791 32.932 25.412 1.00 14.96 456 THR D O 1
ATOM 3325 N N . ARG D 1 70 ? 15.085 34.046 27.235 1.00 15.53 457 ARG D N 1
ATOM 3326 C CA . ARG D 1 70 ? 15.887 35.257 26.991 1.00 16.11 457 ARG D CA 1
ATOM 3327 C C . ARG D 1 70 ? 17.301 35.171 27.567 1.00 15.77 457 ARG D C 1
ATOM 3328 O O . ARG D 1 70 ? 18.230 35.833 27.083 1.00 15.74 457 ARG D O 1
ATOM 3336 N N . ASN D 1 71 ? 17.456 34.363 28.609 1.00 15.81 458 ASN D N 1
ATOM 3337 C CA . ASN D 1 71 ? 18.761 34.132 29.202 1.00 16.03 458 ASN D CA 1
ATOM 3338 C C . ASN D 1 71 ? 19.390 32.894 28.572 1.00 15.88 458 ASN D C 1
ATOM 3339 O O . ASN D 1 71 ? 19.187 31.766 29.037 1.00 15.78 458 ASN D O 1
ATOM 3344 N N . VAL D 1 72 ? 20.146 33.117 27.500 1.00 15.63 459 VAL D N 1
ATOM 3345 C CA . VAL D 1 72 ? 20.644 32.020 26.674 1.00 15.60 459 VAL D CA 1
ATOM 3346 C C . VAL D 1 72 ? 22.073 31.673 27.047 1.00 16.38 459 VAL D C 1
ATOM 3347 O O . VAL D 1 72 ? 22.924 32.558 27.152 1.00 17.00 459 VAL D O 1
ATOM 3351 N N . ILE D 1 73 ? 22.324 30.386 27.261 1.00 17.38 460 ILE D N 1
ATOM 3352 C CA . ILE D 1 73 ? 23.680 29.877 27.400 1.00 18.13 460 ILE D CA 1
ATOM 3353 C C . ILE D 1 73 ? 24.262 29.759 25.984 1.00 17.97 460 ILE D C 1
ATOM 3354 O O . ILE D 1 73 ? 23.715 29.052 25.128 1.00 17.97 460 ILE D O 1
ATOM 3359 N N . THR D 1 74 ? 25.355 30.482 25.748 1.00 18.31 461 THR D N 1
ATOM 3360 C CA . THR D 1 74 ? 25.988 30.586 24.429 1.00 18.92 461 THR D CA 1
ATOM 3361 C C . THR D 1 74 ? 27.458 30.214 24.520 1.00 19.14 461 THR D C 1
ATOM 3362 O O . THR D 1 74 ? 27.991 30.064 25.621 1.00 19.28 461 THR D O 1
ATOM 3366 N N . ALA D 1 75 ? 28.110 30.070 23.368 1.00 19.14 462 ALA D N 1
ATOM 3367 C CA . ALA D 1 75 ? 29.566 29.961 23.306 1.00 19.34 462 ALA D CA 1
ATOM 3368 C C . ALA D 1 75 ? 30.075 30.998 22.329 1.00 19.57 462 ALA D C 1
ATOM 3369 O O . ALA D 1 75 ? 29.390 31.337 21.366 1.00 19.68 462 ALA D O 1
ATOM 3371 N N . HIS D 1 76 ? 31.273 31.503 22.578 1.00 19.82 463 HIS D N 1
ATOM 3372 C CA . HIS D 1 76 ? 31.890 32.451 21.673 1.00 20.51 463 HIS D CA 1
ATOM 3373 C C . HIS D 1 76 ? 32.651 31.689 20.584 1.00 20.88 463 HIS D C 1
ATOM 3374 O O . HIS D 1 76 ? 33.213 30.626 20.852 1.00 20.94 463 HIS D O 1
ATOM 3381 N N . GLU D 1 77 ? 32.656 32.216 19.360 1.00 21.30 464 GLU D N 1
ATOM 3382 C CA . GLU D 1 77 ? 33.300 31.520 18.235 1.00 22.27 464 GLU D CA 1
ATOM 3383 C C . GLU D 1 77 ? 34.793 31.254 18.476 1.00 22.78 464 GLU D C 1
ATOM 3384 O O . GLU D 1 77 ? 35.348 30.290 17.948 1.00 22.77 464 GLU D O 1
ATOM 3390 N N . ASP D 1 78 ? 35.423 32.108 19.283 1.00 23.41 465 ASP D N 1
ATOM 3391 C CA . ASP D 1 78 ? 36.852 32.005 19.598 1.00 24.40 465 ASP D CA 1
ATOM 3392 C C . ASP D 1 78 ? 37.137 31.255 20.880 1.00 24.71 465 ASP D C 1
ATOM 3393 O O . ASP D 1 78 ? 38.296 31.191 21.324 1.00 25.02 465 ASP D O 1
ATOM 3398 N N . GLU D 1 79 ? 36.089 30.713 21.492 1.00 25.02 466 GLU D N 1
ATOM 3399 C CA . GLU D 1 79 ? 36.232 29.977 22.740 1.00 25.71 466 GLU D CA 1
ATOM 3400 C C . GLU D 1 79 ? 36.834 28.612 22.484 1.00 25.48 466 GLU D C 1
ATOM 3401 O O . GLU D 1 79 ? 36.565 28.004 21.445 1.00 25.72 466 GLU D O 1
ATOM 3407 N N . PRO D 1 80 ? 37.666 28.127 23.426 1.00 25.22 467 PRO D N 1
ATOM 3408 C CA . PRO D 1 80 ? 38.100 26.740 23.365 1.00 25.05 467 PRO D CA 1
ATOM 3409 C C . PRO D 1 80 ? 36.898 25.820 23.234 1.00 24.84 467 PRO D C 1
ATOM 3410 O O . PRO D 1 80 ? 35.920 25.945 23.983 1.00 24.69 467 PRO D O 1
ATOM 3414 N N . VAL D 1 81 ? 36.990 24.905 22.278 1.00 24.84 468 VAL D N 1
ATOM 3415 C CA . VAL D 1 81 ? 35.894 24.014 21.954 1.00 24.76 468 VAL D CA 1
ATOM 3416 C C . VAL D 1 81 ? 35.434 23.177 23.156 1.00 24.81 468 VAL D C 1
ATOM 3417 O O . VAL D 1 81 ? 34.257 22.840 23.243 1.00 24.64 468 VAL D O 1
ATOM 3421 N N . ASP D 1 82 ? 36.337 22.872 24.091 1.00 24.89 469 ASP D N 1
ATOM 3422 C CA . ASP D 1 82 ? 35.977 22.051 25.259 1.00 25.25 469 ASP D CA 1
ATOM 3423 C C . ASP D 1 82 ? 34.967 22.702 26.189 1.00 25.83 469 ASP D C 1
ATOM 3424 O O . ASP D 1 82 ? 34.348 22.025 27.012 1.00 26.04 469 ASP D O 1
ATOM 3429 N N . HIS D 1 83 ? 34.814 24.015 26.079 1.00 26.53 470 HIS D N 1
ATOM 3430 C CA . HIS D 1 83 ? 33.893 24.725 26.946 1.00 27.29 470 HIS D CA 1
ATOM 3431 C C . HIS D 1 83 ? 32.444 24.430 26.611 1.00 27.17 470 HIS D C 1
ATOM 3432 O O . HIS D 1 83 ? 31.571 24.569 27.468 1.00 27.47 470 HIS D O 1
ATOM 3439 N N . VAL D 1 84 ? 32.192 24.026 25.366 1.00 26.89 471 VAL D N 1
ATOM 3440 C CA . VAL D 1 84 ? 30.829 23.713 24.928 1.00 26.33 471 VAL D CA 1
ATOM 3441 C C . VAL D 1 84 ? 30.275 22.550 25.748 1.00 26.14 471 VAL D C 1
ATOM 3442 O O . VAL D 1 84 ? 29.179 22.647 26.307 1.00 25.80 471 VAL D O 1
ATOM 3446 N N . ALA D 1 85 ? 31.047 21.469 25.840 1.00 25.96 472 ALA D N 1
ATOM 3447 C CA . ALA D 1 85 ? 30.601 20.270 26.549 1.00 26.04 472 ALA D CA 1
ATOM 3448 C C . ALA D 1 85 ? 30.342 20.545 28.025 1.00 26.25 472 ALA D C 1
ATOM 3449 O O . ALA D 1 85 ? 29.376 20.037 28.598 1.00 26.26 472 ALA D O 1
ATOM 3451 N N . ILE D 1 86 ? 31.213 21.350 28.629 1.00 26.88 473 ILE D N 1
ATOM 3452 C CA . ILE D 1 86 ? 31.067 21.734 30.028 1.00 27.66 473 ILE D CA 1
ATOM 3453 C C . ILE D 1 86 ? 29.756 22.497 30.261 1.00 27.80 473 ILE D C 1
ATOM 3454 O O . ILE D 1 86 ? 29.034 22.202 31.213 1.00 27.95 473 ILE D O 1
ATOM 3459 N N . LYS D 1 87 ? 29.444 23.450 29.380 1.00 27.95 474 LYS D N 1
ATOM 3460 C CA . LYS D 1 87 ? 28.179 24.195 29.440 1.00 27.95 474 LYS D CA 1
ATOM 3461 C C . LYS D 1 87 ? 26.975 23.251 29.312 1.00 27.97 474 LYS D C 1
ATOM 3462 O O . LYS D 1 87 ? 26.007 23.355 30.075 1.00 27.93 474 LYS D O 1
ATOM 3468 N N . MET D 1 88 ? 27.052 22.328 28.354 1.00 28.02 475 MET D N 1
ATOM 3469 C CA . MET D 1 88 ? 26.000 21.334 28.142 1.00 28.47 475 MET D CA 1
ATOM 3470 C C . MET D 1 88 ? 25.761 20.463 29.379 1.00 29.03 475 MET D C 1
ATOM 3471 O O . MET D 1 88 ? 24.611 20.247 29.769 1.00 29.02 475 MET D O 1
ATOM 3476 N N . SER D 1 89 ? 26.843 19.973 29.988 1.00 29.75 476 SER D N 1
ATOM 3477 C CA . SER D 1 89 ? 26.760 19.149 31.201 1.00 30.69 476 SER D CA 1
ATOM 3478 C C . SER D 1 89 ? 26.210 19.936 32.382 1.00 31.01 476 SER D C 1
ATOM 3479 O O . SER D 1 89 ? 25.329 19.459 33.102 1.00 31.19 476 SER D O 1
ATOM 3482 N N . LYS D 1 90 ? 26.745 21.141 32.570 1.00 31.45 477 LYS D N 1
ATOM 3483 C CA . LYS D 1 90 ? 26.386 21.998 33.695 1.00 31.88 477 LYS D CA 1
ATOM 3484 C C . LYS D 1 90 ? 24.914 22.410 33.708 1.00 31.62 477 LYS D C 1
ATOM 3485 O O . LYS D 1 90 ? 24.283 22.417 34.770 1.00 31.80 477 LYS D O 1
ATOM 3491 N N . TYR D 1 91 ? 24.373 22.744 32.536 1.00 31.14 478 TYR D N 1
ATOM 3492 C CA . TYR D 1 91 ? 23.040 23.345 32.457 1.00 30.61 478 TYR D CA 1
ATOM 3493 C C . TYR D 1 91 ? 21.973 22.391 31.935 1.00 30.07 478 TYR D C 1
ATOM 3494 O O . TYR D 1 91 ? 20.811 22.780 31.776 1.00 29.95 478 TYR D O 1
ATOM 3503 N N . ASN D 1 92 ? 22.371 21.145 31.686 1.00 29.38 479 ASN D N 1
ATOM 3504 C CA . ASN D 1 92 ? 21.483 20.129 31.115 1.00 28.86 479 ASN D CA 1
ATOM 3505 C C . ASN D 1 92 ? 20.822 20.598 29.815 1.00 27.93 479 ASN D C 1
ATOM 3506 O O . ASN D 1 92 ? 19.600 20.533 29.653 1.00 28.04 479 ASN D O 1
ATOM 3511 N N . ILE D 1 93 ? 21.653 21.082 28.899 1.00 26.66 480 ILE D N 1
ATOM 3512 C CA . ILE D 1 93 ? 21.189 21.587 27.611 1.00 25.30 480 ILE D CA 1
ATOM 3513 C C . ILE D 1 93 ? 21.880 20.830 26.477 1.00 24.57 480 ILE D C 1
ATOM 3514 O O . ILE D 1 93 ? 22.950 20.246 26.672 1.00 24.73 480 ILE D O 1
ATOM 3519 N N . SER D 1 94 ? 21.267 20.836 25.300 1.00 23.30 481 SER D N 1
ATOM 3520 C CA . SER D 1 94 ? 21.770 20.028 24.199 1.00 22.10 481 SER D CA 1
ATOM 3521 C C . SER D 1 94 ? 22.106 20.855 22.967 1.00 21.01 481 SER D C 1
ATOM 3522 O O . SER D 1 94 ? 22.402 20.301 21.906 1.00 20.71 481 SER D O 1
ATOM 3525 N N . GLY D 1 95 ? 22.053 22.176 23.098 1.00 20.31 482 GLY D N 1
ATOM 3526 C CA . GLY D 1 95 ? 22.325 23.054 21.967 1.00 19.26 482 GLY D CA 1
ATOM 3527 C C . GLY D 1 95 ? 22.758 24.423 22.437 1.00 18.90 482 GLY D C 1
ATOM 3528 O O . GLY D 1 95 ? 22.105 25.028 23.290 1.00 18.87 482 GLY D O 1
ATOM 3529 N N . VAL D 1 96 ? 23.866 24.906 21.882 1.00 18.60 483 VAL D N 1
ATOM 3530 C CA . VAL D 1 96 ? 24.454 26.175 22.302 1.00 18.49 483 VAL D CA 1
ATOM 3531 C C . VAL D 1 96 ? 24.669 27.103 21.093 1.00 17.66 483 VAL D C 1
ATOM 3532 O O . VAL D 1 96 ? 25.516 26.819 20.240 1.00 18.02 483 VAL D O 1
ATOM 3536 N N . PRO D 1 97 ? 23.896 28.208 20.999 1.00 16.62 484 PRO D N 1
ATOM 3537 C CA . PRO D 1 97 ? 24.199 29.155 19.923 1.00 15.98 484 PRO D CA 1
ATOM 3538 C C . PRO D 1 97 ? 25.608 29.731 20.059 1.00 15.65 484 PRO D C 1
ATOM 3539 O O . PRO D 1 97 ? 26.080 29.982 21.170 1.00 16.09 484 PRO D O 1
ATOM 3543 N N . VAL D 1 98 ? 26.266 29.922 18.920 1.00 15.13 485 VAL D N 1
ATOM 3544 C CA . VAL D 1 98 ? 27.616 30.470 18.871 1.00 15.24 485 VAL D CA 1
ATOM 3545 C C . VAL D 1 98 ? 27.555 31.916 18.401 1.00 15.30 485 VAL D C 1
ATOM 3546 O O . VAL D 1 98 ? 26.959 32.212 17.360 1.00 14.56 485 VAL D O 1
ATOM 3550 N N . VAL D 1 99 ? 28.163 32.812 19.173 1.00 16.06 486 VAL D N 1
ATOM 3551 C CA . VAL D 1 99 ? 28.149 34.235 18.845 1.00 16.94 486 VAL D CA 1
ATOM 3552 C C . VAL D 1 99 ? 29.559 34.764 18.620 1.00 17.32 486 VAL D C 1
ATOM 3553 O O . VAL D 1 99 ? 30.539 34.139 19.042 1.00 17.64 486 VAL D O 1
ATOM 3557 N N . ASP D 1 100 ? 29.645 35.921 17.968 1.00 17.43 487 ASP D N 1
ATOM 3558 C CA . ASP D 1 100 ? 30.895 36.683 17.875 1.00 17.56 487 ASP D CA 1
ATOM 3559 C C . ASP D 1 100 ? 30.983 37.771 18.971 1.00 17.50 487 ASP D C 1
ATOM 3560 O O . ASP D 1 100 ? 30.173 37.770 19.900 1.00 17.53 487 ASP D O 1
ATOM 3565 N N . ASP D 1 101 ? 31.956 38.682 18.876 1.00 17.78 488 ASP D N 1
ATOM 3566 C CA . ASP D 1 101 ? 32.136 39.734 19.894 1.00 17.97 488 ASP D CA 1
ATOM 3567 C C . ASP D 1 101 ? 30.919 40.650 20.040 1.00 17.49 488 ASP D C 1
ATOM 3568 O O . ASP D 1 101 ? 30.757 41.312 21.071 1.00 17.70 488 ASP D O 1
ATOM 3573 N N . TYR D 1 102 ? 30.080 40.687 19.000 1.00 17.03 489 TYR D N 1
ATOM 3574 C CA . TYR D 1 102 ? 28.929 41.601 18.943 1.00 16.49 489 TYR D CA 1
ATOM 3575 C C . TYR D 1 102 ? 27.566 40.925 18.902 1.00 15.61 489 TYR D C 1
ATOM 3576 O O . TYR D 1 102 ? 26.597 41.489 18.379 1.00 15.07 489 TYR D O 1
ATOM 3585 N N . ARG D 1 103 ? 27.494 39.729 19.479 1.00 14.65 490 ARG D N 1
ATOM 3586 C CA . ARG D 1 103 ? 26.230 39.021 19.675 1.00 14.18 490 ARG D CA 1
ATOM 3587 C C . ARG D 1 103 ? 25.592 38.470 18.376 1.00 13.81 490 ARG D C 1
ATOM 3588 O O . ARG D 1 103 ? 24.474 37.964 18.404 1.00 13.22 490 ARG D O 1
ATOM 3596 N N . ARG D 1 104 ? 26.297 38.547 17.248 1.00 13.94 491 ARG D N 1
ATOM 3597 C CA . ARG D 1 104 ? 25.793 37.961 16.000 1.00 14.10 491 ARG D CA 1
ATOM 3598 C C . ARG D 1 104 ? 25.836 36.439 16.095 1.00 13.99 491 ARG D C 1
ATOM 3599 O O . ARG D 1 104 ? 26.883 35.876 16.434 1.00 14.13 491 ARG D O 1
ATOM 3607 N N . VAL D 1 105 ? 24.710 35.779 15.812 1.00 13.79 492 VAL D N 1
ATOM 3608 C CA . VAL D 1 105 ? 24.672 34.312 15.800 1.00 13.64 492 VAL D CA 1
ATOM 3609 C C . VAL D 1 105 ? 25.360 33.801 14.528 1.00 13.57 492 VAL D C 1
ATOM 3610 O O . VAL D 1 105 ? 24.897 34.047 13.410 1.00 13.55 492 VAL D O 1
ATOM 3614 N N . VAL D 1 106 ? 26.478 33.102 14.721 1.00 13.81 493 VAL D N 1
ATOM 3615 C 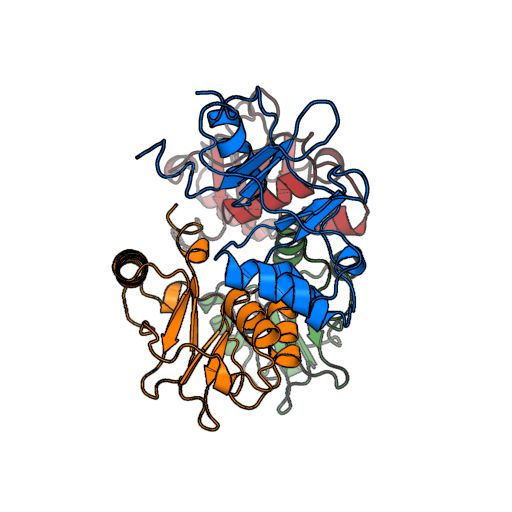CA . VAL D 1 106 ? 27.296 32.613 13.608 1.00 14.39 493 VAL D CA 1
ATOM 3616 C C . VAL D 1 106 ? 27.245 31.096 13.449 1.00 14.28 493 VAL D C 1
ATOM 3617 O O . VAL D 1 106 ? 27.724 30.559 12.447 1.00 14.93 493 VAL D O 1
ATOM 3621 N N . GLY D 1 107 ? 26.654 30.413 14.425 1.00 14.21 494 GLY D N 1
ATOM 3622 C CA . GLY D 1 107 ? 26.527 28.961 14.372 1.00 14.17 494 GLY D CA 1
ATOM 3623 C C . GLY D 1 107 ? 25.750 28.418 15.551 1.00 14.57 494 GLY D C 1
ATOM 3624 O O . GLY D 1 107 ? 25.318 29.176 16.425 1.00 14.25 494 GLY D O 1
ATOM 3625 N N . ILE D 1 108 ? 25.561 27.103 15.560 1.00 15.03 495 ILE D N 1
ATOM 3626 C CA . ILE D 1 108 ? 25.061 26.398 16.729 1.00 15.91 495 ILE D CA 1
ATOM 3627 C C . ILE D 1 108 ? 25.776 25.054 16.841 1.00 16.04 495 ILE D C 1
ATOM 3628 O O . ILE D 1 108 ? 26.073 24.406 15.830 1.00 16.05 495 ILE D O 1
ATOM 3633 N N . VAL D 1 109 ? 26.083 24.673 18.078 1.00 16.42 496 VAL D N 1
ATOM 3634 C CA . VAL D 1 109 ? 26.701 23.387 18.371 1.00 16.75 496 VAL D CA 1
ATOM 3635 C C . VAL D 1 109 ? 25.740 22.600 19.250 1.00 16.99 496 VAL D C 1
ATOM 3636 O O . VAL D 1 109 ? 25.227 23.128 20.232 1.00 16.56 496 VAL D O 1
ATOM 3640 N N . THR D 1 110 ? 25.497 21.345 18.880 1.00 17.88 497 THR D N 1
ATOM 3641 C CA . THR D 1 110 ? 24.572 20.475 19.602 1.00 18.86 497 THR D CA 1
ATOM 3642 C C . THR D 1 110 ? 25.316 19.353 20.302 1.00 19.55 497 THR D C 1
ATOM 3643 O O . THR D 1 110 ? 26.493 19.119 20.031 1.00 19.54 497 THR D O 1
ATOM 3647 N N . SER D 1 111 ? 24.614 18.655 21.194 1.00 20.70 498 SER D N 1
ATOM 3648 C CA . SER D 1 111 ? 25.188 17.513 21.906 1.00 21.99 498 SER D CA 1
ATOM 3649 C C . SER D 1 111 ? 25.613 16.403 20.935 1.00 22.74 498 SER D C 1
ATOM 3650 O O . SER D 1 111 ? 26.628 15.735 21.160 1.00 22.85 498 SER D O 1
ATOM 3653 N N . GLU D 1 112 ? 24.857 16.228 19.853 1.00 23.59 499 GLU D N 1
ATOM 3654 C CA . GLU D 1 112 ? 25.243 15.285 18.801 1.00 24.54 499 GLU D CA 1
ATOM 3655 C C . GLU D 1 112 ? 26.544 15.680 18.080 1.00 24.23 499 GLU D C 1
ATOM 3656 O O . GLU D 1 112 ? 27.345 14.807 17.734 1.00 24.49 499 GLU D O 1
ATOM 3662 N N . ASP D 1 113 ? 26.753 16.983 17.870 1.00 23.74 500 ASP D N 1
ATOM 3663 C CA . ASP D 1 113 ? 28.004 17.490 17.293 1.00 23.27 500 ASP D CA 1
ATOM 3664 C C . ASP D 1 113 ? 29.188 17.132 18.192 1.00 23.22 500 ASP D C 1
ATOM 3665 O O . ASP D 1 113 ? 30.222 16.670 17.707 1.00 23.01 500 ASP D O 1
ATOM 3670 N N . ILE D 1 114 ? 29.021 17.346 19.495 1.00 23.36 501 ILE D N 1
ATOM 3671 C CA . ILE D 1 114 ? 30.055 17.047 20.486 1.00 24.20 501 ILE D CA 1
ATOM 3672 C C . ILE D 1 114 ? 30.308 15.536 20.590 1.00 25.37 501 ILE D C 1
ATOM 3673 O O . ILE D 1 114 ? 31.464 15.107 20.671 1.00 25.44 501 ILE D O 1
ATOM 3678 N N . SER D 1 115 ? 29.229 14.747 20.571 1.00 26.43 502 SER D N 1
ATOM 3679 C CA A SER D 1 115 ? 29.326 13.288 20.620 0.50 27.18 502 SER D CA 1
ATOM 3680 C CA B SER D 1 115 ? 29.320 13.284 20.606 0.50 27.16 502 SER D CA 1
ATOM 3681 C C . SER D 1 115 ? 30.103 12.752 19.416 1.00 27.63 502 SER D C 1
ATOM 3682 O O . SER D 1 115 ? 30.988 11.902 19.567 1.00 27.72 502 SER D O 1
ATOM 3687 N N . ARG D 1 116 ? 29.760 13.262 18.229 1.00 28.28 503 ARG D N 1
ATOM 3688 C CA . ARG D 1 116 ? 30.421 12.898 16.975 1.00 29.31 503 ARG D CA 1
ATOM 3689 C C . ARG D 1 116 ? 31.924 13.133 17.078 1.00 29.32 503 ARG D C 1
ATOM 3690 O O . ARG D 1 116 ? 32.719 12.334 16.577 1.00 29.47 503 ARG D O 1
ATOM 3698 N N . LEU D 1 117 ? 32.306 14.215 17.751 1.00 29.37 504 LEU D N 1
ATOM 3699 C CA . LEU D 1 117 ? 33.708 14.610 17.831 1.00 29.57 504 LEU D CA 1
ATOM 3700 C C . LEU D 1 117 ? 34.479 14.034 19.021 1.00 29.66 504 LEU D C 1
ATOM 3701 O O . LEU D 1 117 ? 35.600 13.550 18.847 1.00 29.48 504 LEU D O 1
ATOM 3706 N N . PHE D 1 118 ? 33.886 14.080 20.217 1.00 30.25 505 PHE D N 1
ATOM 3707 C CA . PHE D 1 118 ? 34.625 13.768 21.456 1.00 31.10 505 PHE D CA 1
ATOM 3708 C C . PHE D 1 118 ? 34.017 12.636 22.286 1.00 31.78 505 PHE D C 1
ATOM 3709 O O . PHE D 1 118 ? 34.464 12.373 23.409 1.00 32.01 505 PHE D O 1
ATOM 3717 N N . GLY D 1 119 ? 33.010 11.963 21.731 1.00 32.59 506 GLY D N 1
ATOM 3718 C CA . GLY D 1 119 ? 32.185 11.062 22.543 1.00 33.42 506 GLY D CA 1
ATOM 3719 C C . GLY D 1 119 ? 31.849 9.733 21.890 1.00 33.98 506 GLY D C 1
ATOM 3720 O O . GLY D 1 119 ? 30.983 9.005 22.380 1.00 34.38 506 GLY D O 1
#

Secondary structure (DSSP, 8-state):
-BHHHH--S----EETTSBHHHHHHHHHHHT-S-EEEE-TTSBEEEEE-HHHHHHHHHTT--BGGGTSBSS---EETTSBHHHHHHHHHHHT-SEEEEE-TT-BEEEEEEHHHHHHHH-/-BGGGT--S----EETTSBHHHHHHHHHHHT-S-EEEE-TT-BEEEEE-HHHHHHHHHTT--BGGGT-B-----EETTSBHHHHHHHHHHHT-SEEEEE-TTSBEEEEEEHHHHHHHH-/-BHHHH--SPPP-B-TTSBHHHHHHHHHHHT-S-EEEE-TTSBEEEEE-HHHHHHHHHTT--BHHHH-BSS---EETTSBHHHHHHHHHHHT-SEEEEE-TTSBEEEEEEHHHHHHHH-/-BGGGG--SPPP-B-TTSBHHHHHHHHHHHT-S-EEEE-TT-BEEEEE-HHHHHHHHHTT--BGGGTSBSS---EETTSBTHHHHHHHHHHT-SEEEEE-TT-BEEEEEEHHHHHHHH-

Sequence (476 aa):
TLVKDILSKPPITAHSNISIMEAAKILIKHNINHLPIVDEHGKLVGIITSWDIAKALAQNKKTIEEIMTRNVITAHEDEPVDHVAIKMSKYNISGVPVVDDYRRVVGIVTSEDISSRLFGTLVKDILSKPPITAHSNISIMEAAKILIKHNINHLPIVDEHGKLVGIITSWDIAKALAQNKKTIEEIMTRNVITAHEDEPVDHVAIKMSKYNISGVPVVDDYRRVVGIVTSEDISSRLFGTLVKDILSKPPITAHSNISIMEAAKILIKHNINHLPIVDEHGKLVGIITSWDIAKALAQNKKTIEEIMTRNVITAHEDEPVDHVAIKMSKYNISGVPVVDDYRRVVGIVTSEDISSRLFGTLVKDILSKPPITAHSNISIMEAAKILIKHNINHLPIVDEHGKLVGIITSWDIAKALAQNKKTIEEIMTRNVITAHEDEPVDHVAIKMSKYNISGVPVVDDYRRVVGIVTSEDISSRLFG